Protein AF-0000000076642187 (afdb_homodimer)

Foldseek 3Di:
DPLQVLLCVLLVFHWDWWKWKFKAWFQQRPLVVLLVLLQPFQAEKFWEAEADQEDPLNQSVLVSLLVNVLVVHAAEYEYEQVRPVPPPPVSVVSSVVSPHHYFYFQHCDPPCNVVSQEAALWTWIDGLLFKMKFFRDDRYQLGNDNLQAASHETAMMMIMGDPCSVLRVVLRVVRVVNRVDDCVVPPGRDDDVPDRPDDDPNIDTTKTKTKAKWGADDPWTSVVSVLLSLLQVFDAEKEWFFAAAAADPVSLVSLLVSLLNVHAAEYEYAACVADVVRNPPPCLVSVLSCVVSPHKYKHQYSYRHHGTWMAGPLFKIKGGRAGNHDSSTHRYIIMIMIIGGNVVSVVVVVVVVVSRVRIDIDHNVVSVVVCVVVVVVVVVVVVVVVVD/DPLQVLLCVLLVFHWDWWKWKFKAWFQQRPLVVLLVLLQPFDAEKFWEAEAALEDPLSQSVLVSLLVNVLVVHAAEYEYEQVRHVRYPPVSVVSSVVSPYHYFYFQHCDPPCNVVSQEAALWTWIDGLLFKMKFFRDDNYQLGNDNLQAASHETAMMMIMGDPCSVLRVVLRVVRVVNRVDDCVVPPGRDDDVPDPPDDDPNIDTTKTKTKAKWGADDPWTSVVSVLLSLLQVFDAEKEWFFAAAAADPVSLVSLLVSLLNVHAAEYEYAACVADVVRNPPPCLVSVLSCQVSPHKYKHQYSYRHHGTWMAGPLFKIKGGRAGNHDSSTHRYIIMIMIIGGNVVSVVVVVVVVVSRVRIDIDHNVVSVVVCVVVVVVVVVVVVVVVPD

Organism: NCBI:txid1194090

Secondary structure (DSSP, 8-state):
--HHHHHHHHH--PPEEEEEEEEEEHHHHHHHHHHHHHHH-SSEEEEEE-S---SHHHHHHHHHHHHHHHTT-EEEEEEETTGGGGS-HHHHHHHHHTT-EEEEES---SS-GGGTT--B---EEEETTTEEEEES--SSGGGSS-S-STTS-B-EEEEEESTHHHHHHHHHHHHHHHTT--GGGGPPP---TT--PPPPTTSEEEEEEEEEEE---SS--HHHHHHHHHHHH-SSEEEEE-S-EE--HHHHHHHHHHHHTT-EEEEEEE-TTT-HHHHSSSHHHHHHHHHHHT-EEEEE-SS-B---EEEETTTEEEEES--EEHIIIIISBEEEEEEE-HHHHHHHHHHHHHHHTTEEEPPHHHHHHHHHHHHHHHHHHHHHHTT-/--HHHHHHHHH--PPEEEEEEEEEEHHHHHHHHHHHHHHH-SSEEEEEE-S---SHHHHHHHHHHHHHHHTT-EEEEEEETTGGGGS-HHHHHHHHHTT-EEEEES---SS-GGGTT--B---EEEETTTEEEEES--SSGGGSS-S-STTS-B-EEEEEESTHHHHHHHHHHHHHHHTT--GGGGPPP---TT--PPPPTTSEEEEEEEEEEE---SS--HHHHHHHHHHHH-SSEEEEE-S-EE--HHHHHHHHHHHHTT-EEEEEEE-TTT-HHHHSSSHHHHHHHHHHHT-EEEEE-SS-B---EEEETTTEEEEES--EEHIIIIISBEEEEEEE-HHHHHHHHHHHHHHHTTEEEPPHHHHHHHHHHHHHHHHHHHHHHTT-

Solvent-accessible surface area (backbone atoms only — not comparable to full-atom values): 38219 Å² total; per-residue (Å²): 130,66,60,66,61,52,48,21,26,61,72,23,44,48,66,35,63,62,15,28,43,27,84,22,64,16,18,66,44,36,51,57,53,52,51,50,46,59,69,66,42,73,54,32,36,44,38,32,39,36,39,40,40,31,58,69,59,27,51,52,51,36,52,48,50,15,51,42,16,64,73,65,23,46,31,39,36,42,37,29,37,76,32,36,65,68,36,56,64,65,49,55,51,47,20,43,75,31,56,24,45,76,42,67,42,74,65,77,50,86,85,64,61,81,73,65,66,62,43,58,49,33,30,38,39,34,31,43,59,44,39,27,36,39,13,50,76,52,45,23,59,43,36,51,32,73,39,81,36,71,66,12,28,35,38,41,33,34,40,36,28,37,62,51,29,27,25,54,42,12,52,49,48,54,56,46,38,71,64,66,49,60,64,71,84,52,66,70,67,67,65,66,92,70,74,74,74,77,66,63,87,81,32,50,66,68,28,38,28,29,56,47,65,31,55,49,29,85,85,63,21,60,53,41,55,46,54,51,49,54,53,55,66,45,70,50,26,38,40,37,38,22,47,42,79,45,65,51,71,69,53,48,50,47,53,27,51,34,23,67,74,61,22,49,37,38,39,39,31,41,20,51,86,64,41,57,69,65,46,64,44,71,42,64,74,56,43,51,60,31,42,74,38,59,39,43,41,30,27,29,61,66,30,41,39,49,25,33,38,36,35,34,54,60,24,38,31,40,38,22,28,48,43,49,25,54,52,43,28,36,29,22,21,26,36,36,35,40,35,56,32,52,67,60,21,46,54,54,48,50,53,48,56,58,51,48,75,46,37,48,73,64,48,61,73,62,45,56,54,44,48,53,50,48,48,51,45,51,60,53,48,58,64,55,53,76,73,108,130,66,61,68,61,52,48,22,28,61,72,22,44,48,67,36,62,63,15,27,42,27,84,21,66,16,16,65,42,36,51,58,53,52,52,49,46,58,70,65,42,73,54,31,35,43,36,34,40,23,50,32,39,31,58,70,58,25,50,52,52,34,53,49,50,15,50,41,16,66,73,66,23,47,32,40,36,40,36,28,36,76,34,32,64,67,33,55,64,65,51,54,51,49,19,43,75,32,58,26,45,75,42,66,41,74,64,77,51,86,84,62,59,82,72,65,65,61,42,56,49,33,32,38,40,35,31,45,58,44,40,27,36,40,13,48,75,52,43,25,57,42,35,52,33,73,38,82,37,70,67,13,27,34,38,42,34,34,42,35,30,34,62,52,30,27,24,54,43,11,54,49,48,54,57,47,38,72,64,68,47,59,62,74,84,53,65,72,67,68,64,66,91,72,74,76,73,79,66,64,87,81,31,50,65,67,27,37,30,28,57,47,65,31,54,49,28,85,85,63,21,60,51,40,54,46,53,52,48,53,52,55,66,45,70,50,26,37,40,37,38,21,46,44,81,46,65,51,70,69,53,48,50,47,53,27,50,34,24,68,73,62,21,48,36,38,38,40,31,40,20,51,86,64,40,56,69,65,46,66,44,72,41,64,75,56,44,51,59,31,42,73,38,61,40,42,40,30,27,30,61,67,29,40,38,49,24,30,37,36,37,34,55,61,24,38,29,39,39,21,28,48,44,50,24,52,52,42,26,35,28,24,21,26,36,36,35,39,35,56,31,50,68,61,22,47,52,54,49,49,53,50,54,59,51,48,76,44,36,46,72,64,48,63,73,63,44,56,55,45,48,55,48,48,47,52,45,49,61,53,46,58,64,55,53,75,75,110

Structure (mmCIF, N/CA/C/O backbone):
data_AF-0000000076642187-model_v1
#
loop_
_entity.id
_entity.type
_entity.pdbx_description
1 polymer 'Cardiolipin synthase'
#
loop_
_atom_site.group_PDB
_atom_site.id
_atom_site.type_symbol
_atom_site.label_atom_id
_atom_site.label_alt_id
_atom_site.label_comp_id
_atom_site.label_asym_id
_atom_site.label_entity_id
_atom_site.label_seq_id
_atom_site.pdbx_PDB_ins_code
_atom_site.Cartn_x
_atom_site.Cartn_y
_atom_site.Cartn_z
_atom_site.occupancy
_atom_site.B_iso_or_equiv
_atom_site.auth_seq_id
_atom_site.auth_comp_id
_atom_site.auth_asym_id
_atom_site.auth_atom_id
_atom_site.pdbx_PDB_model_num
ATOM 1 N N . MET A 1 1 ? 18.516 14.609 -9.273 1 76.75 1 MET A N 1
ATOM 2 C CA . MET A 1 1 ? 18.188 13.391 -8.547 1 76.75 1 MET A CA 1
ATOM 3 C C . MET A 1 1 ? 16.844 12.82 -9 1 76.75 1 MET A C 1
ATOM 5 O O . MET A 1 1 ? 15.906 13.57 -9.266 1 76.75 1 MET A O 1
ATOM 9 N N . ASN A 1 2 ? 16.781 11.57 -9.195 1 87.12 2 ASN A N 1
ATOM 10 C CA . ASN A 1 2 ? 15.562 10.898 -9.617 1 87.12 2 ASN A CA 1
ATOM 11 C C . ASN A 1 2 ? 14.648 10.602 -8.43 1 87.12 2 ASN A C 1
ATOM 13 O O . ASN A 1 2 ? 14.414 9.438 -8.102 1 87.12 2 ASN A O 1
ATOM 17 N N . TYR A 1 3 ? 14.078 11.719 -7.883 1 92.19 3 TYR A N 1
ATOM 18 C CA . TYR A 1 3 ? 13.219 11.602 -6.707 1 92.19 3 TYR A CA 1
ATOM 19 C C . TYR A 1 3 ? 12.055 10.656 -6.969 1 92.19 3 TYR A C 1
ATOM 21 O O . TYR A 1 3 ? 11.742 9.805 -6.137 1 92.19 3 TYR A O 1
ATOM 29 N N . LYS A 1 4 ? 11.477 10.812 -8.148 1 93.25 4 LYS A N 1
ATOM 30 C CA . LYS A 1 4 ? 10.305 10.016 -8.516 1 93.25 4 LYS A CA 1
ATOM 31 C C . LYS A 1 4 ? 10.633 8.523 -8.5 1 93.25 4 LYS A C 1
ATOM 33 O O . LYS A 1 4 ? 9.914 7.73 -7.891 1 93.25 4 LYS A O 1
ATOM 38 N N . GLY A 1 5 ? 11.711 8.164 -9.164 1 88.69 5 GLY A N 1
ATOM 39 C CA . GLY A 1 5 ? 12.117 6.773 -9.234 1 88.69 5 GLY A CA 1
ATOM 40 C C . GLY A 1 5 ? 12.43 6.168 -7.875 1 88.69 5 GLY A C 1
ATOM 41 O O . GLY A 1 5 ? 12.039 5.039 -7.586 1 88.69 5 GLY A O 1
ATOM 42 N N . ILE A 1 6 ? 13.078 6.895 -6.98 1 90.19 6 ILE A N 1
ATOM 43 C CA . ILE A 1 6 ? 13.453 6.438 -5.648 1 90.19 6 ILE A CA 1
ATOM 44 C C . ILE A 1 6 ? 12.195 6.188 -4.816 1 90.19 6 ILE A C 1
ATOM 46 O O . ILE A 1 6 ? 12.055 5.137 -4.188 1 90.19 6 ILE A O 1
ATOM 50 N N . LEU A 1 7 ? 11.289 7.098 -4.887 1 93.5 7 LEU A N 1
ATOM 51 C CA . LEU A 1 7 ? 10.078 6.992 -4.086 1 93.5 7 LEU A CA 1
ATOM 52 C C . LEU A 1 7 ? 9.188 5.863 -4.59 1 93.5 7 LEU A C 1
ATOM 54 O O . LEU A 1 7 ? 8.617 5.109 -3.795 1 93.5 7 LEU A O 1
ATOM 58 N N . GLU A 1 8 ? 9.078 5.707 -5.883 1 92.56 8 GLU A N 1
ATOM 59 C CA . GLU A 1 8 ? 8.266 4.629 -6.43 1 92.56 8 GLU A CA 1
ATOM 60 C C . GLU A 1 8 ? 8.859 3.262 -6.105 1 92.56 8 GLU A C 1
ATOM 62 O O . GLU A 1 8 ? 8.133 2.307 -5.836 1 92.56 8 GLU A O 1
ATOM 67 N N . SER A 1 9 ? 10.156 3.17 -6.078 1 88.81 9 SER A N 1
ATOM 68 C CA . SER A 1 9 ? 10.805 1.884 -5.852 1 88.81 9 SER A CA 1
ATOM 69 C C . SER A 1 9 ? 10.828 1.528 -4.371 1 88.81 9 SER A C 1
ATOM 71 O O . SER A 1 9 ? 10.844 0.35 -4.008 1 88.81 9 SER A O 1
ATOM 73 N N . THR A 1 10 ? 10.836 2.506 -3.529 1 89.06 10 THR A N 1
ATOM 74 C CA . THR A 1 10 ? 10.922 2.238 -2.098 1 89.06 10 THR A CA 1
ATOM 75 C C . THR A 1 10 ? 9.531 2.07 -1.492 1 89.06 10 THR A C 1
ATOM 77 O O . THR A 1 10 ? 9.32 1.198 -0.648 1 89.06 10 THR A O 1
ATOM 80 N N . ILE A 1 11 ? 8.602 2.865 -1.988 1 90.31 11 ILE A N 1
ATOM 81 C CA . ILE A 1 11 ? 7.258 2.832 -1.415 1 90.31 11 ILE A CA 1
ATOM 82 C C . ILE A 1 11 ? 6.391 1.842 -2.188 1 90.31 11 ILE A C 1
ATOM 84 O O . ILE A 1 11 ? 5.473 1.244 -1.626 1 90.31 11 ILE A O 1
ATOM 88 N N . GLY A 1 12 ? 6.656 1.735 -3.518 1 90.88 12 GLY A N 1
ATOM 89 C CA . GLY A 1 12 ? 5.953 0.755 -4.332 1 90.88 12 GLY A CA 1
ATOM 90 C C . GLY A 1 12 ? 4.68 1.297 -4.953 1 90.88 12 GLY A C 1
ATOM 91 O O . GLY A 1 12 ? 3.895 0.542 -5.527 1 90.88 12 GLY A O 1
ATOM 92 N N . ILE A 1 13 ? 4.422 2.572 -4.816 1 94.44 13 ILE A N 1
ATOM 93 C CA . ILE A 1 13 ? 3.227 3.209 -5.355 1 94.44 13 ILE A CA 1
ATOM 94 C C . ILE A 1 13 ? 3.615 4.184 -6.465 1 94.44 13 ILE A C 1
ATOM 96 O O . ILE A 1 13 ? 4.445 5.07 -6.254 1 94.44 13 ILE A O 1
ATOM 100 N N . PRO A 1 14 ? 3.02 4.043 -7.641 1 95.38 14 PRO A N 1
ATOM 101 C CA . PRO A 1 14 ? 3.307 5.004 -8.711 1 95.38 14 PRO A CA 1
ATOM 102 C C . PRO A 1 14 ? 2.74 6.391 -8.422 1 95.38 14 PRO A C 1
ATOM 104 O O . PRO A 1 14 ? 1.716 6.516 -7.746 1 95.38 14 PRO A O 1
ATOM 107 N N . PHE A 1 15 ? 3.428 7.383 -8.953 1 96.25 15 PHE A N 1
ATOM 108 C CA . PHE A 1 15 ? 2.842 8.719 -8.961 1 96.25 15 PHE A CA 1
ATOM 109 C C . PHE A 1 15 ? 1.722 8.812 -9.992 1 96.25 15 PHE A C 1
ATOM 111 O O . PHE A 1 15 ? 1.825 8.242 -11.078 1 96.25 15 PHE A O 1
ATOM 118 N N . SER A 1 16 ? 0.632 9.445 -9.625 1 94.5 16 SER A N 1
ATOM 119 C CA . SER A 1 16 ? -0.372 9.844 -10.609 1 94.5 16 SER A CA 1
ATOM 120 C C . SER A 1 16 ? -0.163 11.281 -11.062 1 94.5 16 SER A C 1
ATOM 122 O O . SER A 1 16 ? 0.229 12.141 -10.273 1 94.5 16 SER A O 1
ATOM 124 N N . SER A 1 17 ? -0.488 11.523 -12.312 1 92.31 17 SER A N 1
ATOM 125 C CA . SER A 1 17 ? -0.347 12.867 -12.875 1 92.31 17 SER A CA 1
ATOM 126 C C . SER A 1 17 ? -1.701 13.555 -13.008 1 92.31 17 SER A C 1
ATOM 128 O O . SER A 1 17 ? -2.744 12.922 -12.82 1 92.31 17 SER A O 1
ATOM 130 N N . GLY A 1 18 ? -1.707 14.859 -13.25 1 91.62 18 GLY A N 1
ATOM 131 C CA . GLY A 1 18 ? -2.93 15.609 -13.508 1 91.62 18 GLY A CA 1
ATOM 132 C C . GLY A 1 18 ? -3.648 16.031 -12.242 1 91.62 18 GLY A C 1
ATOM 133 O O . GLY A 1 18 ? -4.863 16.234 -12.25 1 91.62 18 GLY A O 1
ATOM 134 N N . ASN A 1 19 ? -2.873 16.141 -11.148 1 95.88 19 ASN A N 1
ATOM 135 C CA . ASN A 1 19 ? -3.475 16.531 -9.883 1 95.88 19 ASN A CA 1
ATOM 136 C C . ASN A 1 19 ? -3.305 18.031 -9.625 1 95.88 19 ASN A C 1
ATOM 138 O O . ASN A 1 19 ? -2.418 18.656 -10.203 1 95.88 19 ASN A O 1
ATOM 142 N N . ALA A 1 20 ? -4.164 18.5 -8.867 1 97.31 20 ALA A N 1
ATOM 143 C CA . ALA A 1 20 ? -4.09 19.875 -8.391 1 97.31 20 ALA A CA 1
ATOM 144 C C . ALA A 1 20 ? -4.184 19.938 -6.867 1 97.31 20 ALA A C 1
ATOM 146 O O . ALA A 1 20 ? -4.941 19.188 -6.254 1 97.31 20 ALA A O 1
ATOM 147 N N . ILE A 1 21 ? -3.389 20.828 -6.238 1 98 21 ILE A N 1
ATOM 148 C CA . ILE A 1 21 ? -3.41 21 -4.793 1 98 21 ILE A CA 1
ATOM 149 C C . ILE A 1 21 ? -3.6 22.484 -4.457 1 98 21 ILE A C 1
ATOM 151 O O . ILE A 1 21 ? -2.951 23.344 -5.051 1 98 21 ILE A O 1
ATOM 155 N N . ARG A 1 22 ? -4.484 22.781 -3.607 1 98.19 22 ARG A N 1
ATOM 156 C CA . ARG A 1 22 ? -4.586 24.078 -2.951 1 98.19 22 ARG A CA 1
ATOM 157 C C . ARG A 1 22 ? -4.18 23.984 -1.484 1 98.19 22 ARG A C 1
ATOM 159 O O . ARG A 1 22 ? -4.742 23.188 -0.73 1 98.19 22 ARG A O 1
ATOM 166 N N . VAL A 1 23 ? -3.199 24.766 -1.139 1 98.38 23 VAL A N 1
ATOM 167 C CA . VAL A 1 23 ? -2.783 24.828 0.258 1 98.38 23 VAL A CA 1
ATOM 168 C C . VAL A 1 23 ? -3.723 25.75 1.035 1 98.38 23 VAL A C 1
ATOM 170 O O . VAL A 1 23 ? -3.996 26.875 0.605 1 98.38 23 VAL A O 1
ATOM 173 N N . LEU A 1 24 ? -4.238 25.234 2.115 1 98.31 24 LEU A N 1
ATOM 174 C CA . LEU A 1 24 ? -5.129 26 2.984 1 98.31 24 LEU A CA 1
ATOM 175 C C . LEU A 1 24 ? -4.465 26.281 4.328 1 98.31 24 LEU A C 1
ATOM 177 O O . LEU A 1 24 ? -4.145 25.344 5.074 1 98.31 24 LEU A O 1
ATOM 181 N N . LYS A 1 25 ? -4.301 27.516 4.609 1 97.88 25 LYS A N 1
ATOM 182 C CA . LYS A 1 25 ? -3.572 27.938 5.809 1 97.88 25 LYS A CA 1
ATOM 183 C C . LYS A 1 25 ? -4.531 28.391 6.906 1 97.88 25 LYS A C 1
ATOM 185 O O . LYS A 1 25 ? -5.227 29.391 6.75 1 97.88 25 LYS A O 1
ATOM 190 N N . ASN A 1 26 ? -4.566 27.625 8.016 1 97.88 26 ASN A N 1
ATOM 191 C CA . ASN A 1 26 ? -5.359 27.891 9.203 1 97.88 26 ASN A CA 1
ATOM 192 C C . ASN A 1 26 ? -6.855 27.781 8.922 1 97.88 26 ASN A C 1
ATOM 194 O O . ASN A 1 26 ? -7.266 27.641 7.77 1 97.88 26 ASN A O 1
ATOM 198 N N . GLY A 1 27 ? -7.602 27.797 10 1 96.44 27 GLY A N 1
ATOM 199 C CA . GLY A 1 27 ? -9.031 27.547 9.953 1 96.44 27 GLY A CA 1
ATOM 200 C C . GLY A 1 27 ? -9.781 28.516 9.047 1 96.44 27 GLY A C 1
ATOM 201 O O . GLY A 1 27 ? -10.766 28.141 8.414 1 96.44 27 GLY A O 1
ATOM 202 N N . LYS A 1 28 ? -9.32 29.688 8.938 1 96.94 28 LYS A N 1
ATOM 203 C CA . LYS A 1 28 ? -9.992 30.719 8.164 1 96.94 28 LYS A CA 1
ATOM 204 C C . LYS A 1 28 ? -10.078 30.344 6.688 1 96.94 28 LYS A C 1
ATOM 206 O O . LYS A 1 28 ? -11.016 30.719 5.992 1 96.94 28 LYS A O 1
ATOM 211 N N . GLU A 1 29 ? -9.086 29.578 6.207 1 97.69 29 GLU A N 1
ATOM 212 C CA . GLU A 1 29 ? -9.109 29.109 4.824 1 97.69 29 GLU A CA 1
ATOM 213 C C . GLU A 1 29 ? -9.625 27.672 4.73 1 97.69 29 GLU A C 1
ATOM 215 O O . GLU A 1 29 ? -10.312 27.328 3.773 1 97.69 29 GLU A O 1
ATOM 220 N N . ILE A 1 30 ? -9.359 26.875 5.734 1 97.81 30 ILE A N 1
ATOM 221 C CA . ILE A 1 30 ? -9.594 25.438 5.703 1 97.81 30 ILE A CA 1
ATOM 222 C C . ILE A 1 30 ? -11.094 25.156 5.762 1 97.81 30 ILE A C 1
ATOM 224 O O . ILE A 1 30 ? -11.641 24.5 4.871 1 97.81 30 ILE A O 1
ATOM 228 N N . PHE A 1 31 ? -11.797 25.656 6.766 1 97.5 31 PHE A N 1
ATOM 229 C CA . PHE A 1 31 ? -13.18 25.266 7.031 1 97.5 31 PHE A CA 1
ATOM 230 C C . PHE A 1 31 ? -14.109 25.781 5.945 1 97.5 31 PHE A C 1
ATOM 232 O O . PHE A 1 31 ? -14.961 25.031 5.445 1 97.5 31 PHE A O 1
ATOM 239 N N . PRO A 1 32 ? -13.953 27.062 5.461 1 97.62 32 PRO A N 1
ATOM 240 C CA . PRO A 1 32 ? -14.828 27.484 4.367 1 97.62 32 PRO A CA 1
ATOM 241 C C . PRO A 1 32 ? -14.664 26.625 3.115 1 97.62 32 PRO A C 1
ATOM 243 O O . PRO A 1 32 ? -15.648 26.297 2.451 1 97.62 32 PRO A O 1
ATOM 246 N N . ALA A 1 33 ? -13.422 26.266 2.801 1 97.62 33 ALA A N 1
ATOM 247 C CA . ALA A 1 33 ? -13.18 25.438 1.622 1 97.62 33 ALA A CA 1
ATOM 248 C C . ALA A 1 33 ? -13.844 24.062 1.766 1 97.62 33 ALA A C 1
ATOM 250 O O . ALA A 1 33 ? -14.445 23.562 0.814 1 97.62 33 ALA A O 1
ATOM 251 N N . MET A 1 34 ? -13.758 23.469 2.93 1 97.62 34 MET A N 1
ATOM 252 C CA . MET A 1 34 ? -14.367 22.172 3.184 1 97.62 34 MET A CA 1
ATOM 253 C C . MET A 1 34 ? -15.883 22.25 3.121 1 97.62 34 MET A C 1
ATOM 255 O O . MET A 1 34 ? -16.531 21.422 2.482 1 97.62 34 MET A O 1
ATOM 259 N N . LEU A 1 35 ? -16.438 23.266 3.791 1 98.06 35 LEU A N 1
ATOM 260 C CA . LEU A 1 35 ? -17.891 23.438 3.822 1 98.06 35 LEU A CA 1
ATOM 261 C C . LEU A 1 35 ? -18.438 23.703 2.426 1 98.06 35 LEU A C 1
ATOM 263 O O . LEU A 1 35 ? -19.516 23.219 2.074 1 98.06 35 LEU A O 1
ATOM 267 N N . ASP A 1 36 ? -17.672 24.453 1.647 1 97.75 36 ASP A N 1
ATOM 268 C CA . ASP A 1 36 ? -18.062 24.719 0.269 1 97.75 36 ASP A CA 1
ATOM 269 C C . ASP A 1 36 ? -18.109 23.422 -0.544 1 97.75 36 ASP A C 1
ATOM 271 O O . ASP A 1 36 ? -19.047 23.219 -1.332 1 97.75 36 ASP A O 1
ATOM 275 N N . ALA A 1 37 ? -17.109 22.609 -0.382 1 97.12 37 ALA A N 1
ATOM 276 C CA . ALA A 1 37 ? -17.062 21.328 -1.093 1 97.12 37 ALA A CA 1
ATOM 277 C C . ALA A 1 37 ? -18.234 20.438 -0.693 1 97.12 37 ALA A C 1
ATOM 279 O O . ALA A 1 37 ? -18.875 19.812 -1.549 1 97.12 37 ALA A O 1
ATOM 280 N N . ILE A 1 38 ? -18.531 20.375 0.591 1 97.88 38 ILE A N 1
ATOM 281 C CA . ILE A 1 38 ? -19.656 19.594 1.084 1 97.88 38 ILE A CA 1
ATOM 282 C C . ILE A 1 38 ? -20.953 20.125 0.483 1 97.88 38 ILE A C 1
ATOM 284 O O . ILE A 1 38 ? -21.766 19.359 -0.038 1 97.88 38 ILE A O 1
ATOM 288 N N . SER A 1 39 ? -21.109 21.406 0.548 1 98.06 39 SER A N 1
ATOM 289 C CA . SER A 1 39 ? -22.328 22.031 0.048 1 98.06 39 SER A CA 1
ATOM 290 C C . SER A 1 39 ? -22.516 21.75 -1.438 1 98.06 39 SER A C 1
ATOM 292 O O . SER A 1 39 ? -23.656 21.625 -1.902 1 98.06 39 SER A O 1
ATOM 294 N N . GLY A 1 40 ? -21.469 21.625 -2.145 1 96.19 40 GLY A N 1
ATOM 295 C CA . GLY A 1 40 ? -21.547 21.453 -3.586 1 96.19 40 GLY A CA 1
ATOM 296 C C . GLY A 1 40 ? -21.672 20 -4 1 96.19 40 GLY A C 1
ATOM 297 O O . GLY A 1 40 ? -21.922 19.703 -5.168 1 96.19 40 GLY A O 1
ATOM 298 N N . ALA A 1 41 ? -21.484 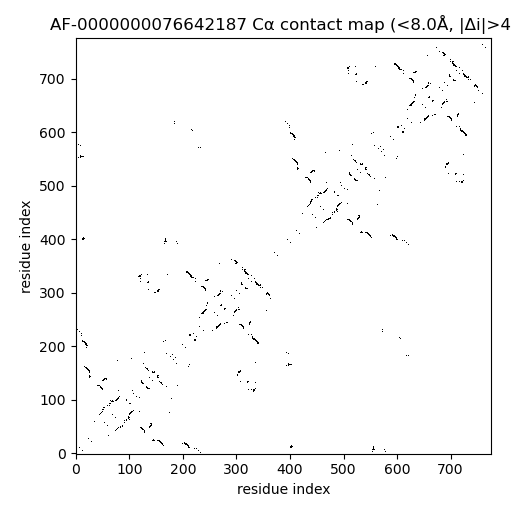19.109 -3.109 1 95.69 41 ALA A N 1
ATOM 299 C CA . ALA A 1 41 ? -21.531 17.688 -3.434 1 95.69 41 ALA A CA 1
ATOM 300 C C . ALA A 1 41 ? -22.922 17.266 -3.912 1 95.69 41 ALA A C 1
ATOM 302 O O . ALA A 1 41 ? -23.922 17.719 -3.369 1 95.69 41 ALA A O 1
ATOM 303 N N . ARG A 1 42 ? -22.984 16.297 -4.875 1 95.06 42 ARG A N 1
ATOM 304 C CA . ARG A 1 42 ? -24.25 15.922 -5.484 1 95.06 42 ARG A CA 1
ATOM 305 C C . ARG A 1 42 ? -24.5 14.422 -5.352 1 95.06 42 ARG A C 1
ATOM 307 O O . ARG A 1 42 ? -25.641 13.969 -5.461 1 95.06 42 ARG A O 1
ATOM 314 N N . HIS A 1 43 ? -23.484 13.664 -5.148 1 93.38 43 HIS A N 1
ATOM 315 C CA . HIS A 1 43 ? -23.672 12.219 -5.211 1 93.38 43 HIS A CA 1
ATOM 316 C C . HIS A 1 43 ? -23.234 11.555 -3.91 1 93.38 43 HIS A C 1
ATOM 318 O O . HIS A 1 43 ? -23.953 10.711 -3.369 1 93.38 43 HIS A O 1
ATOM 324 N N . GLU A 1 44 ? -22.031 11.906 -3.467 1 95.19 44 GLU A N 1
ATOM 325 C CA . GLU A 1 44 ? -21.5 11.195 -2.311 1 95.19 44 GLU A CA 1
ATOM 326 C C . GLU A 1 44 ? -20.547 12.07 -1.508 1 95.19 44 GLU A C 1
ATOM 328 O O . GLU A 1 44 ? -19.797 12.867 -2.078 1 95.19 44 GLU A O 1
ATOM 333 N N . ILE A 1 45 ? -20.625 11.906 -0.198 1 96.19 45 ILE A N 1
ATOM 334 C CA . ILE A 1 45 ? -19.688 12.539 0.725 1 96.19 45 ILE A CA 1
ATOM 335 C C . ILE A 1 45 ? -19.125 11.492 1.696 1 96.19 45 ILE A C 1
ATOM 337 O O . ILE A 1 45 ? -19.891 10.82 2.389 1 96.19 45 ILE A O 1
ATOM 341 N N . ASP A 1 46 ? -17.844 11.281 1.683 1 95.12 46 ASP A N 1
ATOM 342 C CA . ASP A 1 46 ? -17.141 10.438 2.65 1 95.12 46 ASP A CA 1
ATOM 343 C C . ASP A 1 46 ? -16.266 11.273 3.576 1 95.12 46 ASP A C 1
ATOM 345 O O . ASP A 1 46 ? -15.398 12.016 3.113 1 95.12 46 ASP A O 1
ATOM 349 N N . PHE A 1 47 ? -16.516 11.164 4.887 1 95 47 PHE A N 1
ATOM 350 C CA . PHE A 1 47 ? -15.805 12 5.844 1 95 47 PHE A CA 1
ATOM 351 C C . PHE A 1 47 ? -15.242 11.156 6.984 1 95 47 PHE A C 1
ATOM 353 O O . PHE A 1 47 ? -15.992 10.492 7.703 1 95 47 PHE A O 1
ATOM 360 N N . LEU A 1 48 ? -13.891 11.086 6.98 1 92.5 48 LEU A N 1
ATOM 361 C CA . LEU A 1 48 ? -13.156 10.398 8.031 1 92.5 48 LEU A CA 1
ATOM 362 C C . LEU A 1 48 ? -12.352 11.383 8.875 1 92.5 48 LEU A C 1
ATOM 364 O O . LEU A 1 48 ? -11.523 12.125 8.344 1 92.5 48 LEU A O 1
ATOM 368 N N . THR A 1 49 ? -12.609 11.477 10.117 1 84.44 49 THR A N 1
ATOM 369 C CA . THR A 1 49 ? -11.82 12.367 10.961 1 84.44 49 THR A CA 1
ATOM 370 C C . THR A 1 49 ? -11.578 11.75 12.336 1 84.44 49 THR A C 1
ATOM 372 O O . THR A 1 49 ? -12.359 10.906 12.781 1 84.44 49 THR A O 1
ATOM 375 N N . PHE A 1 50 ? -10.32 11.977 12.727 1 65.5 50 PHE A N 1
ATOM 376 C CA . PHE A 1 50 ? -9.992 11.648 14.109 1 65.5 50 PHE A CA 1
ATOM 377 C C . PHE A 1 50 ? -10.734 12.562 15.07 1 65.5 50 PHE A C 1
ATOM 379 O O . PHE A 1 50 ? -11.242 13.617 14.672 1 65.5 50 PHE A O 1
ATOM 386 N N . VAL A 1 51 ? -10.609 12.461 16.328 1 55.97 51 VAL A N 1
ATOM 387 C CA . VAL A 1 51 ? -11.219 12.93 17.578 1 55.97 51 VAL A CA 1
ATOM 388 C C . VAL A 1 51 ? -11.211 14.461 17.594 1 55.97 51 VAL A C 1
ATOM 390 O O . VAL A 1 51 ? -10.383 15.094 16.938 1 55.97 51 VAL A O 1
ATOM 393 N N . TYR A 1 52 ? -12.391 15.406 17.469 1 60.62 52 TYR A N 1
ATOM 394 C CA . TYR A 1 52 ? -12.5 16.641 18.234 1 60.62 52 TYR A CA 1
ATOM 395 C C . TYR A 1 52 ? -13.617 17.531 17.688 1 60.62 52 TYR A C 1
ATOM 397 O O . TYR A 1 52 ? -13.383 18.688 17.344 1 60.62 52 TYR A O 1
ATOM 405 N N . TRP A 1 53 ? -14.898 16.797 17.578 1 74.56 53 TRP A N 1
ATOM 406 C CA . TRP A 1 53 ? -15.969 17.703 17.141 1 74.56 53 TRP A CA 1
ATOM 407 C C . TRP A 1 53 ? -16.469 18.547 18.297 1 74.56 53 TRP A C 1
ATOM 409 O O . TRP A 1 53 ? -17.266 18.094 19.125 1 74.56 53 TRP A O 1
ATOM 419 N N . LYS A 1 54 ? -15.992 19.656 18.234 1 82.75 54 LYS A N 1
ATOM 420 C CA . LYS A 1 54 ? -16.375 20.578 19.297 1 82.75 54 LYS A CA 1
ATOM 421 C C . LYS A 1 54 ? -16.578 21.984 18.766 1 82.75 54 LYS A C 1
ATOM 423 O O . LYS A 1 54 ? -15.867 22.422 17.875 1 82.75 54 LYS A O 1
ATOM 428 N N . GLY A 1 55 ? -17.641 22.578 19.375 1 86.44 55 GLY A N 1
ATOM 429 C CA . GLY A 1 55 ? -17.844 23.984 19.062 1 86.44 55 GLY A CA 1
ATOM 430 C C . GLY A 1 55 ? -18.781 24.203 17.875 1 86.44 55 GLY A C 1
ATOM 431 O O . GLY A 1 55 ? -19.422 23.266 17.406 1 86.44 55 GLY A O 1
ATOM 432 N N . ASP A 1 56 ? -18.875 25.469 17.516 1 90.38 56 ASP A N 1
ATOM 433 C CA . ASP A 1 56 ? -19.812 25.875 16.469 1 90.38 56 ASP A CA 1
ATOM 434 C C . ASP A 1 56 ? -19.5 25.188 15.148 1 90.38 56 ASP A C 1
ATOM 436 O O . ASP A 1 56 ? -20.406 24.812 14.406 1 90.38 56 ASP A O 1
ATOM 440 N N . ILE A 1 57 ? -18.266 25.016 14.883 1 93.06 57 ILE A N 1
ATOM 441 C CA . ILE A 1 57 ? -17.844 24.438 13.602 1 93.06 57 ILE A CA 1
ATOM 442 C C . ILE A 1 57 ? -18.328 23 13.516 1 93.06 57 ILE A C 1
ATOM 444 O O . ILE A 1 57 ? -18.719 22.531 12.438 1 93.06 57 ILE A O 1
ATOM 448 N N . ALA A 1 58 ? -18.297 22.312 14.586 1 91.44 58 ALA A N 1
ATOM 449 C CA . ALA A 1 58 ? -18.797 20.953 14.617 1 91.44 58 ALA A CA 1
ATOM 450 C C . ALA A 1 58 ? -20.266 20.891 14.25 1 91.44 58 ALA A C 1
ATOM 452 O O . ALA A 1 58 ? -20.703 20.016 13.5 1 91.44 58 ALA A O 1
ATOM 453 N N . GLY A 1 59 ? -21 21.797 14.859 1 93.06 59 GLY A N 1
ATOM 454 C CA . GLY A 1 59 ? -22.406 21.891 14.531 1 93.06 59 GLY A CA 1
ATOM 455 C C . GLY A 1 59 ? -22.656 22.203 13.07 1 93.06 59 GLY A C 1
ATOM 456 O O . GLY A 1 59 ? -23.562 21.625 12.461 1 93.06 59 GLY A O 1
ATOM 457 N N . ARG A 1 60 ? -21.938 23.078 12.539 1 95.12 60 ARG A N 1
ATOM 458 C CA . ARG A 1 60 ? -22.094 23.453 11.141 1 95.12 60 ARG A CA 1
ATOM 459 C C . ARG A 1 60 ? -21.844 22.266 10.227 1 95.12 60 ARG A C 1
ATOM 461 O O . ARG A 1 60 ? -22.594 22.031 9.266 1 95.12 60 ARG A O 1
ATOM 468 N N . PHE 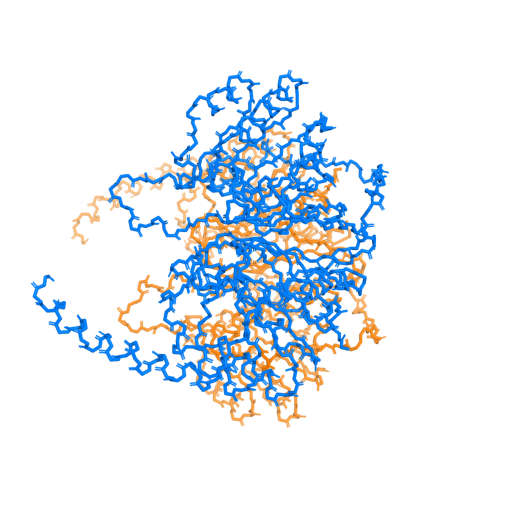A 1 61 ? -20.781 21.5 10.508 1 95.38 61 PHE A N 1
ATOM 469 C CA . PHE A 1 61 ? -20.5 20.297 9.719 1 95.38 61 PHE A CA 1
ATOM 470 C C . PHE A 1 61 ? -21.641 19.297 9.82 1 95.38 61 PHE A C 1
ATOM 472 O O . PHE A 1 61 ? -22.141 18.812 8.805 1 95.38 61 PHE A O 1
ATOM 479 N N . ALA A 1 62 ? -22.078 19.062 11.023 1 94.31 62 ALA A N 1
ATOM 480 C CA . ALA A 1 62 ? -23.125 18.078 11.242 1 94.31 62 ALA A CA 1
ATOM 481 C C . ALA A 1 62 ? -24.406 18.469 10.516 1 94.31 62 ALA A C 1
ATOM 483 O O . ALA A 1 62 ? -25.047 17.641 9.859 1 94.31 62 ALA A O 1
ATOM 484 N N . ARG A 1 63 ? -24.797 19.672 10.656 1 96.5 63 ARG A N 1
ATOM 485 C CA . ARG A 1 63 ? -26.031 20.156 10.039 1 96.5 63 ARG A CA 1
ATOM 486 C C . ARG A 1 63 ? -25.938 20.094 8.516 1 96.5 63 ARG A C 1
ATOM 488 O O . ARG A 1 63 ? -26.891 19.688 7.848 1 96.5 63 ARG A O 1
ATOM 495 N N . LEU A 1 64 ? -24.797 20.5 8.023 1 97.94 64 LEU A N 1
ATOM 496 C CA . LEU A 1 64 ? -24.625 20.516 6.574 1 97.94 64 LEU A CA 1
ATOM 497 C C . LEU A 1 64 ? -24.609 19.094 6.016 1 97.94 64 LEU A C 1
ATOM 499 O O . LEU A 1 64 ? -25.203 18.828 4.973 1 97.94 64 LEU A O 1
ATOM 503 N N . LEU A 1 65 ? -23.875 18.203 6.648 1 97.62 65 LEU A N 1
ATOM 504 C CA . LEU A 1 65 ? -23.875 16.797 6.242 1 97.62 65 LEU A CA 1
ATOM 505 C C . LEU A 1 65 ? -25.281 16.219 6.285 1 97.62 65 LEU A C 1
ATOM 507 O O . LEU A 1 65 ? -25.672 15.492 5.371 1 97.62 65 LEU A O 1
ATOM 511 N N . GLY A 1 66 ? -26 16.531 7.34 1 97.81 66 GLY A N 1
ATOM 512 C CA . GLY A 1 66 ? -27.391 16.109 7.434 1 97.81 66 GLY A CA 1
ATOM 513 C C . GLY A 1 66 ? -28.25 16.641 6.305 1 97.81 66 GLY A C 1
ATOM 514 O O . GLY A 1 66 ? -29.047 15.906 5.723 1 97.81 66 GLY A O 1
ATOM 515 N N . LYS A 1 67 ? -28.094 17.859 6.078 1 98.25 67 LYS A N 1
ATOM 516 C CA . LYS A 1 67 ? -28.844 18.484 4.988 1 98.25 67 LYS A CA 1
ATOM 517 C C . LYS A 1 67 ? -28.594 17.781 3.664 1 98.25 67 LYS A C 1
ATOM 519 O O . LYS A 1 67 ? -29.516 17.5 2.91 1 98.25 67 LYS A O 1
ATOM 524 N N . LYS A 1 68 ? -27.328 17.5 3.361 1 98.25 68 LYS A N 1
ATOM 525 C CA . LYS A 1 68 ? -26.969 16.828 2.111 1 98.25 68 LYS A CA 1
ATOM 526 C C . LYS A 1 68 ? -27.562 15.43 2.045 1 98.25 68 LYS A C 1
ATOM 528 O O . LYS A 1 68 ? -28.016 14.984 0.984 1 98.25 68 LYS A O 1
ATOM 533 N N . ALA A 1 69 ? -27.578 14.781 3.109 1 97.94 69 ALA A N 1
ATOM 534 C CA . ALA A 1 69 ? -28.203 13.461 3.154 1 97.94 69 ALA A CA 1
ATOM 535 C C . ALA A 1 69 ? -29.688 13.539 2.824 1 97.94 69 ALA A C 1
ATOM 537 O O . ALA A 1 69 ? -30.219 12.727 2.055 1 97.94 69 ALA A O 1
ATOM 538 N N . LYS A 1 70 ? -30.359 14.484 3.33 1 97.69 70 LYS A N 1
ATOM 539 C CA . LYS A 1 70 ? -31.797 14.68 3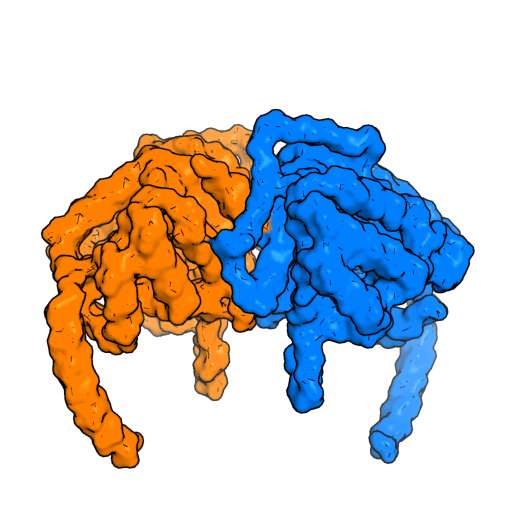.068 1 97.69 70 LYS A CA 1
ATOM 540 C C . LYS A 1 70 ? -32.031 14.992 1.595 1 97.69 70 LYS A C 1
ATOM 542 O O . LYS A 1 70 ? -33.094 14.664 1.058 1 97.69 70 LYS A O 1
ATOM 547 N N . GLU A 1 71 ? -31.062 15.578 1.054 1 97.75 71 GLU A N 1
ATOM 548 C CA . GLU A 1 71 ? -31.172 15.914 -0.364 1 97.75 71 GLU A CA 1
ATOM 549 C C . GLU A 1 71 ? -30.906 14.688 -1.238 1 97.75 71 GLU A C 1
ATOM 551 O O . GLU A 1 71 ? -30.938 14.781 -2.467 1 97.75 71 GLU A O 1
ATOM 556 N N . GLY A 1 72 ? -30.547 13.586 -0.651 1 96.25 72 GLY A N 1
ATOM 557 C CA . GLY A 1 72 ? -30.375 12.352 -1.4 1 96.25 72 GLY A CA 1
ATOM 558 C C . GLY A 1 72 ? -28.922 12 -1.654 1 96.25 72 GLY A C 1
ATOM 559 O O . GLY A 1 72 ? -28.625 11.023 -2.342 1 96.25 72 GLY A O 1
ATOM 560 N N . VAL A 1 73 ? -27.984 12.828 -1.184 1 95.88 73 VAL A N 1
ATOM 561 C CA . VAL A 1 73 ? -26.562 12.547 -1.305 1 95.88 73 VAL A CA 1
ATOM 562 C C . VAL A 1 73 ? -26.172 11.422 -0.344 1 95.88 73 VAL A C 1
ATOM 564 O O . VAL A 1 73 ? -26.609 11.406 0.808 1 95.88 73 VAL A O 1
ATOM 567 N N . GLY A 1 74 ? -25.453 10.383 -0.872 1 94.69 74 GLY A N 1
ATOM 568 C CA . GLY A 1 74 ? -24.891 9.398 0.047 1 94.69 74 GLY A CA 1
ATOM 569 C C . GLY A 1 74 ? -23.828 9.977 0.96 1 94.69 74 GLY A C 1
ATOM 570 O O . GLY A 1 74 ? -22.797 10.477 0.49 1 94.69 74 GLY A O 1
ATOM 571 N N . VAL A 1 75 ? -24.141 10.008 2.293 1 95.81 75 VAL A N 1
ATOM 572 C CA . VAL A 1 75 ? -23.203 10.609 3.229 1 95.81 75 VAL A CA 1
ATOM 573 C C . VAL A 1 75 ? -22.719 9.555 4.23 1 95.81 75 VAL A C 1
ATOM 575 O O . VAL A 1 75 ? -23.531 9 4.98 1 95.81 75 VAL A O 1
ATOM 578 N N . ARG A 1 76 ? -21.406 9.297 4.23 1 93.94 76 ARG A N 1
ATOM 579 C CA . ARG A 1 76 ? -20.781 8.375 5.172 1 93.94 76 ARG A CA 1
ATOM 580 C C . ARG A 1 76 ? -19.766 9.094 6.066 1 93.94 76 ARG A C 1
ATOM 582 O O . ARG A 1 76 ? -18.906 9.82 5.574 1 93.94 76 ARG A O 1
ATOM 589 N N . VAL A 1 77 ? -19.922 8.883 7.379 1 92.5 77 VAL A N 1
ATOM 590 C CA . VAL A 1 77 ? -19.047 9.523 8.352 1 92.5 77 VAL A CA 1
ATOM 591 C C . VAL A 1 77 ? -18.453 8.469 9.289 1 92.5 77 VAL A C 1
ATOM 593 O O . VAL A 1 77 ? -19.188 7.648 9.844 1 92.5 77 VAL A O 1
ATOM 596 N N . ILE A 1 78 ? -17.141 8.461 9.359 1 89.94 78 ILE A N 1
ATOM 597 C CA . ILE A 1 78 ? -16.453 7.598 10.312 1 89.94 78 ILE A CA 1
ATOM 598 C C . ILE A 1 78 ? -15.859 8.438 11.438 1 89.94 78 ILE A C 1
ATOM 600 O O . ILE A 1 78 ? -15.109 9.383 11.18 1 89.94 78 ILE A O 1
ATOM 604 N N . LEU A 1 79 ? -16.219 8.062 12.641 1 84.75 79 LEU A N 1
ATOM 605 C CA . LEU A 1 79 ? -15.727 8.758 13.828 1 84.75 79 LEU A CA 1
ATOM 606 C C . LEU A 1 79 ? -14.891 7.816 14.695 1 84.75 79 LEU A C 1
ATOM 608 O O . LEU A 1 79 ? -15.25 6.656 14.891 1 84.75 79 LEU A O 1
ATOM 612 N N . ASP A 1 80 ? -13.742 8.25 15.039 1 76.69 80 ASP A N 1
ATOM 613 C CA . ASP A 1 80 ? -12.953 7.469 15.984 1 76.69 80 ASP A CA 1
ATOM 614 C C . ASP A 1 80 ? -13.508 7.59 17.406 1 76.69 80 ASP A C 1
ATOM 616 O O . ASP A 1 80 ? -13.828 8.688 17.859 1 76.69 80 ASP A O 1
ATOM 620 N N . CYS A 1 81 ? -13.602 6.523 18.125 1 63.84 81 CYS A N 1
ATOM 621 C CA . CYS A 1 81 ? -14.312 6.477 19.406 1 63.84 81 CYS A CA 1
ATOM 622 C C . CYS A 1 81 ? -13.57 7.277 20.469 1 63.84 81 CYS A C 1
ATOM 624 O O . CYS A 1 81 ? -14.195 7.871 21.344 1 63.84 81 CYS A O 1
ATOM 626 N N . PHE A 1 82 ? -12.289 7.211 20.406 1 60.81 82 PHE A N 1
ATOM 627 C CA . PHE A 1 82 ? -11.539 7.953 21.406 1 60.81 82 PHE A CA 1
ATOM 628 C C . PHE A 1 82 ? -11.594 9.453 21.125 1 60.81 82 PHE A C 1
ATOM 630 O O . PHE A 1 82 ? -11.867 10.242 22.031 1 60.81 82 PHE A O 1
ATOM 637 N N . GLY A 1 83 ? -11.555 9.711 19.969 1 53.78 83 GLY A N 1
ATOM 638 C CA . GLY A 1 83 ? -11.5 11.117 19.594 1 53.78 83 GLY A CA 1
ATOM 639 C C . GLY A 1 83 ? -12.852 11.797 19.641 1 53.78 83 GLY A C 1
ATOM 640 O O . GLY A 1 83 ? -12.953 12.984 19.953 1 53.78 83 GLY A O 1
ATOM 641 N N . ALA A 1 84 ? -13.789 10.961 19.422 1 56.41 84 ALA A N 1
ATOM 642 C CA . ALA A 1 84 ? -15.125 11.547 19.312 1 56.41 84 ALA A CA 1
ATOM 643 C C . ALA A 1 84 ? -15.891 11.445 20.625 1 56.41 84 ALA A C 1
ATOM 645 O O . ALA A 1 84 ? -17.094 11.711 20.672 1 56.41 84 ALA A O 1
ATOM 646 N N . ALA A 1 85 ? -15.195 11.109 21.547 1 58.84 85 ALA A N 1
ATOM 647 C CA . ALA A 1 85 ? -15.844 10.938 22.859 1 58.84 85 ALA A CA 1
ATOM 648 C C . ALA A 1 85 ? -16.453 12.242 23.344 1 58.84 85 ALA A C 1
ATOM 650 O O . ALA A 1 85 ? -17.438 12.234 24.094 1 58.84 85 ALA A O 1
ATOM 651 N N . PHE A 1 86 ? -16 13.25 22.734 1 65.12 86 PHE A N 1
ATOM 652 C CA . PHE A 1 86 ? -16.469 14.539 23.234 1 65.12 86 PHE A CA 1
ATOM 653 C C . PHE A 1 86 ? -17.5 15.141 22.297 1 65.12 86 PHE A C 1
ATOM 655 O O . PHE A 1 86 ? -17.984 16.25 22.516 1 65.12 86 PHE A O 1
ATOM 662 N N . MET A 1 87 ? -17.828 14.414 21.328 1 75.44 87 MET A N 1
ATOM 663 C CA . MET A 1 87 ? -18.844 14.891 20.406 1 75.44 87 MET A CA 1
ATOM 664 C C . MET A 1 87 ? -20.234 14.828 21.047 1 75.44 87 MET A C 1
ATOM 666 O O . MET A 1 87 ? -20.594 13.805 21.641 1 75.44 87 MET A O 1
ATOM 670 N N . PRO A 1 88 ? -20.953 16.031 20.984 1 78.31 88 PRO A N 1
ATOM 671 C CA . PRO A 1 88 ? -22.312 15.961 21.516 1 78.31 88 PRO A CA 1
ATOM 672 C C . PRO A 1 88 ? -23.172 14.906 20.828 1 78.31 88 PRO A C 1
ATOM 674 O O . PRO A 1 88 ? -23.234 14.867 19.594 1 78.31 88 PRO A O 1
ATOM 677 N N . ARG A 1 89 ? -23.719 14.148 21.609 1 83.69 89 ARG A N 1
ATOM 678 C CA . ARG A 1 89 ? -24.562 13.062 21.125 1 83.69 89 ARG A CA 1
ATOM 679 C C . ARG A 1 89 ? -25.656 13.586 20.188 1 83.69 89 ARG A C 1
ATOM 681 O O . ARG A 1 89 ? -26.047 12.906 19.234 1 83.69 89 ARG A O 1
ATOM 688 N N . GLU A 1 90 ? -26.016 14.75 20.469 1 88.81 90 GLU A N 1
ATOM 689 C CA . GLU A 1 90 ? -27.094 15.352 19.688 1 88.81 90 GLU A CA 1
ATOM 690 C C . GLU A 1 90 ? -26.703 15.531 18.234 1 88.81 90 GLU A C 1
ATOM 692 O O . GLU A 1 90 ? -27.531 15.414 17.328 1 88.81 90 GLU A O 1
ATOM 697 N N . LEU A 1 91 ? -25.5 15.82 18 1 90.31 91 LEU A N 1
ATOM 698 C CA . LEU A 1 91 ? -25.031 16.031 16.641 1 90.31 91 LEU A CA 1
ATOM 699 C C . LEU A 1 91 ? -25.016 14.711 15.867 1 90.31 91 LEU A C 1
ATOM 701 O O . LEU A 1 91 ? -25.391 14.672 14.688 1 90.31 91 LEU A O 1
ATOM 705 N N . VAL A 1 92 ? -24.578 13.688 16.531 1 89.94 92 VAL A N 1
ATOM 706 C CA . VAL A 1 92 ? -24.562 12.367 15.906 1 89.94 92 VAL A CA 1
ATOM 707 C C . VAL A 1 92 ? -25.984 11.914 15.594 1 89.94 92 VAL A C 1
ATOM 709 O O . VAL A 1 92 ? -26.266 11.438 14.484 1 89.94 92 VAL A O 1
ATOM 712 N N . GLU A 1 93 ? -26.844 12.055 16.547 1 92.88 93 GLU A N 1
ATOM 713 C CA . GLU A 1 93 ? -28.234 11.68 16.375 1 92.88 93 GLU A CA 1
ATOM 714 C C . GLU A 1 93 ? -28.875 12.461 15.227 1 92.88 93 GLU A C 1
ATOM 716 O O . GLU A 1 93 ? -29.641 11.898 14.438 1 92.88 93 GLU A O 1
ATOM 721 N N . HIS A 1 94 ? -28.547 13.688 15.273 1 93.69 94 HIS A N 1
ATOM 722 C CA . HIS A 1 94 ? -29.062 14.523 14.195 1 93.69 94 HIS A CA 1
ATOM 723 C C . HIS A 1 94 ? -28.641 13.992 12.828 1 93.69 94 HIS A C 1
ATOM 725 O O . HIS A 1 94 ? -29.469 13.867 11.922 1 93.69 94 HIS A O 1
ATOM 731 N N . MET A 1 95 ? -27.406 13.727 12.633 1 94.69 95 MET A N 1
ATOM 732 C CA . MET A 1 95 ? -26.875 13.203 11.375 1 94.69 95 MET A CA 1
ATOM 733 C C . MET A 1 95 ? -27.578 11.898 10.992 1 94.69 95 MET A C 1
ATOM 735 O O . MET A 1 95 ? -28.031 11.75 9.867 1 94.69 95 MET A O 1
ATOM 739 N N . GLU A 1 96 ? -27.703 11.078 11.93 1 95.44 96 GLU A N 1
ATOM 740 C CA . GLU A 1 96 ? -28.328 9.789 11.672 1 95.44 96 GLU A CA 1
ATOM 741 C C . GLU A 1 96 ? -29.797 9.945 11.273 1 95.44 96 GLU A C 1
ATOM 743 O O . GLU A 1 96 ? -30.266 9.289 10.344 1 95.44 96 GLU A O 1
ATOM 748 N N . LYS A 1 97 ? -30.453 10.742 11.953 1 96.56 97 LYS A N 1
ATOM 749 C CA . LYS A 1 97 ? -31.859 11 11.648 1 96.56 97 LYS A CA 1
ATOM 750 C C . LYS A 1 97 ? -32.031 11.562 10.242 1 96.56 97 LYS A C 1
ATOM 752 O O . LYS A 1 97 ? -33.031 11.32 9.594 1 96.56 97 LYS A O 1
ATOM 757 N N . CYS A 1 98 ? -31.047 12.266 9.859 1 97.31 98 CYS A N 1
ATOM 758 C CA . CYS A 1 98 ? -31.109 12.898 8.547 1 97.31 98 CYS A CA 1
ATOM 759 C C . CYS A 1 98 ? -30.719 11.906 7.453 1 97.31 98 CYS A C 1
ATOM 761 O O . CYS A 1 98 ? -30.812 12.219 6.266 1 97.31 98 CYS A O 1
ATOM 763 N N . GLY A 1 99 ? -30.188 10.773 7.828 1 96.69 99 GLY A N 1
ATOM 764 C CA . GLY A 1 99 ? -29.859 9.766 6.836 1 96.69 99 GLY A CA 1
ATOM 765 C C . GLY A 1 99 ? -28.359 9.578 6.645 1 96.69 99 GLY A C 1
ATOM 766 O O . GLY A 1 99 ? -27.938 8.82 5.77 1 96.69 99 GLY A O 1
ATOM 767 N N . VAL A 1 100 ? -27.547 10.281 7.402 1 95.56 100 VAL A N 1
ATOM 768 C CA . VAL A 1 100 ? -26.109 10.086 7.355 1 95.56 100 VAL A CA 1
ATOM 769 C C . VAL A 1 100 ? -25.75 8.727 7.953 1 95.56 100 VAL A C 1
ATOM 771 O O . VAL A 1 100 ? -26.266 8.344 9.008 1 95.56 100 VAL A O 1
ATOM 774 N N . GLU A 1 101 ? -24.938 7.961 7.25 1 93.5 101 GLU A N 1
ATOM 775 C CA . GLU A 1 101 ? -24.391 6.734 7.832 1 93.5 101 GLU A CA 1
ATOM 776 C C . GLU A 1 101 ? -23.172 7.031 8.703 1 93.5 101 GLU A C 1
ATOM 778 O O . GLU A 1 101 ? -22.094 7.352 8.188 1 93.5 101 GLU A O 1
ATOM 783 N N . VAL A 1 102 ? -23.406 6.902 10.016 1 90.94 102 VAL A N 1
ATOM 784 C CA . VAL A 1 102 ? -22.328 7.203 10.953 1 90.94 102 VAL A CA 1
ATOM 785 C C . VAL A 1 102 ? -21.781 5.906 11.555 1 90.94 102 VAL A C 1
ATOM 787 O O . VAL A 1 102 ? -22.547 5.082 12.055 1 90.94 102 VAL A O 1
ATOM 790 N N . GLU A 1 103 ? -20.453 5.707 11.383 1 87.06 103 GLU A N 1
ATOM 791 C CA . GLU A 1 103 ? -19.797 4.539 11.969 1 87.06 103 GLU A CA 1
ATOM 792 C C . GLU A 1 103 ? -18.719 4.953 12.961 1 87.06 103 GLU A C 1
ATOM 794 O O . GLU A 1 103 ? -18 5.926 12.727 1 87.06 103 GLU A O 1
ATOM 799 N N . TRP A 1 104 ? -18.672 4.141 14.008 1 82.56 104 TRP A N 1
ATOM 800 C CA . TRP A 1 104 ? -17.641 4.348 15.016 1 82.56 104 TRP A CA 1
ATOM 801 C C . TRP A 1 104 ? -16.531 3.301 14.891 1 82.56 104 TRP A C 1
ATOM 803 O O . TRP A 1 104 ? -16.812 2.111 14.719 1 82.56 104 TRP A O 1
ATOM 813 N N . ILE A 1 105 ? -15.414 3.789 14.773 1 76.12 105 ILE A N 1
ATOM 814 C CA . ILE A 1 105 ? -14.312 2.832 14.664 1 76.12 105 ILE A CA 1
ATOM 815 C C . ILE A 1 105 ? -13.617 2.697 16.016 1 76.12 105 ILE A C 1
ATOM 817 O O . ILE A 1 105 ? -13.43 3.688 16.734 1 76.12 105 ILE A O 1
ATOM 821 N N . ARG A 1 106 ? -13.273 1.3 16.359 1 69.31 106 ARG A N 1
ATOM 822 C CA . ARG A 1 106 ? -12.469 0.88 17.5 1 69.31 106 ARG A CA 1
ATOM 823 C C . ARG A 1 106 ? -13.031 1.444 18.797 1 69.31 106 ARG A C 1
ATOM 825 O O . ARG A 1 106 ? -12.375 2.24 19.469 1 69.31 106 ARG A O 1
ATOM 832 N N . PRO A 1 107 ? -14.297 1.04 19.031 1 59.12 107 PRO A N 1
ATOM 833 C CA . PRO A 1 107 ? -14.914 1.499 20.281 1 59.12 107 PRO A CA 1
ATOM 834 C C . PRO A 1 107 ? -14.102 1.126 21.516 1 59.12 107 PRO A C 1
ATOM 836 O O . PRO A 1 107 ? -13.414 0.102 21.516 1 59.12 107 PRO A O 1
ATOM 839 N N . VAL A 1 108 ? -13.852 2.133 22.344 1 54.25 108 VAL A N 1
ATOM 840 C CA . VAL A 1 108 ? -13.188 1.893 23.625 1 54.25 108 VAL A CA 1
ATOM 841 C C . VAL A 1 108 ? -13.898 0.761 24.375 1 54.25 108 VAL A C 1
ATOM 843 O O . VAL A 1 108 ? -15.07 0.882 24.734 1 54.25 108 VAL A O 1
ATOM 846 N N . LYS A 1 109 ? -13.781 -0.412 24.047 1 47.03 109 LYS A N 1
ATOM 847 C CA . LYS A 1 109 ? -14.398 -1.369 24.969 1 47.03 109 LYS A CA 1
ATOM 848 C C . LYS A 1 109 ? -13.875 -1.188 26.391 1 47.03 109 LYS A C 1
ATOM 850 O O . LYS A 1 109 ? -12.688 -0.955 26.594 1 47.03 109 LYS A O 1
ATOM 855 N N . ARG A 1 110 ? -14.789 -1.119 27.406 1 42.47 110 ARG A N 1
ATOM 856 C CA . ARG A 1 110 ? -14.555 -0.95 28.844 1 42.47 110 ARG A CA 1
ATOM 857 C C . ARG A 1 110 ? -13.398 -1.826 29.312 1 42.47 110 ARG A C 1
ATOM 859 O O . ARG A 1 110 ? -12.68 -1.465 30.25 1 42.47 110 ARG A O 1
ATOM 866 N N . TRP A 1 111 ? -13.375 -3.08 29.109 1 35.84 111 TRP A N 1
ATOM 867 C CA . TRP A 1 111 ? -12.523 -3.926 29.938 1 35.84 111 TRP A CA 1
ATOM 868 C C . TRP A 1 111 ? -11.109 -4.004 29.359 1 35.84 111 TRP A C 1
ATOM 870 O O . TRP A 1 111 ? -10.18 -4.445 30.047 1 35.84 111 TRP A O 1
ATOM 880 N N . LYS A 1 112 ? -10.883 -4.082 28.062 1 39.41 112 LYS A N 1
ATOM 881 C CA . LYS A 1 112 ? -9.5 -4.309 27.625 1 39.41 112 LYS A CA 1
ATOM 882 C C . LYS A 1 112 ? -8.906 -3.053 27 1 39.41 112 LYS A C 1
ATOM 884 O O . LYS A 1 112 ? -8.672 -3.014 25.797 1 39.41 112 LYS A O 1
ATOM 889 N N . ILE A 1 113 ? -8.945 -1.941 27.531 1 39.19 113 ILE A N 1
ATOM 890 C CA . ILE A 1 113 ? -8.469 -0.583 27.312 1 39.19 113 ILE A CA 1
ATOM 891 C C . ILE A 1 113 ? -7.043 -0.625 26.75 1 39.19 113 ILE A C 1
ATOM 893 O O . ILE A 1 113 ? -6.621 0.283 26.031 1 39.19 113 ILE A O 1
ATOM 897 N N . TRP A 1 114 ? -6.336 -1.556 27.078 1 37.06 114 TRP A N 1
ATOM 898 C CA . TRP A 1 114 ? -4.914 -1.645 26.781 1 37.06 114 TRP A CA 1
ATOM 899 C C . TRP A 1 114 ? -4.691 -1.949 25.297 1 37.06 114 TRP A C 1
ATOM 901 O O . TRP A 1 114 ? -3.572 -1.816 24.797 1 37.06 114 TRP A O 1
ATOM 911 N N . LYS A 1 115 ? -5.734 -2.574 24.766 1 44.12 115 LYS A N 1
ATOM 912 C CA . LYS A 1 115 ? -5.523 -3.01 23.391 1 44.12 115 LYS A CA 1
ATOM 913 C C . LYS A 1 115 ? -5.941 -1.926 22.406 1 44.12 115 LYS A C 1
ATOM 915 O O . LYS A 1 115 ? -5.965 -2.158 21.188 1 44.12 115 LYS A O 1
ATOM 920 N N . SER A 1 116 ? -6.371 -0.742 22.953 1 47.31 116 SER A N 1
ATOM 921 C CA . SER A 1 116 ? -6.902 0.364 22.156 1 47.31 116 SER A CA 1
ATOM 922 C C . SER A 1 116 ? -5.781 1.153 21.484 1 47.31 116 SER A C 1
ATOM 924 O O . SER A 1 116 ? -5.902 2.363 21.281 1 47.31 116 SER A O 1
ATOM 926 N N . ASP A 1 117 ? -4.68 0.577 21.156 1 55.34 117 ASP A N 1
ATOM 927 C CA . ASP A 1 117 ? -3.457 1.3 20.828 1 55.34 117 ASP A CA 1
ATOM 928 C C . ASP A 1 117 ? -3.432 1.69 19.344 1 55.34 117 ASP A C 1
ATOM 930 O O . ASP A 1 117 ? -2.668 2.57 18.953 1 55.34 117 ASP A O 1
ATOM 934 N N . ASN A 1 118 ? -4.488 1.251 18.625 1 62.78 118 ASN A N 1
ATOM 935 C CA . ASN A 1 118 ? -4.43 1.627 17.219 1 62.78 118 ASN A CA 1
ATOM 936 C C . ASN A 1 118 ? -5.551 2.594 16.844 1 62.78 118 ASN A C 1
ATOM 938 O O . ASN A 1 118 ? -6.73 2.275 17 1 62.78 118 ASN A O 1
ATOM 942 N N . ARG A 1 119 ? -5.117 3.881 16.625 1 70.69 119 ARG A N 1
ATOM 943 C CA . ARG A 1 119 ? -6.086 4.906 16.266 1 70.69 119 ARG A CA 1
ATOM 944 C C . ARG A 1 119 ? -5.926 5.316 14.805 1 70.69 119 ARG A C 1
ATOM 946 O O . ARG A 1 119 ? -4.879 5.082 14.203 1 70.69 119 ARG A O 1
ATOM 953 N N . THR A 1 120 ? -7.07 5.734 14.43 1 76.75 120 THR A N 1
ATOM 954 C CA . THR A 1 120 ? -6.918 6.344 13.117 1 76.75 120 THR A CA 1
ATOM 955 C C . THR A 1 120 ? -6.664 7.844 13.242 1 76.75 120 THR A C 1
ATOM 957 O O . THR A 1 120 ? -7.449 8.562 13.867 1 76.75 120 THR A O 1
ATOM 960 N N . HIS A 1 121 ? -5.574 8.281 12.766 1 85.19 121 HIS A N 1
ATOM 961 C CA . HIS A 1 121 ? -5.184 9.688 12.758 1 85.19 121 HIS A CA 1
ATOM 962 C C . HIS A 1 121 ? -5.359 10.297 11.375 1 85.19 121 HIS A C 1
ATOM 964 O O . HIS A 1 121 ? -4.848 11.391 11.102 1 85.19 121 HIS A O 1
ATOM 970 N N . ARG A 1 122 ? -6.109 9.547 10.562 1 89.94 122 ARG A N 1
ATOM 971 C CA . ARG A 1 122 ? -6.398 10.016 9.211 1 89.94 122 ARG A CA 1
ATOM 972 C C . ARG A 1 122 ? -7.484 11.094 9.227 1 89.94 122 ARG A C 1
ATOM 974 O O . ARG A 1 122 ? -8.445 11 9.992 1 89.94 122 ARG A O 1
ATOM 981 N N . LYS A 1 123 ? -7.316 12.078 8.445 1 92.62 123 LYS A N 1
ATOM 982 C CA . LYS A 1 123 ? -8.352 13.055 8.102 1 92.62 123 LYS A CA 1
ATOM 983 C C . LYS A 1 123 ? -8.594 13.086 6.598 1 92.62 123 LYS A C 1
ATOM 985 O O . LYS A 1 123 ? -7.703 13.453 5.824 1 92.62 123 LYS A O 1
ATOM 990 N N . VAL A 1 124 ? -9.789 12.703 6.285 1 95.88 124 VAL A N 1
ATOM 991 C CA . VAL A 1 124 ? -10.102 12.641 4.863 1 95.88 124 VAL A CA 1
ATOM 992 C C . VAL A 1 124 ? -11.539 13.094 4.625 1 95.88 124 VAL A C 1
ATOM 994 O O . VAL A 1 124 ? -12.469 12.617 5.293 1 95.88 124 VAL A O 1
ATOM 997 N N . LEU A 1 125 ? -11.742 14.055 3.822 1 97.38 125 LEU A N 1
ATOM 998 C CA . LEU A 1 125 ? -13.039 14.43 3.275 1 97.38 125 LEU A CA 1
ATOM 999 C C . LEU A 1 125 ? -13.055 14.273 1.759 1 97.38 125 LEU A C 1
ATOM 1001 O O . LEU A 1 125 ? -12.203 14.82 1.061 1 97.38 125 LEU A O 1
ATOM 1005 N N . ILE A 1 126 ? -13.938 13.461 1.258 1 96.69 126 ILE A N 1
ATOM 1006 C CA . ILE A 1 126 ? -14.062 13.25 -0.179 1 96.69 126 ILE A CA 1
ATOM 1007 C C . ILE A 1 126 ? -15.477 13.625 -0.63 1 96.69 126 ILE A C 1
ATOM 1009 O O . ILE A 1 126 ? -16.469 13.172 -0.048 1 96.69 126 ILE A O 1
ATOM 1013 N N . CYS A 1 127 ? -15.578 14.445 -1.661 1 95.88 127 CYS A N 1
ATOM 1014 C CA . CYS A 1 127 ? -16.859 14.852 -2.236 1 95.88 127 CYS A CA 1
ATOM 1015 C C . CYS A 1 127 ? -16.938 14.445 -3.701 1 95.88 127 CYS A C 1
ATOM 1017 O O . CYS A 1 127 ? -16.141 14.875 -4.523 1 95.88 127 CYS A O 1
ATOM 1019 N N . ASP A 1 128 ? -17.891 13.617 -4 1 92.69 128 ASP A N 1
ATOM 1020 C CA . ASP A 1 128 ? -18.266 13.164 -5.34 1 92.69 128 ASP A CA 1
ATOM 1021 C C . ASP A 1 128 ? -17.078 12.508 -6.047 1 92.69 128 ASP A C 1
ATOM 1023 O O . ASP A 1 128 ? -16.938 12.633 -7.262 1 92.69 128 ASP A O 1
ATOM 1027 N N . GLY A 1 129 ? -16.156 12.078 -5.301 1 88.88 129 GLY A N 1
ATOM 1028 C CA . GLY A 1 129 ? -15.047 11.297 -5.836 1 88.88 129 GLY A CA 1
ATOM 1029 C C . GLY A 1 129 ? -14.047 12.141 -6.602 1 88.88 129 GLY A C 1
ATOM 1030 O O . GLY A 1 129 ? -13.117 11.609 -7.207 1 88.88 129 GLY A O 1
ATOM 1031 N N . ASN A 1 130 ? -14.164 13.445 -6.562 1 89.62 130 ASN A N 1
ATOM 1032 C CA . ASN A 1 130 ? -13.273 14.25 -7.391 1 89.62 130 ASN A CA 1
ATOM 1033 C C . ASN A 1 130 ? -12.57 15.328 -6.57 1 89.62 130 ASN A C 1
ATOM 1035 O O . ASN A 1 130 ? -11.562 15.891 -7.008 1 89.62 130 ASN A O 1
ATOM 1039 N N . ILE A 1 131 ? -13.133 15.672 -5.434 1 94.69 131 ILE A N 1
ATOM 1040 C CA . ILE A 1 131 ? -12.523 16.625 -4.52 1 94.69 131 ILE A CA 1
ATOM 1041 C C . ILE A 1 131 ? -12.219 15.953 -3.184 1 94.69 131 ILE A C 1
ATOM 1043 O O . ILE A 1 131 ? -13.07 15.25 -2.633 1 94.69 131 ILE A O 1
ATOM 1047 N N . ALA A 1 132 ? -11.023 16.141 -2.744 1 97.31 132 ALA A N 1
ATOM 1048 C CA . ALA A 1 132 ? -10.68 15.57 -1.445 1 97.31 132 ALA A CA 1
ATOM 1049 C C . ALA A 1 132 ? -9.891 16.562 -0.598 1 97.31 132 ALA A C 1
ATOM 1051 O O . ALA A 1 132 ? -9.305 17.516 -1.125 1 97.31 132 ALA A O 1
ATOM 1052 N N . PHE A 1 133 ? -9.977 16.422 0.667 1 97.94 133 PHE A N 1
ATOM 1053 C CA . PHE A 1 133 ? -9.188 17.172 1.634 1 97.94 133 PHE A CA 1
ATOM 1054 C C . PHE A 1 133 ? -8.43 16.219 2.564 1 97.94 133 PHE A C 1
ATOM 1056 O O . PHE A 1 133 ? -8.969 15.188 2.98 1 97.94 133 PHE A O 1
ATOM 1063 N N . THR A 1 134 ? -7.234 16.547 2.889 1 97.62 134 THR A N 1
ATOM 1064 C CA . THR A 1 134 ? -6.469 15.82 3.9 1 97.62 134 THR A CA 1
ATOM 1065 C C . THR A 1 134 ? -5.469 16.75 4.586 1 97.62 134 THR A C 1
ATOM 1067 O O . THR A 1 134 ? -5.27 17.891 4.152 1 97.62 134 THR A O 1
ATOM 1070 N N . GLY A 1 135 ? -4.926 16.359 5.684 1 95.56 135 GLY A N 1
ATOM 1071 C CA . GLY A 1 135 ? -4.035 17.125 6.547 1 95.56 135 GLY A CA 1
ATOM 1072 C C . GLY A 1 135 ? -4.203 16.797 8.016 1 95.56 135 GLY A C 1
ATOM 1073 O O . GLY A 1 135 ? -4.348 15.625 8.383 1 95.56 135 GLY A O 1
ATOM 1074 N N . GLY A 1 136 ? -4.105 17.844 8.828 1 91.75 136 GLY A N 1
ATOM 1075 C CA . GLY A 1 136 ? -4.09 17.562 10.25 1 91.75 136 GLY A CA 1
ATOM 1076 C C . GLY A 1 136 ? -5.254 18.188 11 1 91.75 136 GLY A C 1
ATOM 1077 O O . GLY A 1 136 ? -5.379 18.016 12.211 1 91.75 136 GLY A O 1
ATOM 1078 N N . VAL A 1 137 ? -6.164 18.766 10.312 1 91.75 137 VAL A N 1
ATOM 1079 C CA . VAL A 1 137 ? -7.145 19.625 10.977 1 91.75 137 VAL A CA 1
ATOM 1080 C C . VAL A 1 137 ? -8.148 18.766 11.742 1 91.75 137 VAL A C 1
ATOM 1082 O O . VAL A 1 137 ? -8.531 17.688 11.281 1 91.75 137 VAL A O 1
ATOM 1085 N N . GLY A 1 138 ? -8.539 19.188 12.883 1 89.31 138 GLY A N 1
ATOM 1086 C CA . GLY A 1 138 ? -9.719 18.703 13.578 1 89.31 138 GLY A CA 1
ATOM 1087 C C . GLY A 1 138 ? -10.922 19.594 13.414 1 89.31 138 GLY A C 1
ATOM 1088 O O . GLY A 1 138 ? -10.797 20.734 12.953 1 89.31 138 GLY A O 1
ATOM 1089 N N . ILE A 1 139 ? -12.055 19.031 13.711 1 91.5 139 ILE A N 1
ATOM 1090 C CA . ILE A 1 139 ? -13.281 19.812 13.609 1 91.5 139 ILE A CA 1
ATOM 1091 C C . ILE A 1 139 ? -13.641 20.391 14.977 1 91.5 139 ILE A C 1
ATOM 1093 O O . ILE A 1 139 ? -14.586 19.922 15.625 1 91.5 139 ILE A O 1
ATOM 1097 N N . ALA A 1 140 ? -12.945 21.484 15.352 1 90.19 140 ALA A N 1
ATOM 1098 C CA . ALA A 1 140 ? -13.102 22.062 16.672 1 90.19 140 ALA A CA 1
ATOM 1099 C C . ALA A 1 140 ? -12.742 23.547 16.672 1 90.19 140 ALA A C 1
ATOM 1101 O O . ALA A 1 140 ? -12.094 24.031 15.742 1 90.19 140 ALA A O 1
ATOM 1102 N N . GLU A 1 141 ? -13.055 24.188 17.75 1 89.81 141 GLU A N 1
ATOM 1103 C CA . GLU A 1 141 ? -12.922 25.641 17.859 1 89.81 141 GLU A CA 1
ATOM 1104 C C . GLU A 1 141 ? -11.453 26.062 17.781 1 89.81 141 GLU A C 1
ATOM 1106 O O . GLU A 1 141 ? -11.141 27.141 17.25 1 89.81 141 GLU A O 1
ATOM 1111 N N . GLU A 1 142 ? -10.555 25.203 18.234 1 90.75 142 GLU A N 1
ATOM 1112 C CA . GLU A 1 142 ? -9.141 25.531 18.266 1 90.75 142 GLU A CA 1
ATOM 1113 C C . GLU A 1 142 ? -8.586 25.703 16.844 1 90.75 142 GLU A C 1
ATOM 1115 O O . GLU A 1 142 ? -7.602 26.422 16.641 1 90.75 142 GLU A O 1
ATOM 1120 N N . TRP A 1 143 ? -9.32 25.141 15.844 1 92.94 143 TRP A N 1
ATOM 1121 C CA . TRP A 1 143 ? -8.82 25.172 14.469 1 92.94 143 TRP A CA 1
ATOM 1122 C C . TRP A 1 143 ? -9.531 26.234 13.648 1 92.94 143 TRP A C 1
ATOM 1124 O O . TRP A 1 143 ? -9.273 26.391 12.453 1 92.94 143 TRP A O 1
ATOM 1134 N N . GLU A 1 144 ? -10.477 27.031 14.062 1 91.31 144 GLU A N 1
ATOM 1135 C CA . GLU A 1 144 ? -11.305 27.953 13.289 1 91.31 144 GLU A CA 1
ATOM 1136 C C . GLU A 1 144 ? -10.562 29.266 13 1 91.31 144 GLU A C 1
ATOM 1138 O O . GLU A 1 144 ? -10.875 29.969 12.039 1 91.31 144 GLU A O 1
ATOM 1143 N N . GLY A 1 145 ? -9.539 29.641 13.664 1 92.94 145 GLY A N 1
ATOM 1144 C CA . GLY A 1 145 ? -8.938 30.969 13.594 1 92.94 145 GLY A CA 1
ATOM 1145 C C . GLY A 1 145 ? -7.754 31.031 12.648 1 92.94 145 GLY A C 1
ATOM 1146 O O . GLY A 1 145 ? -7.715 30.312 11.641 1 92.94 145 GLY A O 1
ATOM 1147 N N . ASP A 1 146 ? -7.027 32.125 12.773 1 96.88 146 ASP A N 1
ATOM 1148 C CA . ASP A 1 146 ? -5.875 32.406 11.922 1 96.88 146 ASP A CA 1
ATOM 1149 C C . ASP A 1 146 ? -4.578 32.375 12.727 1 96.88 146 ASP A C 1
ATOM 1151 O O . ASP A 1 146 ? -3.676 33.188 12.484 1 96.88 146 ASP A O 1
ATOM 1155 N N . ALA A 1 147 ? -4.652 31.516 13.703 1 95.62 147 ALA A N 1
ATOM 1156 C CA . ALA A 1 147 ? -3.477 31.312 14.547 1 95.62 147 ALA A CA 1
ATOM 1157 C C . ALA A 1 147 ? -2.988 32.625 15.133 1 95.62 147 ALA A C 1
ATOM 1159 O O . ALA A 1 147 ? -1.788 32.906 15.125 1 95.62 147 ALA A O 1
ATOM 1160 N N . ARG A 1 148 ? -3.811 33.438 15.641 1 94.56 148 ARG A N 1
ATOM 1161 C CA . ARG A 1 148 ? -3.463 34.781 16.109 1 94.56 148 ARG A CA 1
ATOM 1162 C C . ARG A 1 148 ? -3.07 34.75 17.578 1 94.56 148 ARG A C 1
ATOM 1164 O O . ARG A 1 148 ? -2.355 35.656 18.062 1 94.56 148 ARG A O 1
ATOM 1171 N N . ASN A 1 149 ? -3.617 33.75 18.234 1 90.88 149 ASN A N 1
ATOM 1172 C CA . ASN A 1 149 ? -3.422 33.594 19.672 1 90.88 149 ASN A CA 1
ATOM 1173 C C . ASN A 1 149 ? -3.453 32.156 20.094 1 90.88 149 ASN A C 1
ATOM 1175 O O . ASN A 1 149 ? -3.715 31.266 19.281 1 90.88 149 ASN A O 1
ATOM 1179 N N . PRO A 1 150 ? -3.211 31.859 21.328 1 89.62 150 PRO A N 1
ATOM 1180 C CA . PRO A 1 150 ? -3.068 30.469 21.781 1 89.62 150 PRO A CA 1
ATOM 1181 C C . PRO A 1 150 ? -4.352 29.656 21.609 1 89.62 150 PRO A C 1
ATOM 1183 O O . PRO A 1 150 ? -4.316 28.422 21.656 1 89.62 150 PRO A O 1
ATOM 1186 N N . SER A 1 151 ? -5.453 30.266 21.516 1 90.44 151 SER A N 1
ATOM 1187 C CA . SER A 1 151 ? -6.707 29.547 21.344 1 90.44 151 SER A CA 1
ATOM 1188 C C . SER A 1 151 ? -6.938 29.156 19.891 1 90.44 151 SER A C 1
ATOM 1190 O O . SER A 1 151 ? -7.848 28.375 19.594 1 90.44 151 SER A O 1
ATOM 1192 N N . GLU A 1 152 ? -6.148 29.734 19.016 1 94.38 152 GLU A N 1
ATOM 1193 C CA . GLU A 1 152 ? -6.191 29.406 17.578 1 94.38 152 GLU A CA 1
ATOM 1194 C C . GLU A 1 152 ? -4.922 28.688 17.141 1 94.38 152 GLU A C 1
ATOM 1196 O O . GLU A 1 152 ? -3.844 29.281 17.109 1 94.38 152 GLU A O 1
ATOM 1201 N N . TRP A 1 153 ? -5.078 27.438 16.688 1 94.38 153 TRP A N 1
ATOM 1202 C CA . TRP A 1 153 ? -3.92 26.609 16.359 1 94.38 153 TRP A CA 1
ATOM 1203 C C . TRP A 1 153 ? -3.432 26.906 14.945 1 94.38 153 TRP A C 1
ATOM 1205 O O . TRP A 1 153 ? -4.23 27.203 14.062 1 94.38 153 TRP A O 1
ATOM 1215 N N . ARG A 1 154 ? -2.104 26.859 14.758 1 96.94 154 ARG A N 1
ATOM 1216 C CA . ARG A 1 154 ? -1.48 26.922 13.438 1 96.94 154 ARG A CA 1
ATOM 1217 C C . ARG A 1 154 ? -1.59 25.594 12.711 1 96.94 154 ARG A C 1
ATOM 1219 O O . ARG A 1 154 ? -1.058 24.578 13.18 1 96.94 154 ARG A O 1
ATOM 1226 N N . GLU A 1 155 ? -2.309 25.594 11.555 1 96.56 155 GLU A N 1
ATOM 1227 C CA . GLU A 1 155 ? -2.586 24.375 10.812 1 96.56 155 GLU A CA 1
ATOM 1228 C C . GLU A 1 155 ? -2.457 24.578 9.312 1 96.56 155 GLU A C 1
ATOM 1230 O O . GLU A 1 155 ? -2.596 25.703 8.828 1 96.56 155 GLU A O 1
ATOM 1235 N N . THR A 1 156 ? -2.082 23.594 8.641 1 97.69 156 THR A N 1
ATOM 1236 C CA . THR A 1 156 ? -2.115 23.531 7.184 1 97.69 156 THR A CA 1
ATOM 1237 C C . THR A 1 156 ? -2.906 22.312 6.711 1 97.69 156 THR A C 1
ATOM 1239 O O . THR A 1 156 ? -2.775 21.219 7.273 1 97.69 156 THR A O 1
ATOM 1242 N N . HIS A 1 157 ? -3.793 22.5 5.836 1 97.75 157 HIS A N 1
ATOM 1243 C CA . HIS A 1 157 ? -4.629 21.484 5.223 1 97.75 157 HIS A CA 1
ATOM 1244 C C . HIS A 1 157 ? -4.621 21.594 3.701 1 97.75 157 HIS A C 1
ATOM 1246 O O . HIS A 1 157 ? -4.051 22.547 3.152 1 97.75 157 HIS A O 1
ATOM 1252 N N . PHE A 1 158 ? -5.125 20.594 3.004 1 98.38 158 PHE A N 1
ATOM 1253 C CA . PHE A 1 158 ? -4.918 20.578 1.561 1 98.38 158 PHE A CA 1
ATOM 1254 C C . PHE A 1 158 ? -6.188 20.141 0.836 1 98.38 158 PHE A C 1
ATOM 1256 O O . PHE A 1 158 ? -6.812 19.141 1.214 1 98.38 158 PHE A O 1
ATOM 1263 N N . ARG A 1 159 ? -6.562 20.891 -0.116 1 98.19 159 ARG A N 1
ATOM 1264 C CA . ARG A 1 159 ? -7.57 20.484 -1.09 1 98.19 159 ARG A CA 1
ATOM 1265 C C . ARG A 1 159 ? -6.922 19.844 -2.312 1 98.19 159 ARG A C 1
ATOM 1267 O O . ARG A 1 159 ? -5.992 20.406 -2.895 1 98.19 159 ARG A O 1
ATOM 1274 N N . VAL A 1 160 ? -7.355 18.688 -2.666 1 97.31 160 VAL A N 1
ATOM 1275 C CA . VAL A 1 160 ? -6.75 17.922 -3.752 1 97.31 160 VAL A CA 1
ATOM 1276 C C . VAL A 1 160 ? -7.816 17.562 -4.785 1 97.31 160 VAL A C 1
ATOM 1278 O O . VAL A 1 160 ? -8.938 17.203 -4.43 1 97.31 160 VAL A O 1
ATOM 1281 N N . GLU A 1 161 ? -7.469 17.703 -6.016 1 96.06 161 GLU A N 1
ATOM 1282 C CA . GLU A 1 161 ? -8.281 17.25 -7.137 1 96.06 161 GLU A CA 1
ATOM 1283 C C . GLU A 1 161 ? -7.453 16.438 -8.125 1 96.06 161 GLU A C 1
ATOM 1285 O O . GLU A 1 161 ? -6.25 16.656 -8.266 1 96.06 161 GLU A O 1
ATOM 1290 N N . GLY A 1 162 ? -8.148 15.523 -8.742 1 93.44 162 GLY A N 1
ATOM 1291 C CA . GLY A 1 162 ? -7.465 14.688 -9.719 1 93.44 162 GLY A CA 1
ATOM 1292 C C . GLY A 1 162 ? -7.344 13.242 -9.281 1 93.44 162 GLY A C 1
ATOM 1293 O O . GLY A 1 162 ? -8.008 12.812 -8.336 1 93.44 162 GLY A O 1
ATOM 1294 N N . PRO A 1 163 ? -6.535 12.453 -9.977 1 92.75 163 PRO A N 1
ATOM 1295 C CA . PRO A 1 163 ? -6.453 11.008 -9.75 1 92.75 163 PRO A CA 1
ATOM 1296 C C . PRO A 1 163 ? -5.965 10.656 -8.352 1 92.75 163 PRO A C 1
ATOM 1298 O O . PRO A 1 163 ? -6.234 9.562 -7.855 1 92.75 163 PRO A O 1
ATOM 1301 N N . ALA A 1 164 ? -5.289 11.539 -7.695 1 95.38 164 ALA A N 1
ATOM 1302 C CA . ALA A 1 164 ? -4.789 11.281 -6.348 1 95.38 164 ALA A CA 1
ATOM 1303 C C . ALA A 1 164 ? -5.941 11.086 -5.363 1 95.38 164 ALA A C 1
ATOM 1305 O O . ALA A 1 164 ? -5.762 10.484 -4.301 1 95.38 164 ALA A O 1
ATOM 1306 N N . VAL A 1 165 ? -7.105 11.602 -5.734 1 95.38 165 VAL A N 1
ATOM 1307 C CA . VAL A 1 165 ? -8.281 11.477 -4.875 1 95.38 165 VAL A CA 1
ATOM 1308 C C . VAL A 1 165 ? -8.602 10 -4.648 1 95.38 165 VAL A C 1
ATOM 1310 O O . VAL A 1 165 ? -9.062 9.617 -3.57 1 95.38 165 VAL A O 1
ATOM 1313 N N . ARG A 1 166 ? -8.273 9.188 -5.598 1 93.06 166 ARG A N 1
ATOM 1314 C CA . ARG A 1 166 ? -8.547 7.758 -5.477 1 93.06 166 ARG A CA 1
ATOM 1315 C C . ARG A 1 166 ? -7.754 7.141 -4.332 1 93.06 166 ARG A C 1
ATOM 1317 O O . ARG A 1 166 ? -8.242 6.25 -3.639 1 93.06 166 ARG A O 1
ATOM 1324 N N . G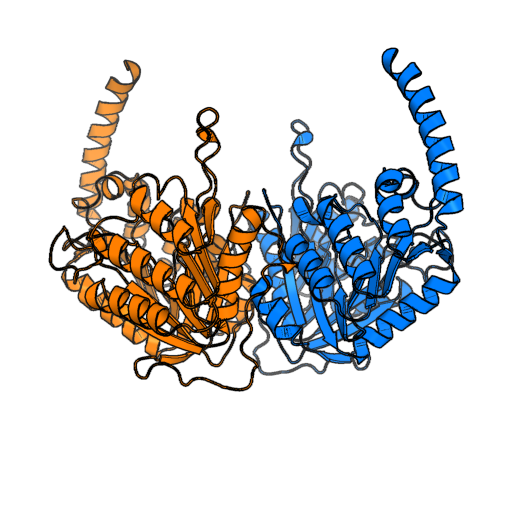LY A 1 167 ? -6.512 7.559 -4.207 1 93.88 167 GLY A N 1
ATOM 1325 C CA . GLY A 1 167 ? -5.727 7.102 -3.072 1 93.88 167 GLY A CA 1
ATOM 1326 C C . GLY A 1 167 ? -6.336 7.488 -1.736 1 93.88 167 GLY A C 1
ATOM 1327 O O . GLY A 1 167 ? -6.312 6.699 -0.788 1 93.88 167 GLY A O 1
ATOM 1328 N N . LEU A 1 168 ? -6.879 8.609 -1.664 1 95.19 168 LEU A N 1
ATOM 1329 C CA . LEU A 1 168 ? -7.523 9.07 -0.439 1 95.19 168 LEU A CA 1
ATOM 1330 C C . LEU A 1 168 ? -8.836 8.328 -0.202 1 95.19 168 LEU A C 1
ATOM 1332 O O . LEU A 1 168 ? -9.195 8.055 0.944 1 95.19 168 LEU A O 1
ATOM 1336 N N . GLN A 1 169 ? -9.5 8.047 -1.271 1 92.94 169 GLN A N 1
ATOM 1337 C CA . GLN A 1 169 ? -10.711 7.234 -1.169 1 92.94 169 GLN A CA 1
ATOM 1338 C C . GLN A 1 169 ? -10.406 5.875 -0.544 1 92.94 169 GLN A C 1
ATOM 1340 O O . GLN A 1 169 ? -11.164 5.387 0.293 1 92.94 169 GLN A O 1
ATOM 1345 N N . SER A 1 170 ? -9.32 5.336 -0.949 1 90.94 170 SER A N 1
ATOM 1346 C CA . SER A 1 170 ? -8.938 4.031 -0.418 1 90.94 170 SER A CA 1
ATOM 1347 C C . SER A 1 170 ? -8.688 4.098 1.084 1 90.94 170 SER A C 1
ATOM 1349 O O . SER A 1 170 ? -8.961 3.139 1.809 1 90.94 170 SER A O 1
ATOM 1351 N N . ALA A 1 171 ? -8.133 5.176 1.513 1 90.75 171 ALA A N 1
ATOM 1352 C CA . ALA A 1 171 ? -7.902 5.367 2.943 1 90.75 171 ALA A CA 1
ATOM 1353 C C . ALA A 1 171 ? -9.219 5.363 3.715 1 90.75 171 ALA A C 1
ATOM 1355 O O . ALA A 1 171 ? -9.312 4.758 4.785 1 90.75 171 ALA A O 1
ATOM 1356 N N . PHE A 1 172 ? -10.203 6.02 3.205 1 90.81 172 PHE A N 1
ATOM 1357 C CA . PHE A 1 172 ? -11.523 6.016 3.82 1 90.81 172 PHE A CA 1
ATOM 1358 C C . PHE A 1 172 ? -12.125 4.617 3.801 1 90.81 172 PHE A C 1
ATOM 1360 O O . PHE A 1 172 ? -12.641 4.145 4.816 1 90.81 172 PHE A O 1
ATOM 1367 N N . LEU A 1 173 ? -12.078 3.996 2.646 1 87 173 LEU A N 1
ATOM 1368 C CA . LEU A 1 173 ? -12.734 2.709 2.445 1 87 173 LEU A CA 1
ATOM 1369 C C . LEU A 1 173 ? -12.133 1.644 3.355 1 87 173 LEU A C 1
ATOM 1371 O O . LEU A 1 173 ? -12.844 0.754 3.83 1 87 173 LEU A O 1
ATOM 1375 N N . GLU A 1 174 ? -10.844 1.683 3.504 1 84.56 174 GLU A N 1
ATOM 1376 C CA . GLU A 1 174 ? -10.203 0.729 4.402 1 84.56 174 GLU A CA 1
ATOM 1377 C C . GLU A 1 174 ? -10.805 0.792 5.801 1 84.56 174 GLU A C 1
ATOM 1379 O O . GLU A 1 174 ? -11.133 -0.242 6.391 1 84.56 174 GLU A O 1
ATOM 1384 N N . ASN A 1 175 ? -10.93 1.982 6.273 1 83.69 175 ASN A N 1
ATOM 1385 C CA . ASN A 1 175 ? -11.523 2.139 7.598 1 83.69 175 ASN A CA 1
ATOM 1386 C C . ASN A 1 175 ? -13.016 1.822 7.582 1 83.69 175 ASN A C 1
ATOM 1388 O O . ASN A 1 175 ? -13.562 1.328 8.57 1 83.69 175 ASN A O 1
ATOM 1392 N N . TRP A 1 176 ? -13.641 2.107 6.492 1 84.94 176 TRP A N 1
ATOM 1393 C CA . TRP A 1 176 ? -15.062 1.826 6.359 1 84.94 176 TRP A CA 1
ATOM 1394 C C . TRP A 1 176 ? -15.328 0.325 6.406 1 84.94 176 TRP A C 1
ATOM 1396 O O . TRP A 1 176 ? -16.234 -0.13 7.102 1 84.94 176 TRP A O 1
ATOM 1406 N N . ILE A 1 177 ? -14.531 -0.417 5.758 1 76 177 ILE A N 1
ATOM 1407 C CA . ILE A 1 177 ? -14.664 -1.869 5.711 1 76 177 ILE A CA 1
ATOM 1408 C C . ILE A 1 177 ? -14.375 -2.457 7.09 1 76 177 ILE A C 1
ATOM 1410 O O . ILE A 1 177 ? -15.008 -3.434 7.504 1 76 177 ILE A O 1
ATOM 1414 N N . GLU A 1 178 ? -13.508 -1.873 7.785 1 74.62 178 GLU A N 1
ATOM 1415 C CA . GLU A 1 178 ? -13.164 -2.312 9.133 1 74.62 178 GLU A CA 1
ATOM 1416 C C . GLU A 1 178 ? -14.375 -2.266 10.055 1 74.62 178 GLU A C 1
ATOM 1418 O O . GLU A 1 178 ? -14.445 -3.008 11.039 1 74.62 178 GLU A O 1
ATOM 1423 N N . THR A 1 179 ? -15.242 -1.374 9.688 1 73.94 179 THR A N 1
ATOM 1424 C CA . THR A 1 179 ? -16.422 -1.252 10.531 1 73.94 179 THR A CA 1
ATOM 1425 C C . THR A 1 179 ? -17.453 -2.33 10.188 1 73.94 179 THR A C 1
ATOM 1427 O O . THR A 1 179 ? -18.484 -2.439 10.844 1 73.94 179 THR A O 1
ATOM 1430 N N . GLY A 1 180 ? -17.188 -3.17 9.266 1 68.31 180 GLY A N 1
ATOM 1431 C CA . GLY A 1 180 ? -18.031 -4.309 8.977 1 68.31 180 GLY A CA 1
ATOM 1432 C C . GLY A 1 180 ? -18.797 -4.176 7.672 1 68.31 180 GLY A C 1
ATOM 1433 O O . GLY A 1 180 ? -19.484 -5.102 7.254 1 68.31 180 GLY A O 1
ATOM 1434 N N . HIS A 1 181 ? -18.578 -3.084 7.086 1 67.56 181 HIS A N 1
ATOM 1435 C CA . HIS A 1 181 ? -19.312 -2.891 5.836 1 67.56 181 HIS A CA 1
ATOM 1436 C C . HIS A 1 181 ? -18.625 -3.611 4.68 1 67.56 181 HIS A C 1
ATOM 1438 O O . HIS A 1 181 ? -17.406 -3.744 4.668 1 67.56 181 HIS A O 1
ATOM 1444 N N . GLN A 1 182 ? -19.516 -4.148 3.809 1 61.78 182 GLN A N 1
ATOM 1445 C CA . GLN A 1 182 ? -19 -4.859 2.643 1 61.78 182 GLN A CA 1
ATOM 1446 C C . GLN A 1 182 ? -18.688 -3.895 1.502 1 61.78 182 GLN A C 1
ATOM 1448 O O . GLN A 1 182 ? -19.359 -2.875 1.342 1 61.78 182 GLN A O 1
ATOM 1453 N N . LEU A 1 183 ? -17.594 -4.188 0.869 1 58.38 183 LEU A N 1
ATOM 1454 C CA . LEU A 1 183 ? -17.109 -3.338 -0.211 1 58.38 183 LEU A CA 1
ATOM 1455 C C . LEU A 1 183 ? -18.156 -3.193 -1.306 1 58.38 183 LEU A C 1
ATOM 1457 O O . LEU A 1 183 ? -18.281 -2.129 -1.916 1 58.38 183 LEU A O 1
ATOM 1461 N N . HIS A 1 184 ? -18.828 -4.211 -1.647 1 52.41 184 HIS A N 1
ATOM 1462 C CA . HIS A 1 184 ? -19.734 -4.172 -2.787 1 52.41 184 HIS A CA 1
ATOM 1463 C C . HIS A 1 184 ? -20.844 -3.143 -2.576 1 52.41 184 HIS A C 1
ATOM 1465 O O . HIS A 1 184 ? -21.406 -2.623 -3.543 1 52.41 184 HIS A O 1
ATOM 1471 N N . GLU A 1 185 ? -21.234 -2.936 -1.409 1 53.12 185 GLU A N 1
ATOM 1472 C CA . GLU A 1 185 ? -22.266 -1.95 -1.091 1 53.12 185 GLU A CA 1
ATOM 1473 C C . GLU A 1 185 ? -21.688 -0.534 -1.107 1 53.12 185 GLU A C 1
ATOM 1475 O O . GLU A 1 185 ? -22.438 0.441 -1.175 1 53.12 185 GLU A O 1
ATOM 1480 N N . GLY A 1 186 ? -20.391 -0.538 -1.497 1 58.31 186 GLY A N 1
ATOM 1481 C CA . GLY A 1 186 ? -19.828 0.78 -1.233 1 58.31 186 GLY A CA 1
ATOM 1482 C C . GLY A 1 186 ? -18.781 1.197 -2.242 1 58.31 186 GLY A C 1
ATOM 1483 O O . GLY A 1 186 ? -17.875 1.972 -1.92 1 58.31 186 GLY A O 1
ATOM 1484 N N . LEU A 1 187 ? -18.984 0.539 -3.451 1 64.44 187 LEU A N 1
ATOM 1485 C CA . LEU A 1 187 ? -17.984 1.007 -4.414 1 64.44 187 LEU A CA 1
ATOM 1486 C C . LEU A 1 187 ? -18.125 2.506 -4.652 1 64.44 187 LEU A C 1
ATOM 1488 O O . LEU A 1 187 ? -19.25 3.021 -4.75 1 64.44 187 LEU A O 1
ATOM 1492 N N . PRO A 1 188 ? -16.969 3.178 -4.566 1 63.97 188 PRO A N 1
ATOM 1493 C CA . PRO A 1 188 ? -17.016 4.637 -4.684 1 63.97 188 PRO A CA 1
ATOM 1494 C C . PRO A 1 188 ? -17.641 5.105 -5.992 1 63.97 188 PRO A C 1
ATOM 1496 O O . PRO A 1 188 ? -17.484 4.445 -7.023 1 63.97 188 PRO A O 1
ATOM 1499 N N . TRP A 1 189 ? -18.344 6.055 -5.801 1 64 189 TRP A N 1
ATOM 1500 C CA . TRP A 1 189 ? -18.828 6.73 -6.996 1 64 189 TRP A CA 1
ATOM 1501 C C . TRP A 1 189 ? -17.672 7.172 -7.887 1 64 189 TRP A C 1
ATOM 1503 O O . TRP A 1 189 ? -16.656 7.668 -7.395 1 64 189 TRP A O 1
ATOM 1513 N N . GLN A 1 190 ? -17.672 6.652 -9.031 1 63.66 190 GLN A N 1
ATOM 1514 C CA . GLN A 1 190 ? -16.625 7.047 -9.977 1 63.66 190 GLN A CA 1
ATOM 1515 C C . GLN A 1 190 ? -17.188 7.973 -11.047 1 63.66 190 GLN A C 1
ATOM 1517 O O . GLN A 1 190 ? -18.266 7.715 -11.602 1 63.66 190 GLN A O 1
ATOM 1522 N N . GLU A 1 191 ? -16.656 9.25 -10.961 1 58.03 191 GLU A N 1
ATOM 1523 C CA . GLU A 1 191 ? -17.047 10.078 -12.102 1 58.03 191 GLU A CA 1
ATOM 1524 C C . GLU A 1 191 ? -16.578 9.469 -13.422 1 58.03 191 GLU A C 1
ATOM 1526 O O . GLU A 1 191 ? -15.523 8.844 -13.477 1 58.03 191 GLU A O 1
ATOM 1531 N N . ASP A 1 192 ? -17.484 9.172 -14.273 1 52.47 192 ASP A N 1
ATOM 1532 C CA . ASP A 1 192 ? -17.062 8.781 -15.617 1 52.47 192 ASP A CA 1
ATOM 1533 C C . ASP A 1 192 ? -15.914 9.656 -16.109 1 52.47 192 ASP A C 1
ATOM 1535 O O . ASP A 1 192 ? -15.82 10.828 -15.742 1 52.47 192 ASP A O 1
ATOM 1539 N N . ASP A 1 193 ? -14.594 9.062 -16.297 1 48.34 193 ASP A N 1
ATOM 1540 C CA . ASP A 1 193 ? -13.383 9.664 -16.844 1 48.34 193 ASP A CA 1
ATOM 1541 C C . ASP A 1 193 ? -13.711 10.906 -17.672 1 48.34 193 ASP A C 1
ATOM 1543 O O . ASP A 1 193 ? -12.812 11.625 -18.109 1 48.34 193 ASP A O 1
ATOM 1547 N N . GLY A 1 194 ? -14.898 11.227 -18 1 43.66 194 GLY A N 1
ATOM 1548 C CA . GLY A 1 194 ? -15.078 12.211 -19.047 1 43.66 194 GLY A CA 1
ATOM 1549 C C . GLY A 1 194 ? -15.086 13.641 -18.531 1 43.66 194 GLY A C 1
ATOM 1550 O O . GLY A 1 194 ? -14.734 14.57 -19.266 1 43.66 194 GLY A O 1
ATOM 1551 N N . GLU A 1 195 ? -15.82 14 -17.531 1 46.5 195 GLU A N 1
ATOM 1552 C CA . GLU A 1 195 ? -15.914 15.438 -17.297 1 46.5 195 GLU A CA 1
ATOM 1553 C C . GLU A 1 195 ? -14.852 15.906 -16.297 1 46.5 195 GLU A C 1
ATOM 1555 O O . GLU A 1 195 ? -14.891 15.539 -15.125 1 46.5 195 GLU A O 1
ATOM 1560 N N . VAL A 1 196 ? -13.766 16.172 -16.828 1 48.5 196 VAL A N 1
ATOM 1561 C CA . VAL A 1 196 ? -12.672 16.734 -16.047 1 48.5 196 VAL A CA 1
ATOM 1562 C C . VAL A 1 196 ? -13.117 18.047 -15.398 1 48.5 196 VAL A C 1
ATOM 1564 O O . VAL A 1 196 ? -13.406 19.016 -16.094 1 48.5 196 VAL A O 1
ATOM 1567 N N . ARG A 1 197 ? -13.719 18.062 -14.25 1 57.19 197 ARG A N 1
ATOM 1568 C CA . ARG A 1 197 ? -13.922 19.344 -13.586 1 57.19 197 ARG A CA 1
ATOM 1569 C C . ARG A 1 197 ? -12.609 20.094 -13.406 1 57.19 197 ARG A C 1
ATOM 1571 O O . ARG A 1 197 ? -11.594 19.5 -13.047 1 57.19 197 ARG A O 1
ATOM 1578 N N . LEU A 1 198 ? -12.625 21.312 -13.883 1 61.81 198 LEU A N 1
ATOM 1579 C CA . LEU A 1 198 ? -11.461 22.172 -13.719 1 61.81 198 LEU A CA 1
ATOM 1580 C C . LEU A 1 198 ? -11.133 22.375 -12.242 1 61.81 198 LEU A C 1
ATOM 1582 O O . LEU A 1 198 ? -12.039 22.594 -11.43 1 61.81 198 LEU A O 1
ATOM 1586 N N . PRO A 1 199 ? -9.914 22.172 -11.961 1 72.5 199 PRO A N 1
ATOM 1587 C CA . PRO A 1 199 ? -9.523 22.391 -10.57 1 72.5 199 PRO A CA 1
ATOM 1588 C C . PRO A 1 199 ? -9.766 23.828 -10.109 1 72.5 199 PRO A C 1
ATOM 1590 O O . PRO A 1 199 ? -9.922 24.719 -10.945 1 72.5 199 PRO A O 1
ATOM 1593 N N . ASP A 1 200 ? -9.828 23.969 -8.859 1 79.56 200 ASP A N 1
ATOM 1594 C CA . ASP A 1 200 ? -9.906 25.266 -8.195 1 79.56 200 ASP A CA 1
ATOM 1595 C C . ASP A 1 200 ? -8.836 26.219 -8.727 1 79.56 200 ASP A C 1
ATOM 1597 O O . ASP A 1 200 ? -7.695 25.828 -8.953 1 79.56 200 ASP A O 1
ATOM 1601 N N . GLU A 1 201 ? -9.188 27.422 -8.984 1 77.75 201 GLU A N 1
ATOM 1602 C CA . GLU A 1 201 ? -8.312 28.422 -9.602 1 77.75 201 GLU A CA 1
ATOM 1603 C C . GLU A 1 201 ? -7.086 28.688 -8.727 1 77.75 201 GLU A C 1
ATOM 1605 O O . GLU A 1 201 ? -6.023 29.047 -9.242 1 77.75 201 GLU A O 1
ATOM 1610 N N . GLN A 1 202 ? -7.172 28.469 -7.5 1 84.19 202 GLN A N 1
ATOM 1611 C CA . GLN A 1 202 ? -6.086 28.75 -6.566 1 84.19 202 GLN A CA 1
ATOM 1612 C C . GLN A 1 202 ? -5.18 27.547 -6.383 1 84.19 202 GLN A C 1
ATOM 1614 O O . GLN A 1 202 ? -4.184 27.609 -5.656 1 84.19 202 GLN A O 1
ATOM 1619 N N . SER A 1 203 ? -5.461 26.562 -7.152 1 90.44 203 SER A N 1
ATOM 1620 C CA . SER A 1 203 ? -4.695 25.328 -6.992 1 90.44 203 SER A CA 1
ATOM 1621 C C . SER A 1 203 ? -3.465 25.312 -7.891 1 90.44 203 SER A C 1
ATOM 1623 O O . SER A 1 203 ? -3.49 25.875 -8.992 1 90.44 203 SER A O 1
ATOM 1625 N N . ILE A 1 204 ? -2.428 24.812 -7.363 1 92.75 204 ILE A N 1
ATOM 1626 C CA . ILE A 1 204 ? -1.292 24.453 -8.203 1 92.75 204 ILE A CA 1
ATOM 1627 C C . ILE A 1 204 ? -1.615 23.172 -8.992 1 92.75 204 ILE A C 1
ATOM 1629 O O . ILE A 1 204 ? -2.078 22.188 -8.422 1 92.75 204 ILE A O 1
ATOM 1633 N N . LYS A 1 205 ? -1.348 23.281 -10.352 1 93.75 205 LYS A N 1
ATOM 1634 C CA . LYS A 1 205 ? -1.87 22.219 -11.227 1 93.75 205 LYS A CA 1
ATOM 1635 C C . LYS A 1 205 ? -0.748 21.328 -11.734 1 93.75 205 LYS A C 1
ATOM 1637 O O . LYS A 1 205 ? 0.432 21.625 -11.547 1 93.75 205 LYS A O 1
ATOM 1642 N N . GLU A 1 206 ? -1.169 20.188 -12.258 1 93.88 206 GLU A N 1
ATOM 1643 C CA . GLU A 1 206 ? -0.298 19.234 -12.945 1 93.88 206 GLU A CA 1
ATOM 1644 C C . GLU A 1 206 ? 0.812 18.75 -12.023 1 93.88 206 GLU A C 1
ATOM 1646 O O . GLU A 1 206 ? 1.986 18.75 -12.398 1 93.88 206 GLU A O 1
ATOM 1651 N N . ILE A 1 207 ? 0.45 18.375 -10.805 1 96.38 207 ILE A N 1
ATOM 1652 C CA . ILE A 1 207 ? 1.405 17.906 -9.812 1 96.38 207 ILE A CA 1
ATOM 1653 C C . ILE A 1 207 ? 1.395 16.375 -9.773 1 96.38 207 ILE A C 1
ATOM 1655 O O . ILE A 1 207 ? 0.347 15.766 -9.555 1 96.38 207 ILE A O 1
ATOM 1659 N N . PRO A 1 208 ? 2.562 15.727 -10.031 1 97.56 208 PRO A N 1
ATOM 1660 C CA . PRO A 1 208 ? 2.623 14.305 -9.688 1 97.56 208 PRO A CA 1
ATOM 1661 C C . PRO A 1 208 ? 2.461 14.055 -8.188 1 97.56 208 PRO A C 1
ATOM 1663 O O . PRO A 1 208 ? 3.158 14.664 -7.379 1 97.56 208 PRO A O 1
ATOM 1666 N N . ILE A 1 209 ? 1.482 13.156 -7.844 1 98.12 209 ILE A N 1
ATOM 1667 C CA . ILE A 1 209 ? 1.212 12.898 -6.434 1 98.12 209 ILE A CA 1
ATOM 1668 C C . ILE A 1 209 ? 1.221 11.398 -6.172 1 98.12 209 ILE A C 1
ATOM 1670 O O . ILE A 1 209 ? 0.708 10.617 -6.977 1 98.12 209 ILE A O 1
ATOM 1674 N N . GLN A 1 210 ? 1.876 11.008 -5.148 1 97.5 210 GLN A N 1
ATOM 1675 C CA . GLN A 1 210 ? 1.838 9.672 -4.566 1 97.5 210 GLN A CA 1
ATOM 1676 C C . GLN A 1 210 ? 1.12 9.68 -3.221 1 97.5 210 GLN A C 1
ATOM 1678 O O . GLN A 1 210 ? 1.473 10.445 -2.326 1 97.5 210 GLN A O 1
ATOM 1683 N N . VAL A 1 211 ? 0.04 8.844 -3.09 1 97.31 211 VAL A N 1
ATOM 1684 C CA . VAL A 1 211 ? -0.692 8.773 -1.831 1 97.31 211 VAL A CA 1
ATOM 1685 C C . VAL A 1 211 ? -0.273 7.52 -1.058 1 97.31 211 VAL A C 1
ATOM 1687 O O . VAL A 1 211 ? -0.352 6.406 -1.578 1 97.31 211 VAL A O 1
ATOM 1690 N N . VAL A 1 212 ? 0.171 7.727 0.162 1 94.19 212 VAL A N 1
ATOM 1691 C CA . VAL A 1 212 ? 0.634 6.641 1.021 1 94.19 212 VAL A CA 1
ATOM 1692 C C . VAL A 1 212 ? -0.275 6.527 2.242 1 94.19 212 VAL A C 1
ATOM 1694 O O . VAL A 1 212 ? -0.358 7.453 3.053 1 94.19 212 VAL A O 1
ATOM 1697 N N . ARG A 1 213 ? -0.973 5.379 2.262 1 89.25 213 ARG A N 1
ATOM 1698 C CA . ARG A 1 213 ? -1.795 5.105 3.436 1 89.25 213 ARG A CA 1
ATOM 1699 C C . ARG A 1 213 ? -1.174 4.012 4.297 1 89.25 213 ARG A C 1
ATOM 1701 O O . ARG A 1 213 ? -0.559 3.078 3.773 1 89.25 213 ARG A O 1
ATOM 1708 N N . THR A 1 214 ? -1.237 4.188 5.562 1 80.31 214 THR A N 1
ATOM 1709 C CA . THR A 1 214 ? -0.707 3.154 6.445 1 80.31 214 THR A CA 1
ATOM 1710 C C . THR A 1 214 ? -1.746 2.744 7.484 1 80.31 214 THR A C 1
ATOM 1712 O O . THR A 1 214 ? -2.623 3.535 7.84 1 80.31 214 THR A O 1
ATOM 1715 N N . SER A 1 215 ? -1.672 1.438 7.727 1 68.88 215 SER A N 1
ATOM 1716 C CA . SER A 1 215 ? -2.4 0.875 8.859 1 68.88 215 SER A CA 1
ATOM 1717 C C . SER A 1 215 ? -1.444 0.341 9.922 1 68.88 215 SER A C 1
ATOM 1719 O O . SER A 1 215 ? -0.253 0.162 9.656 1 68.88 215 SER A O 1
ATOM 1721 N N . ALA A 1 216 ? -2.016 0.198 11.047 1 61.16 216 ALA A N 1
ATOM 1722 C CA . ALA A 1 216 ? -1.208 -0.323 12.148 1 61.16 216 ALA A CA 1
ATOM 1723 C C . ALA A 1 216 ? -0.478 -1.598 11.734 1 61.16 216 ALA A C 1
ATOM 1725 O O . ALA A 1 216 ? -1.043 -2.451 11.047 1 61.16 216 ALA A O 1
ATOM 1726 N N . SER A 1 217 ? 0.817 -1.554 11.797 1 61.56 217 SER A N 1
ATOM 1727 C CA . SER A 1 217 ? 1.656 -2.682 11.406 1 61.56 217 SER A CA 1
ATOM 1728 C C . SER A 1 217 ? 2.555 -3.125 12.562 1 61.56 217 SER A C 1
ATOM 1730 O O . SER A 1 217 ? 2.721 -2.396 13.539 1 61.56 217 SER A O 1
ATOM 1732 N N . VAL A 1 218 ? 2.977 -4.355 12.492 1 53.25 218 VAL A N 1
ATOM 1733 C CA . VAL A 1 218 ? 3.748 -4.949 13.578 1 53.25 218 VAL A CA 1
ATOM 1734 C C . VAL A 1 218 ? 5.195 -4.469 13.508 1 53.25 218 VAL A C 1
ATOM 1736 O O . VAL A 1 218 ? 5.77 -4.059 14.516 1 53.25 218 VAL A O 1
ATOM 1739 N N . LEU A 1 219 ? 5.777 -4.461 12.43 1 53.44 219 LEU A N 1
ATOM 1740 C CA . LEU A 1 219 ? 7.215 -4.219 12.367 1 53.44 219 LEU A CA 1
ATOM 1741 C C . LEU A 1 219 ? 7.516 -2.906 11.656 1 53.44 219 LEU A C 1
ATOM 1743 O O . LEU A 1 219 ? 8.383 -2.141 12.086 1 53.44 219 LEU A O 1
ATOM 1747 N N . TRP A 1 220 ? 6.895 -2.633 10.711 1 61.91 220 TRP A N 1
ATOM 1748 C CA . TRP A 1 220 ? 7.125 -1.431 9.914 1 61.91 220 TRP A CA 1
ATOM 1749 C C . TRP A 1 220 ? 5.848 -0.987 9.219 1 61.91 220 TRP A C 1
ATOM 1751 O O . TRP A 1 220 ? 4.918 -1.781 9.039 1 61.91 220 TRP A O 1
ATOM 1761 N N . SER A 1 221 ? 5.879 0.355 9.07 1 74 221 SER A N 1
ATOM 1762 C CA . SER A 1 221 ? 4.766 0.909 8.305 1 74 221 SER A CA 1
ATOM 1763 C C . SER A 1 221 ? 5.262 1.674 7.082 1 74 221 SER A C 1
ATOM 1765 O O . SER A 1 221 ? 6.43 2.064 7.02 1 74 221 SER A O 1
ATOM 1767 N N . ASP A 1 222 ? 4.465 1.854 6.172 1 82.62 222 ASP A N 1
ATOM 1768 C CA . ASP A 1 222 ? 4.801 2.584 4.949 1 82.62 222 ASP A CA 1
ATOM 1769 C C . ASP A 1 222 ? 5.191 4.027 5.262 1 82.62 222 ASP A C 1
ATOM 1771 O O . ASP A 1 222 ? 6.02 4.613 4.562 1 82.62 222 ASP A O 1
ATOM 1775 N N . ILE A 1 223 ? 4.699 4.547 6.348 1 85.31 223 ILE A N 1
ATOM 1776 C CA . ILE A 1 223 ? 5.066 5.91 6.723 1 85.31 223 ILE A CA 1
ATOM 1777 C C . ILE A 1 223 ? 6.512 5.938 7.207 1 85.31 223 ILE A C 1
ATOM 1779 O O . ILE A 1 223 ? 7.25 6.883 6.926 1 85.31 223 ILE A O 1
ATOM 1783 N N . MET A 1 224 ? 6.879 4.938 7.934 1 83.94 224 MET A N 1
ATOM 1784 C CA . MET A 1 224 ? 8.266 4.848 8.375 1 83.94 224 MET A CA 1
ATOM 1785 C C . MET A 1 224 ? 9.211 4.738 7.184 1 83.94 224 MET A C 1
ATOM 1787 O O . MET A 1 224 ? 10.219 5.441 7.121 1 83.94 224 MET A O 1
ATOM 1791 N N . ILE A 1 225 ? 8.883 3.875 6.277 1 85.5 225 ILE A N 1
ATOM 1792 C CA . ILE A 1 225 ? 9.695 3.719 5.074 1 85.5 225 ILE A CA 1
ATOM 1793 C C . ILE A 1 225 ? 9.742 5.039 4.309 1 85.5 225 ILE A C 1
ATOM 1795 O O . ILE A 1 225 ? 10.789 5.43 3.795 1 85.5 225 ILE A O 1
ATOM 1799 N N . LEU A 1 226 ? 8.648 5.691 4.297 1 91.44 226 LEU A N 1
ATOM 1800 C CA . LEU A 1 226 ? 8.547 6.961 3.59 1 91.44 226 LEU A CA 1
ATOM 1801 C C . LEU A 1 226 ? 9.469 8 4.203 1 91.44 226 LEU A C 1
ATOM 1803 O O . LEU A 1 226 ? 10.273 8.617 3.498 1 91.44 226 LEU A O 1
ATOM 1807 N N . TYR A 1 227 ? 9.391 8.172 5.484 1 92 227 TYR A N 1
ATOM 1808 C CA . TYR A 1 227 ? 10.195 9.195 6.145 1 92 227 TYR A CA 1
ATOM 1809 C C . TYR A 1 227 ? 11.68 8.875 6.027 1 92 227 TYR A C 1
ATOM 1811 O O . TYR A 1 227 ? 12.492 9.773 5.805 1 92 227 TYR A O 1
ATOM 1819 N N . ARG A 1 228 ? 12.023 7.625 6.152 1 89.06 228 ARG A N 1
ATOM 1820 C CA . ARG A 1 228 ? 13.422 7.234 5.98 1 89.06 228 ARG A CA 1
ATOM 1821 C C . ARG A 1 228 ? 13.906 7.531 4.562 1 89.06 228 ARG A C 1
ATOM 1823 O O . ARG A 1 228 ? 15.031 8 4.371 1 89.06 228 ARG A O 1
ATOM 1830 N N . THR A 1 229 ? 13.062 7.219 3.633 1 90.75 229 THR A N 1
ATOM 1831 C CA . THR A 1 229 ? 13.398 7.461 2.234 1 90.75 229 THR A CA 1
ATOM 1832 C C . THR A 1 229 ? 13.594 8.953 1.975 1 90.75 229 THR A C 1
ATOM 1834 O O . THR A 1 229 ? 14.555 9.352 1.309 1 90.75 229 THR A O 1
ATOM 1837 N N . LEU A 1 230 ? 12.727 9.75 2.533 1 94.62 230 LEU A N 1
ATOM 1838 C CA . LEU A 1 230 ? 12.797 11.195 2.344 1 94.62 230 LEU A CA 1
ATOM 1839 C C . LEU A 1 230 ? 14.102 11.758 2.91 1 94.62 230 LEU A C 1
ATOM 1841 O O . LEU A 1 230 ? 14.812 12.5 2.227 1 94.62 230 LEU A O 1
ATOM 1845 N N . VAL A 1 231 ? 14.414 11.359 4.082 1 93.81 231 VAL A N 1
ATOM 1846 C CA . VAL A 1 231 ? 15.641 11.844 4.719 1 93.81 231 VAL A CA 1
ATOM 1847 C C . VAL A 1 231 ? 16.859 11.336 3.955 1 93.81 231 VAL A C 1
ATOM 1849 O O . VAL A 1 231 ? 17.812 12.086 3.717 1 93.81 231 VAL A O 1
ATOM 1852 N N . GLY A 1 232 ? 16.781 10.109 3.553 1 90.19 232 GLY A N 1
ATOM 1853 C CA . GLY A 1 232 ? 17.906 9.484 2.875 1 90.19 232 GLY A CA 1
ATOM 1854 C C . GLY A 1 232 ? 18.188 10.078 1.506 1 90.19 232 GLY A C 1
ATOM 1855 O O . GLY A 1 232 ? 19.344 10.156 1.081 1 90.19 232 GLY A O 1
ATOM 1856 N N . MET A 1 233 ? 17.188 10.516 0.832 1 90.81 233 MET A N 1
ATOM 1857 C CA . MET A 1 233 ? 17.375 10.953 -0.55 1 90.81 233 MET A CA 1
ATOM 1858 C C . MET A 1 233 ? 17.703 12.438 -0.616 1 90.81 233 MET A C 1
ATOM 1860 O O . MET A 1 233 ? 18.078 12.953 -1.671 1 90.81 233 MET A O 1
ATOM 1864 N N . ALA A 1 234 ? 17.547 13.148 0.465 1 95 234 ALA A N 1
ATOM 1865 C CA . ALA A 1 234 ? 17.766 14.594 0.483 1 95 234 ALA A CA 1
ATOM 1866 C C . ALA A 1 234 ? 19.203 14.938 0.096 1 95 234 ALA A C 1
ATOM 1868 O O . ALA A 1 234 ? 20.141 14.297 0.556 1 95 234 ALA A O 1
ATOM 1869 N N . GLN A 1 235 ? 19.312 16.047 -0.699 1 95.25 235 GLN A N 1
ATOM 1870 C CA . GLN A 1 235 ? 20.625 16.438 -1.189 1 95.25 235 GLN A CA 1
ATOM 1871 C C . GLN A 1 235 ? 21.016 17.828 -0.67 1 95.25 235 GLN A C 1
ATOM 1873 O O . GLN A 1 235 ? 22.203 18.109 -0.466 1 95.25 235 GLN A O 1
ATOM 1878 N N . GLU A 1 236 ? 20.047 18.656 -0.503 1 97.69 236 GLU A N 1
ATOM 1879 C CA . GLU A 1 236 ? 20.359 20.047 -0.194 1 97.69 236 GLU A CA 1
ATOM 1880 C C . GLU A 1 236 ? 19.719 20.469 1.126 1 97.69 236 GLU A C 1
ATOM 1882 O O . GLU A 1 236 ? 20.375 21.078 1.974 1 97.69 236 GLU A O 1
ATOM 1887 N N . SER A 1 237 ? 18.484 20.141 1.253 1 98.56 237 SER A N 1
ATOM 1888 C CA . SER A 1 237 ? 17.797 20.656 2.438 1 98.56 237 SER A CA 1
ATOM 1889 C C . SER A 1 237 ? 16.641 19.75 2.844 1 98.56 237 SER A C 1
ATOM 1891 O O . SER A 1 237 ? 16.062 19.047 2.002 1 98.56 237 SER A O 1
ATOM 1893 N N . ILE A 1 238 ? 16.344 19.703 4.125 1 98.56 238 ILE A N 1
ATOM 1894 C CA . ILE A 1 238 ? 15.18 19.078 4.742 1 98.56 238 ILE A CA 1
ATOM 1895 C C . ILE A 1 238 ? 14.484 20.078 5.668 1 98.56 238 ILE A C 1
ATOM 1897 O O . ILE A 1 238 ? 15.109 20.641 6.57 1 98.56 238 ILE A O 1
ATOM 1901 N N . ARG A 1 239 ? 13.234 20.359 5.461 1 98.81 239 ARG A N 1
ATOM 1902 C CA . ARG A 1 239 ? 12.43 21.188 6.359 1 98.81 239 ARG A CA 1
ATOM 1903 C C . ARG A 1 239 ? 11.234 20.391 6.891 1 98.81 239 ARG A C 1
ATOM 1905 O O . ARG A 1 239 ? 10.344 20.016 6.129 1 98.81 239 ARG A O 1
ATOM 1912 N N . ILE A 1 240 ? 11.211 20.172 8.172 1 98.12 240 ILE A N 1
ATOM 1913 C CA . ILE A 1 240 ? 10.156 19.391 8.82 1 98.12 240 ILE A CA 1
ATOM 1914 C C . ILE A 1 240 ? 9.328 20.297 9.727 1 98.12 240 ILE A C 1
ATOM 1916 O O . ILE A 1 240 ? 9.883 21 10.578 1 98.12 240 ILE A O 1
ATOM 1920 N N . THR A 1 241 ? 8.078 20.406 9.516 1 97.38 241 THR A N 1
ATOM 1921 C CA . THR A 1 241 ? 7.094 20.969 10.43 1 97.38 241 THR A CA 1
ATOM 1922 C C . THR A 1 241 ? 6.207 19.875 11.023 1 97.38 241 THR A C 1
ATOM 1924 O O . THR A 1 241 ? 5.586 19.109 10.281 1 97.38 241 THR A O 1
ATOM 1927 N N . THR A 1 242 ? 6.188 19.75 12.297 1 95.31 242 THR A N 1
ATOM 1928 C CA . THR A 1 242 ? 5.395 18.672 12.891 1 95.31 242 THR A CA 1
ATOM 1929 C C . THR A 1 242 ? 4.891 19.094 14.273 1 95.31 242 THR A C 1
ATOM 1931 O O . THR A 1 242 ? 5.559 19.828 14.992 1 95.31 242 THR A O 1
ATOM 1934 N N . ALA A 1 243 ? 3.727 18.594 14.617 1 91.69 243 ALA A N 1
ATOM 1935 C CA . ALA A 1 243 ? 3.154 18.859 15.938 1 91.69 243 ALA A CA 1
ATOM 1936 C C . ALA A 1 243 ? 3.869 18.047 17.016 1 91.69 243 ALA A C 1
ATOM 1938 O O . ALA A 1 243 ? 4.027 18.516 18.141 1 91.69 243 ALA A O 1
ATOM 1939 N N . TYR A 1 244 ? 4.23 16.859 16.656 1 88.75 244 TYR A N 1
ATOM 1940 C CA . TYR A 1 244 ? 4.914 15.953 17.578 1 88.75 244 TYR A CA 1
ATOM 1941 C C . TYR A 1 244 ? 6.176 15.375 16.953 1 88.75 244 TYR A C 1
ATOM 1943 O O . TYR A 1 244 ? 6.109 14.695 15.922 1 88.75 244 TYR A O 1
ATOM 1951 N N . PHE A 1 245 ? 7.254 15.648 17.594 1 90.56 245 PHE A N 1
ATOM 1952 C CA . PHE A 1 245 ? 8.547 15.172 17.125 1 90.56 245 PHE A CA 1
ATOM 1953 C C . PHE A 1 245 ? 9.172 14.227 18.156 1 90.56 245 PHE A C 1
ATOM 1955 O O . PHE A 1 245 ? 9.82 14.672 19.109 1 90.56 245 PHE A O 1
ATOM 1962 N N . ASN A 1 246 ? 9.039 12.938 17.906 1 86.94 246 ASN A N 1
ATOM 1963 C CA . ASN A 1 246 ? 9.602 11.891 18.75 1 86.94 246 ASN A CA 1
ATOM 1964 C C . ASN A 1 246 ? 10.141 10.734 17.906 1 86.94 246 ASN A C 1
ATOM 1966 O O . ASN A 1 246 ? 9.617 9.617 17.984 1 86.94 246 ASN A O 1
ATOM 1970 N N . PRO A 1 247 ? 11.227 11 17.25 1 86.31 247 PRO A N 1
ATOM 1971 C CA . PRO A 1 247 ? 11.805 9.953 16.406 1 86.31 247 PRO A CA 1
ATOM 1972 C C . PRO A 1 247 ? 12.508 8.867 17.203 1 86.31 247 PRO A C 1
ATOM 1974 O O . PRO A 1 247 ? 12.945 9.109 18.344 1 86.31 247 PRO A O 1
ATOM 1977 N N . ASN A 1 248 ? 12.57 7.723 16.672 1 82.5 248 ASN A N 1
ATOM 1978 C CA . ASN A 1 248 ? 13.391 6.691 17.297 1 82.5 248 ASN A CA 1
ATOM 1979 C C . ASN A 1 248 ? 14.875 6.891 17 1 82.5 248 ASN A C 1
ATOM 1981 O O . ASN A 1 248 ? 15.242 7.809 16.266 1 82.5 248 ASN A O 1
ATOM 1985 N N . GLU A 1 249 ? 15.695 6.059 17.609 1 85.25 249 GLU A N 1
ATOM 1986 C CA . GLU A 1 249 ? 17.141 6.211 17.5 1 85.25 249 GLU A CA 1
ATOM 1987 C C . GLU A 1 249 ? 17.609 6.102 16.062 1 85.25 249 GLU A C 1
ATOM 1989 O O . GLU A 1 249 ? 18.5 6.824 15.625 1 85.25 249 GLU A O 1
ATOM 1994 N N . ALA A 1 250 ? 17.047 5.242 15.359 1 84.31 250 ALA A N 1
ATOM 1995 C CA . ALA A 1 250 ? 17.422 5.039 13.961 1 84.31 250 ALA A CA 1
ATOM 1996 C C . ALA A 1 250 ? 17.141 6.285 13.125 1 84.31 250 ALA A C 1
ATOM 1998 O O . ALA A 1 250 ? 17.938 6.656 12.266 1 84.31 250 ALA A O 1
ATOM 1999 N N . MET A 1 251 ? 16.062 6.891 13.422 1 89.38 251 MET A N 1
ATOM 2000 C CA . MET A 1 251 ? 15.695 8.102 12.688 1 89.38 251 MET A CA 1
ATOM 2001 C C . MET A 1 251 ? 16.594 9.266 13.078 1 89.38 251 MET A C 1
ATOM 2003 O O . MET A 1 251 ? 16.984 10.062 12.227 1 89.38 251 MET A O 1
ATOM 2007 N N . VAL A 1 252 ? 16.953 9.352 14.328 1 91.75 252 VAL A N 1
ATOM 2008 C CA . VAL A 1 252 ? 17.875 10.375 14.781 1 91.75 252 VAL A CA 1
ATOM 2009 C C . VAL A 1 252 ? 19.219 10.219 14.047 1 91.75 252 VAL A C 1
ATOM 2011 O O . VAL A 1 252 ? 19.781 11.195 13.555 1 91.75 252 VAL A O 1
ATOM 2014 N N . THR A 1 253 ? 19.594 8.992 13.961 1 91.88 253 THR A N 1
ATOM 2015 C CA . THR A 1 253 ? 20.844 8.703 13.281 1 91.88 253 THR A CA 1
ATOM 2016 C C . THR A 1 253 ? 20.781 9.133 11.82 1 91.88 253 THR A C 1
ATOM 2018 O O . THR A 1 253 ? 21.719 9.742 11.297 1 91.88 253 THR A O 1
ATOM 2021 N N . LEU A 1 254 ? 19.734 8.898 11.195 1 90.88 254 LEU A N 1
ATOM 2022 C CA . LEU A 1 254 ? 19.562 9.234 9.781 1 90.88 254 LEU A CA 1
ATOM 2023 C C . LEU A 1 254 ? 19.578 10.75 9.578 1 90.88 254 LEU A C 1
ATOM 2025 O O . LEU A 1 254 ? 20.141 11.242 8.609 1 90.88 254 LEU A O 1
ATOM 2029 N N . LEU A 1 255 ? 18.922 11.422 10.438 1 95.31 255 LEU A N 1
ATOM 2030 C CA . LEU A 1 255 ? 18.906 12.875 10.359 1 95.31 255 LEU A CA 1
ATOM 2031 C C . LEU A 1 255 ? 20.297 13.453 10.578 1 95.31 255 LEU A C 1
ATOM 2033 O O . LEU A 1 255 ? 20.719 14.383 9.883 1 95.31 255 LEU A O 1
ATOM 2037 N N . CYS A 1 256 ? 20.984 12.891 11.547 1 96 256 CYS A N 1
ATOM 2038 C CA . CYS A 1 256 ? 22.359 13.305 11.789 1 96 256 CYS A CA 1
ATOM 2039 C C . CYS A 1 256 ? 23.234 13.062 10.562 1 96 256 CYS A C 1
ATOM 2041 O O . CYS A 1 256 ? 24.016 13.938 10.172 1 96 256 CYS A O 1
ATOM 2043 N N . GLU A 1 257 ? 23.094 11.938 9.992 1 94.5 257 GLU A N 1
ATOM 2044 C CA . GLU A 1 257 ? 23.859 11.594 8.797 1 94.5 257 GLU A CA 1
ATOM 2045 C C . GLU A 1 257 ? 23.562 12.555 7.656 1 94.5 257 GLU A C 1
ATOM 2047 O O . GLU A 1 257 ? 24.469 12.922 6.902 1 94.5 257 GLU A O 1
ATOM 2052 N N . ALA A 1 258 ? 22.328 12.891 7.484 1 95.25 258 ALA A N 1
ATOM 2053 C CA . ALA A 1 258 ? 21.969 13.852 6.445 1 95.25 258 ALA A CA 1
ATOM 2054 C C . ALA A 1 258 ? 22.672 15.188 6.664 1 95.25 258 ALA A C 1
ATOM 2056 O O . ALA A 1 258 ? 23.234 15.766 5.727 1 95.25 258 ALA A O 1
ATOM 2057 N N . ALA A 1 259 ? 22.688 15.648 7.855 1 97.25 259 ALA A N 1
ATOM 2058 C CA . ALA A 1 259 ? 23.375 16.891 8.195 1 97.25 259 ALA A CA 1
ATOM 2059 C C . ALA A 1 259 ? 24.875 16.797 7.93 1 97.25 259 ALA A C 1
ATOM 2061 O O . ALA A 1 259 ? 25.484 17.719 7.398 1 97.25 259 ALA A O 1
ATOM 2062 N N . GLU A 1 260 ? 25.406 15.703 8.273 1 96.25 260 GLU A N 1
ATOM 2063 C CA . GLU A 1 260 ? 26.828 15.477 8.102 1 96.25 260 GLU A CA 1
ATOM 2064 C C . GLU A 1 260 ? 27.219 15.438 6.625 1 96.25 260 GLU A C 1
ATOM 2066 O O . GLU A 1 260 ? 28.328 15.797 6.258 1 96.25 260 GLU A O 1
ATOM 2071 N N . ARG A 1 261 ? 26.266 15.039 5.824 1 95 261 ARG A N 1
ATOM 2072 C CA . ARG A 1 261 ? 26.484 15.031 4.379 1 95 261 ARG A CA 1
ATOM 2073 C C . ARG A 1 261 ? 26.422 16.438 3.803 1 95 261 ARG A C 1
ATOM 2075 O O . ARG A 1 261 ? 26.719 16.641 2.625 1 95 261 ARG A O 1
ATOM 2082 N N . GLY A 1 262 ? 26.031 17.391 4.613 1 97 262 GLY A N 1
ATOM 2083 C CA . GLY A 1 262 ? 25.969 18.766 4.164 1 97 262 GLY A CA 1
ATOM 2084 C C . GLY A 1 262 ? 24.562 19.234 3.871 1 97 262 GLY A C 1
ATOM 2085 O O . GLY A 1 262 ? 24.359 20.359 3.389 1 97 262 GLY A O 1
ATOM 2086 N N . VAL A 1 263 ? 23.562 18.375 4.082 1 97.81 263 VAL A N 1
ATOM 2087 C CA . VAL A 1 263 ? 22.172 18.75 3.895 1 97.81 263 VAL A CA 1
ATOM 2088 C C . VAL A 1 263 ? 21.734 19.703 5 1 97.81 263 VAL A C 1
ATOM 2090 O O . VAL A 1 263 ? 22 19.453 6.18 1 97.81 263 VAL A O 1
ATOM 2093 N N . GLU A 1 264 ? 21.172 20.828 4.672 1 98.62 264 GLU A N 1
ATOM 2094 C CA . GLU A 1 264 ? 20.641 21.75 5.668 1 98.62 264 GLU A CA 1
ATOM 2095 C C . GLU A 1 264 ? 19.328 21.234 6.25 1 98.62 264 GLU A C 1
ATOM 2097 O O . GLU A 1 264 ? 18.312 21.172 5.551 1 98.62 264 GLU A O 1
ATOM 2102 N N . VAL A 1 265 ? 19.328 20.875 7.523 1 98.5 265 VAL A N 1
ATOM 2103 C CA . VAL A 1 265 ? 18.141 20.266 8.133 1 98.5 265 VAL A CA 1
ATOM 2104 C C . VAL A 1 265 ? 17.5 21.234 9.117 1 98.5 265 VAL A C 1
ATOM 2106 O O . VAL A 1 265 ? 18.172 21.719 10.047 1 98.5 265 VAL A O 1
ATOM 2109 N N . HIS A 1 266 ? 16.25 21.578 8.938 1 98.44 266 HIS A N 1
ATOM 2110 C CA . HIS A 1 266 ? 15.445 22.406 9.828 1 98.44 266 HIS A CA 1
ATOM 2111 C C . HIS A 1 266 ? 14.227 21.656 10.344 1 98.44 266 HIS A C 1
ATOM 2113 O O . HIS A 1 266 ? 13.461 21.094 9.555 1 98.44 266 HIS A O 1
ATOM 2119 N N . ILE A 1 267 ? 14.047 21.641 11.641 1 97.06 267 ILE A N 1
ATOM 2120 C CA . ILE A 1 267 ? 12.883 21 12.258 1 97.06 267 ILE A CA 1
ATOM 2121 C C . ILE A 1 267 ? 12.164 22.016 13.148 1 97.06 267 ILE A C 1
ATOM 2123 O O . ILE A 1 267 ? 12.758 22.578 14.07 1 97.06 267 ILE A O 1
ATOM 2127 N N . MET A 1 268 ? 10.93 22.266 12.852 1 96.25 268 MET A N 1
ATOM 2128 C CA . MET A 1 268 ? 10.102 23.188 13.602 1 96.25 268 MET A CA 1
ATOM 2129 C C . MET A 1 268 ? 9.031 22.453 14.398 1 96.25 268 MET A C 1
ATOM 2131 O O . MET A 1 268 ? 8.273 21.656 13.844 1 96.25 268 MET A O 1
ATOM 2135 N N . ILE A 1 269 ? 8.969 22.672 15.688 1 93.25 269 ILE A N 1
ATOM 2136 C CA . ILE A 1 269 ? 8.031 22 16.594 1 93.25 269 ILE A CA 1
ATOM 2137 C C . ILE A 1 269 ? 7.391 23.031 17.516 1 93.25 269 ILE A C 1
ATOM 2139 O O . ILE A 1 269 ? 7.879 24.156 17.625 1 93.25 269 ILE A O 1
ATOM 2143 N N . PRO A 1 270 ? 6.223 22.672 18.125 1 91.62 270 PRO A N 1
ATOM 2144 C CA . PRO A 1 270 ? 5.609 23.609 19.062 1 91.62 270 PRO A CA 1
ATOM 2145 C C . PRO A 1 270 ? 6.52 23.938 20.25 1 91.62 270 PRO A C 1
ATOM 2147 O O . PRO A 1 270 ? 7.27 23.078 20.703 1 91.62 270 PRO A O 1
ATOM 2150 N N . GLY A 1 271 ? 6.336 25.141 20.703 1 84.62 271 GLY A N 1
ATOM 2151 C CA . GLY A 1 271 ? 7.121 25.594 21.844 1 84.62 271 GLY A CA 1
ATOM 2152 C C . GLY A 1 271 ? 6.734 24.906 23.141 1 84.62 271 GLY A C 1
ATOM 2153 O O . GLY A 1 271 ? 5.648 24.344 23.25 1 84.62 271 GLY A O 1
ATOM 2154 N N . GLU A 1 272 ? 7.535 24.906 24.062 1 65.62 272 GLU A N 1
ATOM 2155 C CA . GLU A 1 272 ? 7.422 24.203 25.344 1 65.62 272 GLU A CA 1
ATOM 2156 C C . GLU A 1 272 ? 6.195 24.672 26.125 1 65.62 272 GLU A C 1
ATOM 2158 O O . GLU A 1 272 ? 5.578 23.891 26.844 1 65.62 272 GLU A O 1
ATOM 2163 N N . HIS A 1 273 ? 5.922 25.781 26.016 1 60.25 273 HIS A N 1
ATOM 2164 C CA . HIS A 1 273 ? 4.844 26.297 26.844 1 60.25 273 HIS A CA 1
ATOM 2165 C C . HIS A 1 273 ? 3.48 26 26.234 1 60.25 273 HIS A C 1
ATOM 2167 O O . HIS A 1 273 ? 2.447 26.188 26.875 1 60.25 273 HIS A O 1
ATOM 2173 N N . ILE A 1 274 ? 3.404 25.562 25.188 1 58.38 274 ILE A N 1
ATOM 2174 C CA . ILE A 1 274 ? 2.141 25.359 24.484 1 58.38 274 ILE A CA 1
ATOM 2175 C C . ILE A 1 274 ? 1.644 23.938 24.703 1 58.38 274 ILE A C 1
ATOM 2177 O O . ILE A 1 274 ? 0.471 23.719 25.031 1 58.38 274 ILE A O 1
ATOM 2181 N N . ASP A 1 275 ? 2.275 23 24.469 1 55.69 275 ASP A N 1
ATOM 2182 C CA . ASP A 1 275 ? 1.892 21.625 24.734 1 55.69 275 ASP A CA 1
ATOM 2183 C C . ASP A 1 275 ? 2.955 20.891 25.547 1 55.69 275 ASP A C 1
ATOM 2185 O O . ASP A 1 275 ? 4.047 20.625 25.062 1 55.69 275 ASP A O 1
ATOM 2189 N N . LYS A 1 276 ? 2.627 21.016 26.922 1 49.59 276 LYS A N 1
ATOM 2190 C CA . LYS A 1 276 ? 3.539 20.469 27.922 1 49.59 276 LYS A CA 1
ATOM 2191 C C . LYS A 1 276 ? 4.059 19.094 27.516 1 49.59 276 LYS A C 1
ATOM 2193 O O . LYS A 1 276 ? 5.16 18.703 27.906 1 49.59 276 LYS A O 1
ATOM 2198 N N . ARG A 1 277 ? 3.199 18.406 26.984 1 47.91 277 ARG A N 1
ATOM 2199 C CA . ARG A 1 277 ? 3.551 17.047 26.609 1 47.91 277 ARG A CA 1
ATOM 2200 C C . ARG A 1 277 ? 4.684 17.031 25.594 1 47.91 277 ARG A C 1
ATOM 2202 O O . ARG A 1 277 ? 5.453 16.062 25.531 1 47.91 277 ARG A O 1
ATOM 2209 N N . VAL A 1 278 ? 4.562 18 24.812 1 48.88 278 VAL A N 1
ATOM 2210 C CA . VAL A 1 278 ? 5.578 18.156 23.781 1 48.88 278 VAL A CA 1
ATOM 2211 C C . VAL A 1 278 ? 6.926 18.469 24.422 1 48.88 278 VAL A C 1
ATOM 2213 O O . VAL A 1 278 ? 7.969 18.016 23.953 1 48.88 278 VAL A O 1
ATOM 2216 N N . ALA A 1 279 ? 6.797 19.375 25.438 1 44.16 279 ALA A N 1
ATOM 2217 C CA . ALA A 1 279 ? 7.957 19.844 26.188 1 44.16 279 ALA A CA 1
ATOM 2218 C C . ALA A 1 279 ? 8.664 18.672 26.875 1 44.16 279 ALA A C 1
ATOM 2220 O O . ALA A 1 279 ? 9.891 18.672 27 1 44.16 279 ALA A O 1
ATOM 2221 N N . ASN A 1 280 ? 7.742 17.969 27.688 1 43.62 280 ASN A N 1
ATOM 2222 C CA . ASN A 1 280 ? 8.359 16.938 28.516 1 43.62 280 ASN A CA 1
ATOM 2223 C C . ASN A 1 280 ? 9.016 15.852 27.656 1 43.62 280 ASN A C 1
ATOM 2225 O O . ASN A 1 280 ? 9.516 14.859 28.188 1 43.62 280 ASN A O 1
ATOM 2229 N N . ILE A 1 281 ? 8.414 15.672 26.562 1 45.06 281 ILE A N 1
ATOM 2230 C CA . ILE A 1 281 ? 8.977 14.531 25.844 1 45.06 281 ILE A CA 1
ATOM 2231 C C . ILE A 1 281 ? 10.5 14.578 25.922 1 45.06 281 ILE A C 1
ATOM 2233 O O . ILE A 1 281 ? 11.102 15.641 25.75 1 45.06 281 ILE A O 1
ATOM 2237 N N . ALA A 1 282 ? 11.125 13.43 26.375 1 44.03 282 ALA A N 1
ATOM 2238 C CA . ALA A 1 282 ? 12.43 12.773 26.422 1 44.03 282 ALA A CA 1
ATOM 2239 C C . ALA A 1 282 ? 13.352 13.297 25.328 1 44.03 282 ALA A C 1
ATOM 2241 O O . ALA A 1 282 ? 14.422 12.734 25.094 1 44.03 282 ALA A O 1
ATOM 2242 N N . GLY A 1 283 ? 12.953 14.125 24.531 1 48.62 283 GLY A N 1
ATOM 2243 C CA . GLY A 1 283 ? 13.766 14.648 23.438 1 48.62 283 GLY A CA 1
ATOM 2244 C C . GLY A 1 283 ? 15.125 15.133 23.906 1 48.62 283 GLY A C 1
ATOM 2245 O O . GLY A 1 283 ? 15.938 15.586 23.094 1 48.62 283 GLY A O 1
ATOM 2246 N N . GLY A 1 284 ? 15.031 15.469 25.047 1 54.28 284 GLY A N 1
ATOM 2247 C CA . GLY A 1 284 ? 16.312 16.016 25.469 1 54.28 284 GLY A CA 1
ATOM 2248 C C . GLY A 1 284 ? 17.5 15.156 25.047 1 54.28 284 GLY A C 1
ATOM 2249 O O . GLY A 1 284 ? 18.453 15.664 24.469 1 54.28 284 GLY A O 1
ATOM 2250 N N . ASP A 1 285 ? 17.109 13.805 25.234 1 66.31 285 ASP A N 1
ATOM 2251 C CA . ASP A 1 285 ? 18.25 12.93 24.906 1 66.31 285 ASP A CA 1
ATOM 2252 C C . ASP A 1 285 ? 18.375 12.742 23.406 1 66.31 285 ASP A C 1
ATOM 2254 O O . ASP A 1 285 ? 19.453 12.461 22.891 1 66.31 285 ASP A O 1
ATOM 2258 N N . ARG A 1 286 ? 17.312 13.227 22.703 1 78.62 286 ARG A N 1
ATOM 2259 C CA . ARG A 1 286 ? 17.359 12.984 21.266 1 78.62 286 ARG A CA 1
ATOM 2260 C C . ARG A 1 286 ? 17.812 14.242 20.516 1 78.62 286 ARG A C 1
ATOM 2262 O O . ARG A 1 286 ? 18.297 14.156 19.391 1 78.62 286 ARG A O 1
ATOM 2269 N N . PHE A 1 287 ? 17.688 15.391 21.266 1 85.62 287 PHE A N 1
ATOM 2270 C CA . PHE A 1 287 ? 18 16.656 20.594 1 85.62 287 PHE A CA 1
ATOM 2271 C C . PHE A 1 287 ? 19.516 16.875 20.562 1 85.62 287 PHE A C 1
ATOM 2273 O O . PHE A 1 287 ? 20.031 17.469 19.609 1 85.62 287 PHE A O 1
ATOM 2280 N N . GLN A 1 288 ? 20.125 16.344 21.547 1 87.94 288 GLN A N 1
ATOM 2281 C CA . GLN A 1 288 ? 21.547 16.625 21.672 1 87.94 288 GLN A CA 1
ATOM 2282 C C . GLN A 1 288 ? 22.312 16.125 20.453 1 87.94 288 GLN A C 1
ATOM 2284 O O . GLN A 1 288 ? 23.094 16.875 19.859 1 87.94 288 GLN A O 1
ATOM 2289 N N . PRO A 1 289 ? 22.031 14.867 20.094 1 91.44 289 PRO A N 1
ATOM 2290 C CA . PRO A 1 289 ? 22.766 14.406 18.906 1 91.44 289 PRO A CA 1
ATOM 2291 C C . PRO A 1 289 ? 22.406 15.211 17.656 1 91.44 289 PRO A C 1
ATOM 2293 O O . PRO A 1 289 ? 23.266 15.422 16.797 1 91.44 289 PRO A O 1
ATOM 2296 N N . LEU A 1 290 ? 21.266 15.633 17.562 1 94.44 290 LEU A N 1
ATOM 2297 C CA . LEU A 1 290 ? 20.828 16.406 16.406 1 94.44 290 LEU A CA 1
ATOM 2298 C C . LEU A 1 290 ? 21.516 17.766 16.359 1 94.44 290 LEU A C 1
ATOM 2300 O O . LEU A 1 290 ? 22.031 18.172 15.32 1 94.44 290 LEU A O 1
ATOM 2304 N N . LEU A 1 291 ? 21.547 18.438 17.5 1 93.19 291 LEU A N 1
ATOM 2305 C CA . LEU A 1 291 ? 22.188 19.75 17.594 1 93.19 291 LEU A CA 1
ATOM 2306 C C . LEU A 1 291 ? 23.688 19.641 17.297 1 93.19 291 LEU A C 1
ATOM 2308 O O . LEU A 1 291 ? 24.234 20.469 16.578 1 93.19 291 LEU A O 1
ATOM 2312 N N . LYS A 1 292 ? 24.25 18.594 17.797 1 93.25 292 LYS A N 1
ATOM 2313 C CA . LYS A 1 292 ? 25.672 18.375 17.578 1 93.25 292 LYS A CA 1
ATOM 2314 C C . LYS A 1 292 ? 25.984 18.156 16.094 1 93.25 292 LYS A C 1
ATOM 2316 O O . LYS A 1 292 ? 27.031 18.562 15.609 1 93.25 292 LYS A O 1
ATOM 2321 N N . ALA A 1 293 ? 25.062 17.547 15.422 1 95.56 293 ALA A N 1
ATOM 2322 C CA . ALA A 1 293 ? 25.266 17.234 14.008 1 95.56 293 ALA A CA 1
ATOM 2323 C C . ALA A 1 293 ? 25 18.453 13.133 1 95.56 293 ALA A C 1
ATOM 2325 O O . ALA A 1 293 ? 25.266 18.422 11.93 1 95.56 293 ALA A O 1
ATOM 2326 N N . GLY A 1 294 ? 24.453 19.484 13.727 1 95.75 294 GLY A N 1
ATOM 2327 C CA . GLY A 1 294 ? 24.234 20.719 12.969 1 95.75 294 GLY A CA 1
ATOM 2328 C C . GLY A 1 294 ? 22.781 20.875 12.531 1 95.75 294 GLY A C 1
ATOM 2329 O O . GLY A 1 294 ? 22.484 21.75 11.703 1 95.75 294 GLY A O 1
ATOM 2330 N N . VAL A 1 295 ? 21.891 20.047 13.008 1 96.81 295 VAL A N 1
ATOM 2331 C CA . VAL A 1 295 ? 20.469 20.188 12.703 1 96.81 295 VAL A CA 1
ATOM 2332 C C . VAL A 1 295 ? 19.922 21.438 13.375 1 96.81 295 VAL A C 1
ATOM 2334 O O . VAL A 1 295 ? 20.234 21.719 14.531 1 96.81 295 VAL A O 1
ATOM 2337 N N . ASN A 1 296 ? 19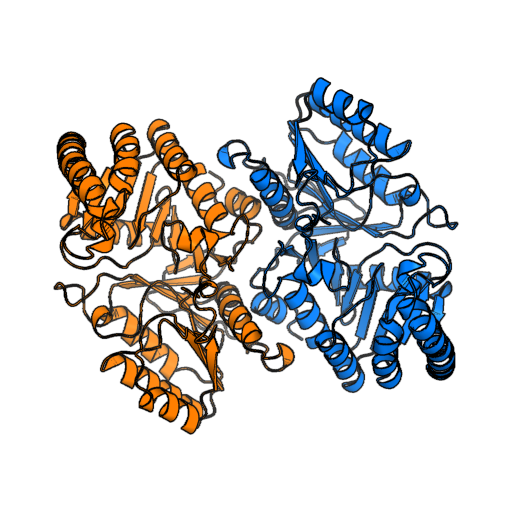.203 22.219 12.633 1 96.94 296 ASN A N 1
ATOM 2338 C CA . ASN A 1 296 ? 18.531 23.391 13.188 1 96.94 296 ASN A CA 1
ATOM 2339 C C . ASN A 1 296 ? 17.172 23.031 13.781 1 96.94 296 ASN A C 1
ATOM 2341 O O . ASN A 1 296 ? 16.266 22.625 13.055 1 96.94 296 ASN A O 1
ATOM 2345 N N . LEU A 1 297 ? 17.062 23.203 15.062 1 94.56 297 LEU A N 1
ATOM 2346 C CA . LEU A 1 297 ? 15.805 22.953 15.758 1 94.56 297 LEU A CA 1
ATOM 2347 C C . LEU A 1 297 ? 15.141 24.25 16.188 1 94.56 297 LEU A C 1
ATOM 2349 O O . LEU A 1 297 ? 15.805 25.141 16.719 1 94.56 297 LEU A O 1
ATOM 2353 N N . TRP A 1 298 ? 13.859 24.312 15.891 1 94.5 298 TRP A N 1
ATOM 2354 C CA . TRP A 1 298 ? 13.125 25.547 16.156 1 94.5 298 TRP A CA 1
ATOM 2355 C C . TRP A 1 298 ? 11.883 25.281 16.984 1 94.5 298 TRP A C 1
ATOM 2357 O O . TRP A 1 298 ? 11.117 24.344 16.703 1 94.5 298 TRP A O 1
ATOM 2367 N N . PHE A 1 299 ? 11.672 26.156 18 1 92.5 299 PHE A N 1
ATOM 2368 C CA . PHE A 1 299 ? 10.438 26.141 18.781 1 92.5 299 PHE A CA 1
ATOM 2369 C C . PHE A 1 299 ? 9.492 27.234 18.328 1 92.5 299 PHE A C 1
ATOM 2371 O O . PHE A 1 299 ? 9.805 28.422 18.438 1 92.5 299 PHE A O 1
ATOM 2378 N N . TYR A 1 300 ? 8.406 26.875 17.781 1 94.62 300 TYR A N 1
ATOM 2379 C CA . TYR A 1 300 ? 7.363 27.828 17.422 1 94.62 300 TYR A CA 1
ATOM 2380 C C . TYR A 1 300 ? 6.645 28.344 18.672 1 94.62 300 TYR A C 1
ATOM 2382 O O . TYR A 1 300 ? 6.062 27.562 19.422 1 94.62 300 TYR A O 1
ATOM 2390 N N . GLN A 1 301 ? 6.566 29.672 18.844 1 91.75 301 GLN A N 1
ATOM 2391 C CA . GLN A 1 301 ? 6.172 30.234 20.141 1 91.75 301 GLN A CA 1
ATOM 2392 C C . GLN A 1 301 ? 4.797 30.891 20.047 1 91.75 301 GLN A C 1
ATOM 2394 O O . GLN A 1 301 ? 4.18 31.188 21.078 1 91.75 301 GLN A O 1
ATOM 2399 N N . LYS A 1 302 ? 4.305 31.094 18.938 1 93.5 302 LYS A N 1
ATOM 2400 C CA . LYS A 1 302 ? 3.131 31.938 18.766 1 93.5 302 LYS A CA 1
ATOM 2401 C C . LYS A 1 302 ? 1.869 31.234 19.266 1 93.5 302 LYS A C 1
ATOM 2403 O O . LYS A 1 302 ? 1.053 31.844 19.969 1 93.5 302 LYS A O 1
ATOM 2408 N N . THR A 1 303 ? 1.63 30.078 18.938 1 94.19 303 THR A N 1
ATOM 2409 C CA . THR A 1 303 ? 0.508 29.234 19.328 1 94.19 303 THR A CA 1
ATOM 2410 C C . THR A 1 303 ? 0.839 27.75 19.109 1 94.19 303 THR A C 1
ATOM 2412 O O . THR A 1 303 ? 1.991 27.406 18.844 1 94.19 303 THR A O 1
ATOM 2415 N N . MET A 1 304 ? -0.18 26.906 19.297 1 93 304 MET A N 1
ATOM 2416 C CA . MET A 1 304 ? 0.041 25.484 19 1 93 304 MET A CA 1
ATOM 2417 C C . MET A 1 304 ? 0.286 25.266 17.516 1 93 304 MET A C 1
ATOM 2419 O O . MET A 1 304 ? -0.526 25.688 16.672 1 93 304 MET A O 1
ATOM 2423 N N . LEU A 1 305 ? 1.424 24.781 17.219 1 94.69 305 LEU A N 1
ATOM 2424 C CA . LEU A 1 305 ? 1.729 24.375 15.859 1 94.69 305 LEU A CA 1
ATOM 2425 C C . LEU A 1 305 ? 1.245 22.953 15.602 1 94.69 305 LEU A C 1
ATOM 2427 O O . LEU A 1 305 ? 1.817 21.984 16.125 1 94.69 305 LEU A O 1
ATOM 2431 N N . HIS A 1 306 ? 0.253 22.812 14.773 1 94.31 306 HIS A N 1
ATOM 2432 C CA . HIS A 1 306 ? -0.341 21.5 14.547 1 94.31 306 HIS A CA 1
ATOM 2433 C C . HIS A 1 306 ? -0.163 21.047 13.102 1 94.31 306 HIS A C 1
ATOM 2435 O O . HIS A 1 306 ? -0.559 19.938 12.734 1 94.31 306 HIS A O 1
ATOM 2441 N N . ALA A 1 307 ? 0.477 21.891 12.32 1 95.56 307 ALA A N 1
ATOM 2442 C CA . ALA A 1 307 ? 0.721 21.578 10.914 1 95.56 307 ALA A CA 1
ATOM 2443 C C . ALA A 1 307 ? 1.742 20.453 10.773 1 95.56 307 ALA A C 1
ATOM 2445 O O . ALA A 1 307 ? 2.604 20.281 11.633 1 95.56 307 ALA A O 1
ATOM 2446 N N . LYS A 1 308 ? 1.608 19.656 9.742 1 95.44 308 LYS A N 1
ATOM 2447 C CA . LYS A 1 308 ? 2.547 18.594 9.383 1 95.44 308 LYS A CA 1
ATOM 2448 C C . LYS A 1 308 ? 2.98 18.719 7.922 1 95.44 308 LYS A C 1
ATOM 2450 O O . LYS A 1 308 ? 2.154 18.625 7.012 1 95.44 308 LYS A O 1
ATOM 2455 N N . SER A 1 309 ? 4.246 18.891 7.699 1 97.75 309 SER A N 1
ATOM 2456 C CA . SER A 1 309 ? 4.785 18.891 6.344 1 97.75 309 SER A CA 1
ATOM 2457 C C . SER A 1 309 ? 6.285 18.625 6.344 1 97.75 309 SER A C 1
ATOM 2459 O O . SER A 1 309 ? 6.98 18.953 7.312 1 97.75 309 SER A O 1
ATOM 2461 N N . ILE A 1 310 ? 6.797 17.984 5.371 1 98.5 310 ILE A N 1
ATOM 2462 C CA . ILE A 1 310 ? 8.211 17.797 5.082 1 98.5 310 ILE A CA 1
ATOM 2463 C C . ILE A 1 310 ? 8.516 18.25 3.658 1 98.5 310 ILE A C 1
ATOM 2465 O O . ILE A 1 310 ? 7.848 17.828 2.709 1 98.5 310 ILE A O 1
ATOM 2469 N N . VAL A 1 311 ? 9.453 19.156 3.486 1 98.75 311 VAL A N 1
ATOM 2470 C CA . VAL A 1 311 ? 9.898 19.578 2.166 1 98.75 311 VAL A CA 1
ATOM 2471 C C . VAL A 1 311 ? 11.359 19.172 1.959 1 98.75 311 VAL A C 1
ATOM 2473 O O . VAL A 1 311 ? 12.219 19.484 2.789 1 98.75 311 VAL A O 1
ATOM 2476 N N . ILE A 1 312 ? 11.625 18.406 0.887 1 98.44 312 ILE A N 1
ATOM 2477 C CA . ILE A 1 312 ? 12.961 17.938 0.536 1 98.44 312 ILE A CA 1
ATOM 2478 C C . ILE A 1 312 ? 13.461 18.688 -0.694 1 98.44 312 ILE A C 1
ATOM 2480 O O . ILE A 1 312 ? 12.828 18.672 -1.75 1 98.44 312 ILE A O 1
ATOM 2484 N N . ASP A 1 313 ? 14.578 19.438 -0.612 1 98.12 313 ASP A N 1
ATOM 2485 C CA . ASP A 1 313 ? 15.344 20.016 -1.712 1 98.12 313 ASP A CA 1
ATOM 2486 C C . ASP A 1 313 ? 14.477 20.953 -2.543 1 98.12 313 ASP A C 1
ATOM 2488 O O . ASP A 1 313 ? 14.578 20.984 -3.77 1 98.12 313 ASP A O 1
ATOM 2492 N N . ASP A 1 314 ? 13.477 21.562 -1.948 1 97.88 314 ASP A N 1
ATOM 2493 C CA . ASP A 1 314 ? 12.594 22.547 -2.557 1 97.88 314 ASP A CA 1
ATOM 2494 C C . ASP A 1 314 ? 11.867 21.969 -3.768 1 97.88 314 ASP A C 1
ATOM 2496 O O . ASP A 1 314 ? 11.68 22.672 -4.77 1 97.88 314 ASP A O 1
ATOM 2500 N N . TYR A 1 315 ? 11.547 20.734 -3.631 1 98.25 315 TYR A N 1
ATOM 2501 C CA . TYR A 1 315 ? 10.898 20.094 -4.773 1 98.25 315 TYR A CA 1
ATOM 2502 C C . TYR A 1 315 ? 9.914 19.031 -4.316 1 98.25 315 TYR A C 1
ATOM 2504 O O . TYR A 1 315 ? 8.82 18.922 -4.871 1 98.25 315 TYR A O 1
ATOM 2512 N N . VAL A 1 316 ? 10.312 18.188 -3.355 1 98.56 316 VAL A N 1
ATOM 2513 C CA . VAL A 1 316 ? 9.461 17.125 -2.846 1 98.56 316 VAL A CA 1
ATOM 2514 C C . VAL A 1 316 ? 8.727 17.594 -1.597 1 98.56 316 VAL A C 1
ATOM 2516 O O . VAL A 1 316 ? 9.352 18.047 -0.633 1 98.56 316 VAL A O 1
ATOM 2519 N N . SER A 1 317 ? 7.426 17.531 -1.617 1 98.81 317 SER A N 1
ATOM 2520 C CA . SER A 1 317 ? 6.617 17.875 -0.45 1 98.81 317 SER A CA 1
ATOM 2521 C C . SER A 1 317 ? 5.859 16.656 0.07 1 98.81 317 SER A C 1
ATOM 2523 O O . SER A 1 317 ? 5.156 15.992 -0.689 1 98.81 317 SER A O 1
ATOM 2525 N N . CYS A 1 318 ? 6.066 16.312 1.295 1 98.5 318 CYS A N 1
ATOM 2526 C CA . CYS A 1 318 ? 5.285 15.297 1.993 1 98.5 318 CYS A CA 1
ATOM 2527 C C . CYS A 1 318 ? 4.297 15.938 2.959 1 98.5 318 CYS A C 1
ATOM 2529 O O . CYS A 1 318 ? 4.699 16.578 3.936 1 98.5 318 CYS A O 1
ATOM 2531 N N . ILE A 1 319 ? 3.027 15.758 2.666 1 98 319 ILE A N 1
ATOM 2532 C CA . ILE A 1 319 ? 1.97 16.438 3.406 1 98 319 ILE A CA 1
ATOM 2533 C C . ILE A 1 319 ? 0.859 15.438 3.744 1 98 319 ILE A C 1
ATOM 2535 O O . ILE A 1 319 ? 0.615 14.492 2.992 1 98 319 ILE A O 1
ATOM 2539 N N . GLY A 1 320 ? 0.21 15.633 4.918 1 95.62 320 GLY A N 1
ATOM 2540 C CA . GLY A 1 320 ? -0.848 14.727 5.324 1 95.62 320 GLY A CA 1
ATOM 2541 C C . GLY A 1 320 ? -1.103 14.734 6.82 1 95.62 320 GLY A C 1
ATOM 2542 O O . GLY A 1 320 ? -1.055 15.789 7.457 1 95.62 320 GLY A O 1
ATOM 2543 N N . SER A 1 321 ? -1.426 13.516 7.332 1 93.5 321 SER A N 1
ATOM 2544 C CA . SER A 1 321 ? -1.905 13.43 8.711 1 93.5 321 SER A CA 1
ATOM 2545 C C . SER A 1 321 ? -0.777 13.047 9.664 1 93.5 321 SER A C 1
ATOM 2547 O O . SER A 1 321 ? -0.877 13.273 10.867 1 93.5 321 SER A O 1
ATOM 2549 N N . ALA A 1 322 ? 0.307 12.516 9.18 1 91.25 322 ALA A N 1
ATOM 2550 C CA . ALA A 1 322 ? 1.281 11.844 10.047 1 91.25 322 ALA A CA 1
ATOM 2551 C C . ALA A 1 322 ? 2.223 12.859 10.688 1 91.25 322 ALA A C 1
ATOM 2553 O O . ALA A 1 322 ? 2.721 13.766 10.016 1 91.25 322 ALA A O 1
ATOM 2554 N N . ASN A 1 323 ? 2.432 12.672 11.961 1 87.62 323 ASN A N 1
ATOM 2555 C CA . ASN A 1 323 ? 3.484 13.375 12.68 1 87.62 323 ASN A CA 1
ATOM 2556 C C . ASN A 1 323 ? 4.836 12.688 12.523 1 87.62 323 ASN A C 1
ATOM 2558 O O . ASN A 1 323 ? 4.922 11.609 11.922 1 87.62 323 ASN A O 1
ATOM 2562 N N . PHE A 1 324 ? 5.824 13.352 12.984 1 87.88 324 PHE A N 1
ATOM 2563 C CA . PHE A 1 324 ? 7.16 12.766 12.953 1 87.88 324 PHE A CA 1
ATOM 2564 C C . PHE A 1 324 ? 7.473 12.078 14.281 1 87.88 324 PHE A C 1
ATOM 2566 O O . PHE A 1 324 ? 8.359 12.516 15.016 1 87.88 324 PHE A O 1
ATOM 2573 N N . ASN A 1 325 ? 6.703 11.047 14.578 1 78.38 325 ASN A N 1
ATOM 2574 C CA . ASN A 1 325 ? 6.852 10.336 15.844 1 78.38 325 ASN A CA 1
ATOM 2575 C C . ASN A 1 325 ? 6.598 8.836 15.672 1 78.38 325 ASN A C 1
ATOM 2577 O O . ASN A 1 325 ? 6.191 8.391 14.602 1 78.38 325 ASN A O 1
ATOM 2581 N N . HIS A 1 326 ? 6.875 8.156 16.719 1 74 326 HIS A N 1
ATOM 2582 C CA . HIS A 1 326 ? 6.793 6.703 16.703 1 74 326 HIS A CA 1
ATOM 2583 C C . HIS A 1 326 ? 5.355 6.23 16.516 1 74 326 HIS A C 1
ATOM 2585 O O . HIS A 1 326 ? 5.102 5.254 15.812 1 74 326 HIS A O 1
ATOM 2591 N N . ARG A 1 327 ? 4.492 6.887 17.078 1 73 327 ARG A N 1
ATOM 2592 C CA . ARG A 1 327 ? 3.09 6.488 17 1 73 327 ARG A CA 1
ATOM 2593 C C . ARG A 1 327 ? 2.582 6.543 15.57 1 73 327 ARG A C 1
ATOM 2595 O O . ARG A 1 327 ? 1.98 5.582 15.078 1 73 327 ARG A O 1
ATOM 2602 N N . SER A 1 328 ? 2.789 7.629 14.891 1 71.81 328 SER A N 1
ATOM 2603 C CA . SER A 1 328 ? 2.377 7.77 13.5 1 71.81 328 SER A CA 1
ATOM 2604 C C . SER A 1 328 ? 3.078 6.75 12.609 1 71.81 328 SER A C 1
ATOM 2606 O O . SER A 1 328 ? 2.523 6.312 11.594 1 71.81 328 SER A O 1
ATOM 2608 N N . MET A 1 329 ? 4.215 6.363 13.102 1 72.44 329 MET A N 1
ATOM 2609 C CA . MET A 1 329 ? 5.027 5.508 12.234 1 72.44 329 MET A CA 1
ATOM 2610 C C . MET A 1 329 ? 4.695 4.035 12.469 1 72.44 329 MET A C 1
ATOM 2612 O O . MET A 1 329 ? 4.949 3.195 11.602 1 72.44 329 MET A O 1
ATOM 2616 N N . LEU A 1 330 ? 4.074 3.691 13.609 1 66.94 330 LEU A N 1
ATOM 2617 C CA . LEU A 1 330 ? 3.924 2.258 13.836 1 66.94 330 LEU A CA 1
ATOM 2618 C C . LEU A 1 330 ? 2.508 1.929 14.305 1 66.94 330 LEU A C 1
ATOM 2620 O O . LEU A 1 330 ? 2.02 0.819 14.078 1 66.94 330 LEU A O 1
ATOM 2624 N N . LYS A 1 331 ? 1.811 2.895 14.844 1 68.75 331 LYS A N 1
ATOM 2625 C CA . LYS A 1 331 ? 0.608 2.502 15.578 1 68.75 331 LYS A CA 1
ATOM 2626 C C . LYS A 1 331 ? -0.644 3.084 14.922 1 68.75 331 LYS A C 1
ATOM 2628 O O . LYS A 1 331 ? -1.689 2.432 14.883 1 68.75 331 LYS A O 1
ATOM 2633 N N . ASP A 1 332 ? -0.521 4.219 14.406 1 76.62 332 ASP A N 1
ATOM 2634 C CA . ASP A 1 332 ? -1.707 4.918 13.922 1 76.62 332 ASP A CA 1
ATOM 2635 C C . ASP A 1 332 ? -1.924 4.664 12.438 1 76.62 332 ASP A C 1
ATOM 2637 O O . ASP A 1 332 ? -0.967 4.43 11.695 1 76.62 332 ASP A O 1
ATOM 2641 N N . ASP A 1 333 ? -3.197 4.688 12.07 1 85 333 ASP A N 1
ATOM 2642 C CA . ASP A 1 333 ? -3.494 4.809 10.648 1 85 333 ASP A CA 1
ATOM 2643 C C . ASP A 1 333 ? -3.26 6.234 10.156 1 85 333 ASP A C 1
ATOM 2645 O O . ASP A 1 333 ? -3.766 7.191 10.742 1 85 333 ASP A O 1
ATOM 2649 N N . GLU A 1 334 ? -2.471 6.359 9.148 1 90.19 334 GLU A N 1
ATOM 2650 C CA . GLU A 1 334 ? -2.121 7.668 8.602 1 90.19 334 GLU A CA 1
ATOM 2651 C C . GLU A 1 334 ? -2.322 7.715 7.09 1 90.19 334 GLU A C 1
ATOM 2653 O O . GLU A 1 334 ? -2.457 6.672 6.445 1 90.19 334 GLU A O 1
ATOM 2658 N N . VAL A 1 335 ? -2.398 8.875 6.598 1 93.75 335 VAL A N 1
ATOM 2659 C CA . VAL A 1 335 ? -2.387 9.078 5.152 1 93.75 335 VAL A CA 1
ATOM 2660 C C . VAL A 1 335 ? -1.543 10.305 4.812 1 93.75 335 VAL A C 1
ATOM 2662 O O . VAL A 1 335 ? -1.724 11.375 5.398 1 93.75 335 VAL A O 1
ATOM 2665 N N . ASN A 1 336 ? -0.551 10.125 3.971 1 96.69 336 ASN A N 1
ATOM 2666 C CA . ASN A 1 336 ? 0.286 11.203 3.469 1 96.69 336 ASN A CA 1
ATOM 2667 C C . ASN A 1 336 ? 0.34 11.211 1.944 1 96.69 336 ASN A C 1
ATOM 2669 O O . ASN A 1 336 ? 0.19 10.172 1.309 1 96.69 336 ASN A O 1
ATOM 2673 N N . MET A 1 337 ? 0.509 12.375 1.442 1 98 337 MET A N 1
ATOM 2674 C CA . MET A 1 337 ? 0.748 12.57 0.015 1 98 337 MET A CA 1
ATOM 2675 C C . MET A 1 337 ? 2.152 13.109 -0.235 1 98 337 MET A C 1
ATOM 2677 O O . MET A 1 337 ? 2.629 13.969 0.504 1 98 337 MET A O 1
ATOM 2681 N N . ILE A 1 338 ? 2.801 12.57 -1.222 1 98.56 338 ILE A N 1
ATOM 2682 C CA . ILE A 1 338 ? 4.051 13.117 -1.734 1 98.56 338 ILE A CA 1
ATOM 2683 C C . ILE A 1 338 ? 3.793 13.828 -3.062 1 98.56 338 ILE A C 1
ATOM 2685 O O . ILE A 1 338 ? 3.26 13.227 -4 1 98.56 338 ILE A O 1
ATOM 2689 N N . ALA A 1 339 ? 4.152 15.102 -3.119 1 98.62 339 ALA A N 1
ATOM 2690 C CA . ALA A 1 339 ? 3.963 15.914 -4.312 1 98.62 339 ALA A CA 1
ATOM 2691 C C . ALA A 1 339 ? 5.301 16.391 -4.867 1 98.62 339 ALA A C 1
ATOM 2693 O O . ALA A 1 339 ? 6.16 16.859 -4.117 1 98.62 339 ALA A O 1
ATOM 2694 N N . LEU A 1 340 ? 5.48 16.219 -6.156 1 98.38 340 LEU A N 1
ATOM 2695 C CA . LEU A 1 340 ? 6.676 16.703 -6.836 1 98.38 340 LEU A CA 1
ATOM 2696 C C . LEU A 1 340 ? 6.391 18 -7.598 1 98.38 340 LEU A C 1
ATOM 2698 O O . LEU A 1 340 ? 5.887 17.969 -8.719 1 98.38 340 LEU A O 1
ATOM 2702 N N . SER A 1 341 ? 6.715 19.109 -6.977 1 98.44 341 SER A N 1
ATOM 2703 C CA . SER A 1 341 ? 6.41 20.422 -7.551 1 98.44 341 SER A CA 1
ATOM 2704 C C . SER A 1 341 ? 7.246 21.516 -6.895 1 98.44 341 SER A C 1
ATOM 2706 O O . SER A 1 341 ? 7.125 21.766 -5.695 1 98.44 341 SER A O 1
ATOM 2708 N N . ALA A 1 342 ? 8 22.188 -7.734 1 98.12 342 ALA A N 1
ATOM 2709 C CA . ALA A 1 342 ? 8.789 23.297 -7.219 1 98.12 342 ALA A CA 1
ATOM 2710 C C . ALA A 1 342 ? 7.879 24.422 -6.699 1 98.12 342 ALA A C 1
ATOM 2712 O O . ALA A 1 342 ? 8.18 25.047 -5.684 1 98.12 342 ALA A O 1
ATOM 2713 N N . GLU A 1 343 ? 6.816 24.594 -7.391 1 98.25 343 GLU A N 1
ATOM 2714 C CA . GLU A 1 343 ? 5.887 25.656 -7.016 1 98.25 343 GLU A CA 1
ATOM 2715 C C . GLU A 1 343 ? 5.242 25.359 -5.66 1 98.25 343 GLU A C 1
ATOM 2717 O O . GLU A 1 343 ? 5.16 26.25 -4.805 1 98.25 343 GLU A O 1
ATOM 2722 N N . LEU A 1 344 ? 4.781 24.172 -5.441 1 98.31 344 LEU A N 1
ATOM 2723 C CA . LEU A 1 344 ? 4.184 23.797 -4.164 1 98.31 344 LEU A CA 1
ATOM 2724 C C . LEU A 1 344 ? 5.211 23.875 -3.039 1 98.31 344 LEU A C 1
ATOM 2726 O O . LEU A 1 344 ? 4.91 24.391 -1.959 1 98.31 344 LEU A O 1
ATOM 2730 N N . ALA A 1 345 ? 6.363 23.391 -3.32 1 98.56 345 ALA A N 1
ATOM 2731 C CA . ALA A 1 345 ? 7.43 23.422 -2.322 1 98.56 345 ALA A CA 1
ATOM 2732 C C . ALA A 1 345 ? 7.762 24.844 -1.919 1 98.56 345 ALA A C 1
ATOM 2734 O O . ALA A 1 345 ? 7.957 25.141 -0.736 1 98.56 345 ALA A O 1
ATOM 2735 N N . GLU A 1 346 ? 7.797 25.656 -2.926 1 98.44 346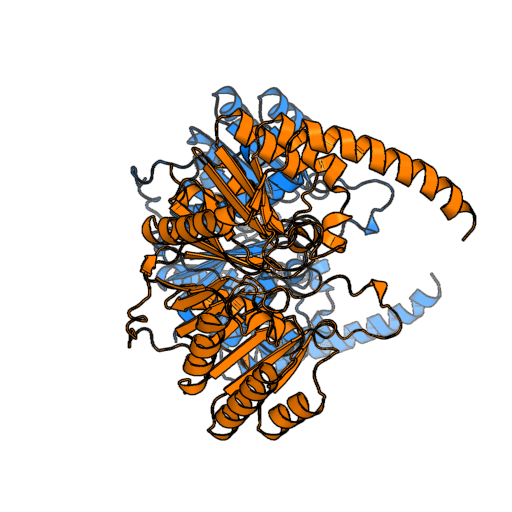 GLU A N 1
ATOM 2736 C CA . GLU A 1 346 ? 8.094 27.062 -2.652 1 98.44 346 GLU A CA 1
ATOM 2737 C C . GLU A 1 346 ? 7.047 27.688 -1.729 1 98.44 346 GLU A C 1
ATOM 2739 O O . GLU A 1 346 ? 7.387 28.422 -0.805 1 98.44 346 GLU A O 1
ATOM 2744 N N . LEU A 1 347 ? 5.848 27.391 -2 1 98.31 347 LEU A N 1
ATOM 2745 C CA . LEU A 1 347 ? 4.766 27.906 -1.166 1 98.31 347 LEU A CA 1
ATOM 2746 C C . LEU A 1 347 ? 4.902 27.406 0.268 1 98.31 347 LEU A C 1
ATOM 2748 O O . LEU A 1 347 ? 4.75 28.172 1.217 1 98.31 347 LEU A O 1
ATOM 2752 N N . LEU A 1 348 ? 5.168 26.156 0.464 1 98.5 348 LEU A N 1
ATOM 2753 C CA . LEU A 1 348 ? 5.301 25.562 1.794 1 98.5 348 LEU A CA 1
ATOM 2754 C C . LEU A 1 348 ? 6.543 26.094 2.5 1 98.5 348 LEU A C 1
ATOM 2756 O O . LEU A 1 348 ? 6.535 26.281 3.719 1 98.5 348 LEU A O 1
ATOM 2760 N N . VAL A 1 349 ? 7.578 26.312 1.745 1 98.56 349 VAL A N 1
ATOM 2761 C CA . VAL A 1 349 ? 8.797 26.875 2.309 1 98.56 349 VAL A CA 1
ATOM 2762 C C . VAL A 1 349 ? 8.531 28.312 2.768 1 98.56 349 VAL A C 1
ATOM 2764 O O . VAL A 1 349 ? 9.023 28.734 3.812 1 98.56 349 VAL A O 1
ATOM 2767 N N . ASN A 1 350 ? 7.789 29.031 1.967 1 98.44 350 ASN A N 1
ATOM 2768 C CA . ASN A 1 350 ? 7.414 30.375 2.381 1 98.44 350 ASN A CA 1
ATOM 2769 C C . ASN A 1 350 ? 6.629 30.359 3.689 1 98.44 350 ASN A C 1
ATOM 2771 O O . ASN A 1 350 ? 6.844 31.203 4.555 1 98.44 350 ASN A O 1
ATOM 2775 N N . HIS A 1 351 ? 5.652 29.438 3.785 1 98.25 351 HIS A N 1
ATOM 2776 C CA . HIS A 1 351 ? 4.93 29.281 5.047 1 98.25 351 HIS A CA 1
ATOM 2777 C C . HIS A 1 351 ? 5.887 28.969 6.191 1 98.25 351 HIS A C 1
ATOM 2779 O O . HIS A 1 351 ? 5.738 29.516 7.293 1 98.25 351 HIS A O 1
ATOM 2785 N N . PHE A 1 352 ? 6.832 28.109 5.945 1 98.44 352 PHE A N 1
ATOM 2786 C CA . PHE A 1 352 ? 7.84 27.75 6.934 1 98.44 352 PHE A CA 1
ATOM 2787 C C . PHE A 1 352 ? 8.625 28.969 7.387 1 98.44 352 PHE A C 1
ATOM 2789 O O . PHE A 1 352 ? 8.836 29.172 8.586 1 98.44 352 PHE A O 1
ATOM 2796 N N . GLN A 1 353 ? 9.039 29.781 6.453 1 98.38 353 GLN A N 1
ATOM 2797 C CA . GLN A 1 353 ? 9.82 30.984 6.742 1 98.38 353 GLN A CA 1
ATOM 2798 C C . GLN A 1 353 ? 9.008 32 7.543 1 98.38 353 GLN A C 1
ATOM 2800 O O . GLN A 1 353 ? 9.523 32.625 8.453 1 98.38 353 GLN A O 1
ATOM 2805 N N . GLU A 1 354 ? 7.816 32.094 7.148 1 98.19 354 GLU A N 1
ATOM 2806 C CA . GLU A 1 354 ? 6.93 32.969 7.914 1 98.19 354 GLU A CA 1
ATOM 2807 C C . GLU A 1 354 ? 6.809 32.5 9.359 1 98.19 354 GLU A C 1
ATOM 2809 O O . GLU A 1 354 ? 6.887 33.312 10.289 1 98.19 354 GLU A O 1
ATOM 2814 N N . ASP A 1 355 ? 6.594 31.203 9.562 1 98 355 ASP A N 1
ATOM 2815 C CA . ASP A 1 355 ? 6.461 30.641 10.906 1 98 355 ASP A CA 1
ATOM 2816 C C . ASP A 1 355 ? 7.762 30.781 11.688 1 98 355 ASP A C 1
ATOM 2818 O O . ASP A 1 355 ? 7.738 30.953 12.914 1 98 355 ASP A O 1
ATOM 2822 N N . LEU A 1 356 ? 8.828 30.75 10.953 1 97.69 356 LEU A N 1
ATOM 2823 C CA . LEU A 1 356 ? 10.148 30.828 11.57 1 97.69 356 LEU A CA 1
ATOM 2824 C C . LEU A 1 356 ? 10.312 32.156 12.305 1 97.69 356 LEU A C 1
ATOM 2826 O O . LEU A 1 356 ? 11.031 32.219 13.305 1 97.69 356 LEU A O 1
ATOM 2830 N N . THR A 1 357 ? 9.641 33.156 11.859 1 97.44 357 THR A N 1
ATOM 2831 C CA . THR A 1 357 ? 9.758 34.5 12.469 1 97.44 357 THR A CA 1
ATOM 2832 C C . THR A 1 357 ? 9.195 34.469 13.891 1 97.44 357 THR A C 1
ATOM 2834 O O . THR A 1 357 ? 9.484 35.375 14.68 1 97.44 357 THR A O 1
ATOM 2837 N N . TYR A 1 358 ? 8.43 33.5 14.203 1 96.31 358 TYR A N 1
ATOM 2838 C CA . TYR A 1 358 ? 7.844 33.375 15.531 1 96.31 358 TYR A CA 1
ATOM 2839 C C . TYR A 1 358 ? 8.523 32.25 16.328 1 96.31 358 TYR A C 1
ATOM 2841 O O . TYR A 1 358 ? 7.949 31.719 17.266 1 96.31 358 TYR A O 1
ATOM 2849 N N . CYS A 1 359 ? 9.703 31.828 15.898 1 95.38 359 CYS A N 1
ATOM 2850 C CA . CYS A 1 359 ? 10.359 30.688 16.516 1 95.38 359 CYS A CA 1
ATOM 2851 C C . CYS A 1 359 ? 11.609 31.125 17.281 1 95.38 359 CYS A C 1
ATOM 2853 O O . CYS A 1 359 ? 12.203 32.156 16.953 1 95.38 359 CYS A O 1
ATOM 2855 N N . ASP A 1 360 ? 11.953 30.375 18.344 1 92.94 360 ASP A N 1
ATOM 2856 C CA . ASP A 1 360 ? 13.266 30.422 18.969 1 92.94 360 ASP A CA 1
ATOM 2857 C C . ASP A 1 360 ? 14.133 29.234 18.516 1 92.94 360 ASP A C 1
ATOM 2859 O O . ASP A 1 360 ? 13.672 28.094 18.516 1 92.94 360 ASP A O 1
ATOM 2863 N N . LYS A 1 361 ? 15.266 29.562 18.156 1 93.38 361 LYS A N 1
ATOM 2864 C CA . LYS A 1 361 ? 16.203 28.484 17.828 1 93.38 361 LYS A CA 1
ATOM 2865 C C . LYS A 1 361 ? 16.719 27.797 19.094 1 93.38 361 LYS A C 1
ATOM 2867 O O . LYS A 1 361 ? 17.031 28.469 20.078 1 93.38 361 LYS A O 1
ATOM 2872 N N . ILE A 1 362 ? 16.672 26.531 19.047 1 87.75 362 ILE A N 1
ATOM 2873 C CA . ILE A 1 362 ? 17.25 25.781 20.172 1 87.75 362 ILE A CA 1
ATOM 2874 C C . ILE A 1 362 ? 18.766 25.734 20.047 1 87.75 362 ILE A C 1
ATOM 2876 O O . ILE A 1 362 ? 19.297 25.312 19.016 1 87.75 362 ILE A O 1
ATOM 2880 N N . LYS A 1 363 ? 19.469 26.219 21.062 1 84.62 363 LYS A N 1
ATOM 2881 C CA . LYS A 1 363 ? 20.922 26.266 21.031 1 84.62 363 LYS A CA 1
ATOM 2882 C C . LYS A 1 363 ? 21.516 25.125 21.875 1 84.62 363 LYS A C 1
ATOM 2884 O O . LYS A 1 363 ? 20.969 24.766 22.906 1 84.62 363 LYS A O 1
ATOM 2889 N N . GLN A 1 364 ? 22.578 24.625 21.312 1 73.38 364 GLN A N 1
ATOM 2890 C CA . GLN A 1 364 ? 23.25 23.516 21.969 1 73.38 364 GLN A CA 1
ATOM 2891 C C . GLN A 1 364 ? 23.594 23.859 23.422 1 73.38 364 GLN A C 1
ATOM 2893 O O . GLN A 1 364 ? 23.375 23.047 24.312 1 73.38 364 GLN A O 1
ATOM 2898 N N . ASP A 1 365 ? 24.281 24.969 23.609 1 67.12 365 ASP A N 1
ATOM 2899 C CA . ASP A 1 365 ? 24.766 25.359 24.922 1 67.12 365 ASP A CA 1
ATOM 2900 C C . ASP A 1 365 ? 23.609 25.484 25.922 1 67.12 365 ASP A C 1
ATOM 2902 O O . ASP A 1 365 ? 23.719 25.047 27.062 1 67.12 365 ASP A O 1
ATOM 2906 N N . GLN A 1 366 ? 22.562 25.969 25.5 1 61.56 366 GLN A N 1
ATOM 2907 C CA . GLN A 1 366 ? 21.406 26.141 26.375 1 61.56 366 GLN A CA 1
ATOM 2908 C C . GLN A 1 366 ? 20.734 24.812 26.672 1 61.56 366 GLN A C 1
ATOM 2910 O O . GLN A 1 366 ? 20.219 24.594 27.766 1 61.56 366 GLN A O 1
ATOM 2915 N N . TRP A 1 367 ? 20.828 23.938 25.75 1 63.38 367 TRP A N 1
ATOM 2916 C CA . TRP A 1 367 ? 20.188 22.641 25.906 1 63.38 367 TRP A CA 1
ATOM 2917 C C . TRP A 1 367 ? 20.969 21.766 26.891 1 63.38 367 TRP A C 1
ATOM 2919 O O . TRP A 1 367 ? 20.375 21.062 27.703 1 63.38 367 TRP A O 1
ATOM 2929 N N . GLU A 1 368 ? 22.25 21.797 26.766 1 61.22 368 GLU A N 1
ATOM 2930 C CA . GLU A 1 368 ? 23.078 21.047 27.703 1 61.22 368 GLU A CA 1
ATOM 2931 C C . GLU A 1 368 ? 22.844 21.516 29.141 1 61.22 368 GLU A C 1
ATOM 2933 O O . GLU A 1 368 ? 22.828 20.719 30.062 1 61.22 368 GLU A O 1
ATOM 2938 N N . GLN A 1 369 ? 22.672 22.75 29.25 1 54.59 369 GLN A N 1
ATOM 2939 C CA . GLN A 1 369 ? 22.438 23.281 30.578 1 54.59 369 GLN A CA 1
ATOM 2940 C C . GLN A 1 369 ? 21.062 22.859 31.094 1 54.59 369 GLN A C 1
ATOM 2942 O O . GLN A 1 369 ? 20.891 22.609 32.281 1 54.59 369 GLN A O 1
ATOM 2947 N N . ARG A 1 370 ? 20.156 22.75 30.219 1 54.22 370 ARG A N 1
ATOM 2948 C CA . ARG A 1 370 ? 18.812 22.328 30.594 1 54.22 370 ARG A CA 1
ATOM 2949 C C . ARG A 1 370 ? 18.766 20.844 30.953 1 54.22 370 ARG A C 1
ATOM 2951 O O . ARG A 1 370 ? 18.078 20.453 31.891 1 54.22 370 ARG A O 1
ATOM 2958 N N . SER A 1 371 ? 19.422 20.062 30.109 1 53.94 371 SER A N 1
ATOM 2959 C CA . SER A 1 371 ? 19.5 18.625 30.391 1 53.94 371 SER A CA 1
ATOM 2960 C C . SER A 1 371 ? 20.156 18.359 31.734 1 53.94 371 SER A C 1
ATOM 2962 O O . SER A 1 371 ? 19.734 17.469 32.469 1 53.94 371 SER A O 1
ATOM 2964 N N . LEU A 1 372 ? 21.141 19.188 32.062 1 47.91 372 LEU A N 1
ATOM 2965 C CA . LEU A 1 372 ? 21.797 19.031 33.344 1 47.91 372 LEU A CA 1
ATOM 2966 C C . LEU A 1 372 ? 20.844 19.406 34.469 1 47.91 372 LEU A C 1
ATOM 2968 O O . LEU A 1 372 ? 20.828 18.766 35.531 1 47.91 372 LEU A O 1
ATOM 2972 N N . MET A 1 373 ? 20.109 20.312 34.188 1 43.62 373 MET A N 1
ATOM 2973 C CA . MET A 1 373 ? 19.156 20.719 35.219 1 43.62 373 MET A CA 1
ATOM 2974 C C . MET A 1 373 ? 18 19.734 35.312 1 43.62 373 MET A C 1
ATOM 2976 O O . MET A 1 373 ? 17.531 19.422 36.406 1 43.62 373 MET A O 1
ATOM 2980 N N . GLN A 1 374 ? 17.516 19.312 34.156 1 49.53 374 GLN A N 1
ATOM 2981 C CA . GLN A 1 374 ? 16.406 18.359 34.156 1 49.53 374 GLN A CA 1
ATOM 2982 C C . GLN A 1 374 ? 16.859 16.984 34.625 1 49.53 374 GLN A C 1
ATOM 2984 O O . GLN A 1 374 ? 16.109 16.281 35.312 1 49.53 374 GLN A O 1
ATOM 2989 N N . ARG A 1 375 ? 18 16.547 34.281 1 48.5 375 ARG A N 1
ATOM 2990 C CA . ARG A 1 375 ? 18.594 15.352 34.844 1 48.5 375 ARG A CA 1
ATOM 2991 C C . ARG A 1 375 ? 18.781 15.508 36.344 1 48.5 375 ARG A C 1
ATOM 2993 O O . ARG A 1 375 ? 18.625 14.547 37.125 1 48.5 375 ARG A O 1
ATOM 3000 N N . GLY A 1 376 ? 19.172 16.656 36.688 1 45.19 376 GLY A N 1
ATOM 3001 C CA . GLY A 1 376 ? 19.219 16.875 38.125 1 45.19 376 GLY A CA 1
ATOM 3002 C C . GLY A 1 376 ? 17.859 16.75 38.781 1 45.19 376 GLY A C 1
ATOM 3003 O O . GLY A 1 376 ? 17.75 16.172 39.875 1 45.19 376 GLY A O 1
ATOM 3004 N N . LEU A 1 377 ? 16.906 17.125 38.062 1 42.59 377 LEU A N 1
ATOM 3005 C CA . LEU A 1 377 ? 15.586 16.984 38.656 1 42.59 377 LEU A CA 1
ATOM 3006 C C . LEU A 1 377 ? 15.086 15.539 38.531 1 42.59 377 LEU A C 1
ATOM 3008 O O . LEU A 1 377 ? 14.391 15.047 39.438 1 42.59 377 LEU A O 1
ATOM 3012 N N . GLU A 1 378 ? 15.297 14.82 37.438 1 43.25 378 GLU A N 1
ATOM 3013 C CA . GLU A 1 378 ? 14.93 13.414 37.312 1 43.25 378 GLU A CA 1
ATOM 3014 C C . GLU A 1 378 ? 15.688 12.547 38.312 1 43.25 378 GLU A C 1
ATOM 3016 O O . GLU A 1 378 ? 15.148 11.57 38.844 1 43.25 378 GLU A O 1
ATOM 3021 N N . VAL A 1 379 ? 16.891 12.82 38.594 1 40.28 379 VAL A N 1
ATOM 3022 C CA . VAL A 1 379 ? 17.609 12.148 39.688 1 40.28 379 VAL A CA 1
ATOM 3023 C C . VAL A 1 379 ? 16.938 12.484 41.031 1 40.28 379 VAL A C 1
ATOM 3025 O O . VAL A 1 379 ? 16.797 11.609 41.875 1 40.28 379 VAL A O 1
ATOM 3028 N N . VAL A 1 380 ? 16.375 13.617 41.094 1 40.91 380 VAL A N 1
ATOM 3029 C CA . VAL A 1 380 ? 15.695 13.953 42.344 1 40.91 380 VAL A CA 1
ATOM 3030 C C . VAL A 1 380 ? 14.32 13.297 42.375 1 40.91 380 VAL A C 1
ATOM 3032 O O . VAL A 1 380 ? 13.883 12.797 43.406 1 40.91 380 VAL A O 1
ATOM 3035 N N . SER A 1 381 ? 13.688 13.188 41.219 1 40.34 381 SER A N 1
ATOM 3036 C CA . SER A 1 381 ? 12.352 12.602 41.219 1 40.34 381 SER A CA 1
ATOM 3037 C C . SER A 1 381 ? 12.414 11.078 41.281 1 40.34 381 SER A C 1
ATOM 3039 O O . SER A 1 381 ? 11.445 10.43 41.688 1 40.34 381 SER A O 1
ATOM 3041 N N . LYS A 1 382 ? 13.328 10.383 40.812 1 39.84 382 LYS A N 1
ATOM 3042 C CA . LYS A 1 382 ? 13.516 8.953 41.031 1 39.84 382 LYS A CA 1
ATOM 3043 C C . LYS A 1 382 ? 13.68 8.672 42.531 1 39.84 382 LYS A C 1
ATOM 3045 O O . LYS A 1 382 ? 13.312 7.598 43.031 1 39.84 382 LYS A O 1
ATOM 3050 N N . PHE A 1 383 ? 14.195 9.586 43.25 1 34.88 383 PHE A N 1
ATOM 3051 C CA . PHE A 1 383 ? 14.25 9.336 44.688 1 34.88 383 PHE A CA 1
ATOM 3052 C C . PHE A 1 383 ? 12.852 9.32 45.281 1 34.88 383 PHE A C 1
ATOM 3054 O O . PHE A 1 383 ? 12.578 8.562 46.219 1 34.88 383 PHE A O 1
ATOM 3061 N N . PHE A 1 384 ? 11.914 10.102 44.75 1 31.22 384 PHE A N 1
ATOM 3062 C CA . PHE A 1 384 ? 10.609 10.055 45.406 1 31.22 384 PHE A CA 1
ATOM 3063 C C . PHE A 1 384 ? 9.734 8.961 44.812 1 31.22 384 PHE A C 1
ATOM 3065 O O . PHE A 1 384 ? 8.672 8.641 45.344 1 31.22 384 PHE A O 1
ATOM 3072 N N . LYS A 1 385 ? 9.977 8.469 43.594 1 36.34 385 LYS A N 1
ATOM 3073 C CA . LYS A 1 385 ? 9.062 7.441 43.094 1 36.34 385 LYS A CA 1
ATOM 3074 C C . LYS A 1 385 ? 9.312 6.105 43.781 1 36.34 385 LYS A C 1
ATOM 3076 O O . LYS A 1 385 ? 8.594 5.133 43.562 1 36.34 385 LYS A O 1
ATOM 3081 N N . GLN A 1 386 ? 10.336 5.801 44.438 1 27.27 386 GLN A N 1
ATOM 3082 C CA . GLN A 1 386 ? 10.344 4.598 45.281 1 27.27 386 GLN A CA 1
ATOM 3083 C C . GLN A 1 386 ? 9.242 4.645 46.344 1 27.27 386 GLN A C 1
ATOM 3085 O O . GLN A 1 386 ? 8.953 3.631 46.969 1 27.27 386 GLN A O 1
ATOM 3090 N N . GLN A 1 387 ? 8.781 5.758 46.812 1 24.3 387 GLN A N 1
ATOM 3091 C CA . GLN A 1 387 ? 7.812 5.652 47.906 1 24.3 387 GLN A CA 1
ATOM 3092 C C . GLN A 1 387 ? 6.387 5.609 47.375 1 24.3 387 GLN A C 1
ATOM 3094 O O . GLN A 1 387 ? 5.453 5.27 48.094 1 24.3 387 GLN A O 1
ATOM 3099 N N . ILE A 1 388 ? 5.91 6.188 46.25 1 20.8 388 ILE A N 1
ATOM 3100 C CA . ILE A 1 388 ? 4.492 6.012 45.969 1 20.8 388 ILE A CA 1
ATOM 3101 C C . ILE A 1 388 ? 4.297 4.824 45.031 1 20.8 388 ILE A C 1
ATOM 3103 O O . ILE A 1 388 ? 5.016 4.68 44.062 1 20.8 388 ILE A O 1
ATOM 3107 N N . MET B 1 1 ? -17.422 -1.403 -17.938 1 77.25 1 MET B N 1
ATOM 3108 C CA . MET B 1 1 ? -17.156 -1.207 -16.516 1 77.25 1 MET B CA 1
ATOM 3109 C C . MET B 1 1 ? -15.82 -0.523 -16.297 1 77.25 1 MET B C 1
ATOM 3111 O O . MET B 1 1 ? -14.852 -0.805 -17 1 77.25 1 MET B O 1
ATOM 3115 N N . ASN B 1 2 ? -15.766 0.405 -15.445 1 87.25 2 ASN B N 1
ATOM 3116 C CA . ASN B 1 2 ? -14.539 1.131 -15.133 1 87.25 2 ASN B CA 1
ATOM 3117 C C . ASN B 1 2 ? -13.688 0.377 -14.109 1 87.25 2 ASN B C 1
ATOM 3119 O O . ASN B 1 2 ? -13.508 0.84 -12.984 1 87.25 2 ASN B O 1
ATOM 3123 N N . TYR B 1 3 ? -13.125 -0.762 -14.617 1 92.38 3 TYR B N 1
ATOM 3124 C CA . TYR B 1 3 ? -12.32 -1.621 -13.75 1 92.38 3 TYR B CA 1
ATOM 3125 C C . TYR B 1 3 ? -11.172 -0.846 -13.125 1 92.38 3 TYR B C 1
ATOM 3127 O O . TYR B 1 3 ? -10.914 -0.966 -11.922 1 92.38 3 TYR B O 1
ATOM 3135 N N . LYS B 1 4 ? -10.531 -0.035 -13.961 1 93.5 4 LYS B N 1
ATOM 3136 C CA . LYS B 1 4 ? -9.367 0.724 -13.516 1 93.5 4 LYS B CA 1
ATOM 3137 C C . LYS B 1 4 ? -9.727 1.652 -12.359 1 93.5 4 LYS B C 1
ATOM 3139 O O . LYS B 1 4 ? -9.047 1.661 -11.336 1 93.5 4 LYS B O 1
ATOM 3144 N N . GLY B 1 5 ? -10.781 2.412 -12.547 1 88.94 5 GLY B N 1
ATOM 3145 C CA . GLY B 1 5 ? -11.219 3.35 -11.523 1 88.94 5 GLY B CA 1
ATOM 3146 C C . GLY B 1 5 ? -11.602 2.676 -10.219 1 88.94 5 GLY B C 1
ATOM 3147 O O . GLY B 1 5 ? -11.242 3.15 -9.141 1 88.94 5 GLY B O 1
ATOM 3148 N N . ILE B 1 6 ? -12.266 1.534 -10.258 1 90.31 6 ILE B N 1
ATOM 3149 C CA . ILE B 1 6 ? -12.711 0.788 -9.086 1 90.31 6 ILE B CA 1
ATOM 3150 C C . ILE B 1 6 ? -11.5 0.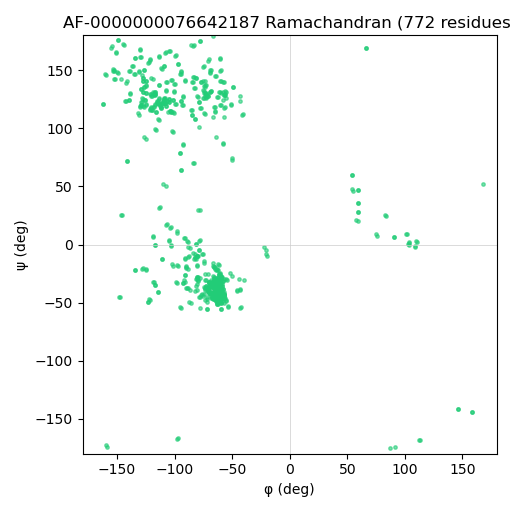272 -8.312 1 90.31 6 ILE B C 1
ATOM 3152 O O . ILE B 1 6 ? -11.414 0.441 -7.094 1 90.31 6 ILE B O 1
ATOM 3156 N N . LEU B 1 7 ? -10.57 -0.259 -9.023 1 93.62 7 LEU B N 1
ATOM 3157 C CA . LEU B 1 7 ? -9.391 -0.844 -8.391 1 93.62 7 LEU B CA 1
ATOM 3158 C C . LEU B 1 7 ? -8.508 0.24 -7.781 1 93.62 7 LEU B C 1
ATOM 3160 O O . LEU B 1 7 ? -7.996 0.079 -6.672 1 93.62 7 LEU B O 1
ATOM 3164 N N . GLU B 1 8 ? -8.344 1.346 -8.469 1 92.69 8 GLU B N 1
ATOM 3165 C CA . GLU B 1 8 ? -7.531 2.434 -7.93 1 92.69 8 GLU B CA 1
ATOM 3166 C C . GLU B 1 8 ? -8.172 3.047 -6.688 1 92.69 8 GLU B C 1
ATOM 3168 O O . GLU B 1 8 ? -7.48 3.424 -5.742 1 92.69 8 GLU B O 1
ATOM 3173 N N . SER B 1 9 ? -9.469 3.104 -6.648 1 88.88 9 SER B N 1
ATOM 3174 C CA . SER B 1 9 ? -10.156 3.744 -5.535 1 88.88 9 SER B CA 1
ATOM 3175 C C . SER B 1 9 ? -10.25 2.811 -4.332 1 88.88 9 SER B C 1
ATOM 3177 O O . SER B 1 9 ? -10.297 3.268 -3.189 1 88.88 9 SER B O 1
ATOM 3179 N N . THR B 1 10 ? -10.266 1.543 -4.578 1 89.25 10 THR B N 1
ATOM 3180 C CA . THR B 1 10 ? -10.422 0.594 -3.48 1 89.25 10 THR B CA 1
ATOM 3181 C C . THR B 1 10 ? -9.062 0.198 -2.91 1 89.25 10 THR B C 1
ATOM 3183 O O . THR B 1 10 ? -8.906 0.074 -1.693 1 89.25 10 THR B O 1
ATOM 3186 N N . ILE B 1 11 ? -8.094 0.069 -3.793 1 90.5 11 ILE B N 1
ATOM 3187 C CA . ILE B 1 11 ? -6.777 -0.385 -3.35 1 90.5 11 ILE B CA 1
ATOM 3188 C C . ILE B 1 11 ? -5.898 0.821 -3.023 1 90.5 11 ILE B C 1
ATOM 3190 O O . ILE B 1 11 ? -5.016 0.74 -2.168 1 90.5 11 ILE B O 1
ATOM 3194 N N . GLY B 1 12 ? -6.109 1.926 -3.781 1 91 12 GLY B N 1
ATOM 3195 C CA . GLY B 1 12 ? -5.395 3.16 -3.496 1 91 12 GLY B CA 1
ATOM 3196 C C . GLY B 1 12 ? -4.082 3.279 -4.25 1 91 12 GLY B C 1
ATOM 3197 O O . GLY B 1 12 ? -3.291 4.184 -3.988 1 91 12 GLY B O 1
ATOM 3198 N N . ILE B 1 13 ? -3.809 2.361 -5.152 1 94.56 13 ILE B N 1
ATOM 3199 C CA . ILE B 1 13 ? -2.576 2.355 -5.934 1 94.56 13 ILE B CA 1
ATOM 3200 C C . ILE B 1 13 ? -2.895 2.615 -7.402 1 94.56 13 ILE B C 1
ATOM 3202 O O . ILE B 1 13 ? -3.711 1.91 -8 1 94.56 13 ILE B O 1
ATOM 3206 N N . PRO B 1 14 ? -2.254 3.627 -7.996 1 95.38 14 PRO B N 1
ATOM 3207 C CA . PRO B 1 14 ? -2.475 3.863 -9.422 1 95.38 14 PRO B CA 1
ATOM 3208 C C . PRO B 1 14 ? -1.891 2.76 -10.305 1 95.38 14 PRO B C 1
ATOM 3210 O O . PRO B 1 14 ? -0.896 2.133 -9.93 1 95.38 14 PRO B O 1
ATOM 3213 N N . PHE B 1 15 ? -2.529 2.557 -11.438 1 96.31 15 PHE B N 1
ATOM 3214 C CA . PHE B 1 15 ? -1.917 1.715 -12.461 1 96.31 15 PHE B CA 1
ATOM 3215 C C . PHE B 1 15 ? -0.752 2.436 -13.133 1 96.31 15 PHE B C 1
ATOM 3217 O O . PHE B 1 15 ? -0.822 3.641 -13.383 1 96.31 15 PHE B O 1
ATOM 3224 N N . SER B 1 16 ? 0.339 1.731 -13.344 1 94.5 16 SER B N 1
ATOM 3225 C CA . SER B 1 16 ? 1.393 2.23 -14.219 1 94.5 16 SER B CA 1
ATOM 3226 C C . SER B 1 16 ? 1.232 1.692 -15.641 1 94.5 16 SER B C 1
ATOM 3228 O O . SER B 1 16 ? 0.826 0.544 -15.828 1 94.5 16 SER B O 1
ATOM 3230 N N . SER B 1 17 ? 1.61 2.512 -16.594 1 92.38 17 SER B N 1
ATOM 3231 C CA . SER B 1 17 ? 1.523 2.117 -18 1 92.38 17 SER B CA 1
ATOM 3232 C C . SER B 1 17 ? 2.896 1.762 -18.562 1 92.38 17 SER B C 1
ATOM 3234 O O . SER B 1 17 ? 3.916 1.979 -17.906 1 92.38 17 SER B O 1
ATOM 3236 N N . GLY B 1 18 ? 2.943 1.134 -19.734 1 91.81 18 GLY B N 1
ATOM 3237 C CA . GLY B 1 18 ? 4.191 0.84 -20.422 1 91.81 18 GLY B CA 1
ATOM 3238 C C . GLY B 1 18 ? 4.863 -0.427 -19.922 1 91.81 18 GLY B C 1
ATOM 3239 O O . GLY B 1 18 ? 6.082 -0.575 -20.031 1 91.81 18 GLY B O 1
ATOM 3240 N N . ASN B 1 19 ? 4.035 -1.335 -19.359 1 95.88 19 ASN B N 1
ATOM 3241 C CA . ASN B 1 19 ? 4.586 -2.586 -18.859 1 95.88 19 ASN B CA 1
ATOM 3242 C C . ASN B 1 19 ? 4.438 -3.717 -19.875 1 95.88 19 ASN B C 1
ATOM 3244 O O . ASN B 1 19 ? 3.588 -3.65 -20.766 1 95.88 19 ASN B O 1
ATOM 3248 N N . ALA B 1 20 ? 5.27 -4.629 -19.734 1 97.31 20 ALA B N 1
ATOM 3249 C CA . ALA B 1 20 ? 5.203 -5.863 -20.516 1 97.31 20 ALA B CA 1
ATOM 3250 C C . ALA B 1 20 ? 5.227 -7.09 -19.609 1 97.31 20 ALA B C 1
ATOM 3252 O O . ALA B 1 20 ? 5.941 -7.109 -18.594 1 97.31 20 ALA B O 1
ATOM 3253 N N . ILE B 1 21 ? 4.426 -8.117 -19.938 1 98.06 21 ILE B N 1
ATOM 3254 C CA . ILE B 1 21 ? 4.387 -9.359 -19.172 1 98.06 21 ILE B CA 1
ATOM 3255 C C . ILE B 1 21 ? 4.59 -10.547 -20.109 1 98.06 21 ILE B C 1
ATOM 3257 O O . ILE B 1 21 ? 3.986 -10.609 -21.188 1 98.06 21 ILE B O 1
ATOM 3261 N N . ARG B 1 22 ? 5.438 -11.406 -19.766 1 98.19 22 ARG B N 1
ATOM 3262 C CA . ARG B 1 22 ? 5.535 -12.734 -20.375 1 98.19 22 ARG B CA 1
ATOM 3263 C C . ARG B 1 22 ? 5.062 -13.812 -19.406 1 98.19 22 ARG B C 1
ATOM 3265 O O . ARG B 1 22 ? 5.57 -13.914 -18.281 1 98.19 22 ARG B O 1
ATOM 3272 N N . VAL B 1 23 ? 4.078 -14.547 -19.828 1 98.38 23 VAL B N 1
ATOM 3273 C CA . VAL B 1 23 ? 3.6 -15.672 -19.031 1 98.38 23 VAL B CA 1
ATOM 3274 C C . VAL B 1 23 ? 4.52 -16.875 -19.219 1 98.38 23 VAL B C 1
ATOM 3276 O O . VAL B 1 23 ? 4.836 -17.25 -20.359 1 98.38 23 VAL B O 1
ATOM 3279 N N . LEU B 1 24 ? 4.98 -17.406 -18.125 1 98.38 24 LEU B N 1
ATOM 3280 C CA . LEU B 1 24 ? 5.848 -18.578 -18.125 1 98.38 24 LEU B CA 1
ATOM 3281 C C . LEU B 1 24 ? 5.133 -19.781 -17.531 1 98.38 24 LEU B C 1
ATOM 3283 O O . LEU B 1 24 ? 4.762 -19.766 -16.359 1 98.38 24 LEU B O 1
ATOM 3287 N N . LYS B 1 25 ? 4.973 -20.797 -18.328 1 97.94 25 LYS B N 1
ATOM 3288 C CA . LYS B 1 25 ? 4.199 -21.969 -17.938 1 97.94 25 LYS B CA 1
ATOM 3289 C C . LYS B 1 25 ? 5.117 -23.125 -17.562 1 97.94 25 LYS B C 1
ATOM 3291 O O . LYS B 1 25 ? 5.844 -23.641 -18.422 1 97.94 25 LYS B O 1
ATOM 3296 N N . ASN B 1 26 ? 5.09 -23.516 -16.281 1 97.94 26 ASN B N 1
ATOM 3297 C CA . ASN B 1 26 ? 5.836 -24.625 -15.719 1 97.94 26 ASN B CA 1
ATOM 3298 C C . ASN B 1 26 ? 7.34 -24.375 -15.75 1 97.94 26 ASN B C 1
ATOM 3300 O O . ASN B 1 26 ? 7.797 -23.391 -16.344 1 97.94 26 ASN B O 1
ATOM 3304 N N . GLY B 1 27 ? 8.047 -25.234 -15.047 1 96.56 27 GLY B N 1
ATOM 3305 C CA . GLY B 1 27 ? 9.469 -25.062 -14.828 1 96.56 27 GLY B CA 1
ATOM 3306 C C . GLY B 1 27 ? 10.273 -24.984 -16.109 1 96.56 27 GLY B C 1
ATOM 3307 O O . GLY B 1 27 ? 11.281 -24.281 -16.172 1 96.56 27 GLY B O 1
ATOM 3308 N N . LYS B 1 28 ? 9.836 -25.641 -17.109 1 96.88 28 LYS B N 1
ATOM 3309 C CA . LYS B 1 28 ? 10.562 -25.688 -18.375 1 96.88 28 LYS B CA 1
ATOM 3310 C C . LYS B 1 28 ? 10.703 -24.297 -18.984 1 96.88 28 LYS B C 1
ATOM 3312 O O . LYS B 1 28 ? 11.68 -24.016 -19.672 1 96.88 28 LYS B O 1
ATOM 3317 N N . GLU B 1 29 ? 9.727 -23.422 -18.75 1 97.75 29 GLU B N 1
ATOM 3318 C CA . GLU B 1 29 ? 9.797 -22.062 -19.234 1 97.75 29 GLU B CA 1
ATOM 3319 C C . GLU B 1 29 ? 10.289 -21.109 -18.156 1 97.75 29 GLU B C 1
ATOM 3321 O O . GLU B 1 29 ? 11.016 -20.141 -18.453 1 97.75 29 GLU B O 1
ATOM 3326 N N . ILE B 1 30 ? 9.961 -21.375 -16.922 1 97.88 30 ILE B N 1
ATOM 3327 C CA . ILE B 1 30 ? 10.172 -20.453 -15.812 1 97.88 30 ILE B CA 1
ATOM 3328 C C . ILE B 1 30 ? 11.656 -20.359 -15.492 1 97.88 30 ILE B C 1
ATOM 3330 O O . ILE B 1 30 ? 12.242 -19.281 -15.508 1 97.88 30 ILE B O 1
ATOM 3334 N N . PHE B 1 31 ? 12.328 -21.469 -15.219 1 97.69 31 PHE B N 1
ATOM 3335 C CA . PHE B 1 31 ? 13.688 -21.453 -14.68 1 97.69 31 PHE B CA 1
ATOM 3336 C C . PHE B 1 31 ? 14.68 -20.953 -15.719 1 97.69 31 PHE B C 1
ATOM 3338 O O . PHE B 1 31 ? 15.531 -20.125 -15.414 1 97.69 31 PHE B O 1
ATOM 3345 N N . PRO B 1 32 ? 14.562 -21.375 -17.031 1 97.69 32 PRO B N 1
ATOM 3346 C CA . PRO B 1 32 ? 15.492 -20.812 -18 1 97.69 32 PRO B CA 1
ATOM 3347 C C . PRO B 1 32 ? 15.367 -19.297 -18.125 1 97.69 32 PRO B C 1
ATOM 3349 O O . PRO B 1 32 ? 16.375 -18.594 -18.234 1 97.69 32 PRO B O 1
ATOM 3352 N N . ALA B 1 33 ? 14.141 -18.797 -18.094 1 97.69 33 ALA B N 1
ATOM 3353 C CA . ALA B 1 33 ? 13.93 -17.344 -18.188 1 97.69 33 ALA B CA 1
ATOM 3354 C C . ALA B 1 33 ? 14.562 -16.625 -17 1 97.69 33 ALA B C 1
ATOM 3356 O O . ALA B 1 33 ? 15.195 -15.578 -17.172 1 97.69 33 ALA B O 1
ATOM 3357 N N . MET B 1 34 ? 14.406 -17.156 -15.82 1 97.69 34 MET B N 1
ATOM 3358 C CA . MET B 1 34 ? 14.977 -16.547 -14.617 1 97.69 34 MET B CA 1
ATOM 3359 C C . MET B 1 34 ? 16.5 -16.594 -14.656 1 97.69 34 MET B C 1
ATOM 3361 O O . MET B 1 34 ? 17.156 -15.586 -14.383 1 97.69 34 MET B O 1
ATOM 3365 N N . LEU B 1 35 ? 17.031 -17.766 -15.008 1 98.06 35 LEU B N 1
ATOM 3366 C CA . LEU B 1 35 ? 18.484 -17.922 -15.055 1 98.06 35 LEU B CA 1
ATOM 3367 C C . LEU B 1 35 ? 19.109 -17.016 -16.109 1 98.06 35 LEU B C 1
ATOM 3369 O O . LEU B 1 35 ? 20.188 -16.469 -15.906 1 98.06 35 LEU B O 1
ATOM 3373 N N . ASP B 1 36 ? 18.391 -16.859 -17.219 1 97.75 36 ASP B N 1
ATOM 3374 C CA . ASP B 1 36 ? 18.859 -15.953 -18.266 1 97.75 36 ASP B CA 1
ATOM 3375 C C . ASP B 1 36 ? 18.922 -14.516 -17.766 1 97.75 36 ASP B C 1
ATOM 3377 O O . ASP B 1 36 ? 19.875 -13.789 -18.047 1 97.75 36 ASP B O 1
ATOM 3381 N N . ALA B 1 37 ? 17.891 -14.102 -17.062 1 97.06 37 ALA B N 1
ATOM 3382 C CA . ALA B 1 37 ? 17.859 -12.75 -16.516 1 97.06 37 ALA B CA 1
ATOM 3383 C C . ALA B 1 37 ? 19 -12.539 -15.516 1 97.06 37 ALA B C 1
ATOM 3385 O O . ALA B 1 37 ? 19.656 -11.492 -15.531 1 97.06 37 ALA B O 1
ATOM 3386 N N . ILE B 1 38 ? 19.234 -13.508 -14.656 1 97.88 38 ILE B N 1
ATOM 3387 C CA . ILE B 1 38 ? 20.312 -13.43 -13.688 1 97.88 38 ILE B CA 1
ATOM 3388 C C . ILE B 1 38 ? 21.656 -13.328 -14.422 1 97.88 38 ILE B C 1
ATOM 3390 O O . ILE B 1 38 ? 22.469 -12.461 -14.109 1 97.88 38 ILE B O 1
ATOM 3394 N N . SER B 1 39 ? 21.828 -14.18 -15.367 1 98 39 SER B N 1
ATOM 3395 C CA . SER B 1 39 ? 23.062 -14.219 -16.125 1 98 39 SER B CA 1
ATOM 3396 C C . SER B 1 39 ? 23.328 -12.891 -16.812 1 98 39 SER B C 1
ATOM 3398 O O . SER B 1 39 ? 24.484 -12.477 -16.953 1 98 39 SER B O 1
ATOM 3400 N N . GLY B 1 40 ? 22.312 -12.234 -17.219 1 96.19 40 GLY B N 1
ATOM 3401 C CA . GLY B 1 40 ? 22.453 -11 -17.969 1 96.19 40 GLY B CA 1
ATOM 3402 C C . GLY B 1 40 ? 22.562 -9.773 -17.094 1 96.19 40 GLY B C 1
ATOM 3403 O O . GLY B 1 40 ? 22.859 -8.672 -17.578 1 96.19 40 GLY B O 1
ATOM 3404 N N . ALA B 1 41 ? 22.328 -9.906 -15.836 1 95.62 41 ALA B N 1
ATOM 3405 C CA . ALA B 1 41 ? 22.359 -8.766 -14.93 1 95.62 41 ALA B CA 1
ATOM 3406 C C . ALA B 1 41 ? 23.75 -8.164 -14.836 1 95.62 41 ALA B C 1
ATOM 3408 O O . ALA B 1 41 ? 24.75 -8.891 -14.805 1 95.62 41 ALA B O 1
ATOM 3409 N N . ARG B 1 42 ? 23.844 -6.801 -14.68 1 95.06 42 ARG B N 1
ATOM 3410 C CA . ARG B 1 42 ? 25.125 -6.117 -14.711 1 95.06 42 ARG B CA 1
ATOM 3411 C C . ARG B 1 42 ? 25.344 -5.289 -13.445 1 95.06 42 ARG B C 1
ATOM 3413 O O . ARG B 1 42 ? 26.469 -4.934 -13.109 1 95.06 42 ARG B O 1
ATOM 3420 N N . HIS B 1 43 ? 24.297 -4.953 -12.773 1 93.38 43 HIS B N 1
ATOM 3421 C CA . HIS B 1 43 ? 24.453 -4.004 -11.68 1 93.38 43 HIS B CA 1
ATOM 3422 C C . HIS B 1 43 ? 23.953 -4.59 -10.359 1 93.38 43 HIS B C 1
ATOM 3424 O O . HIS B 1 43 ? 24.625 -4.5 -9.336 1 93.38 43 HIS B O 1
ATOM 3430 N N . GLU B 1 44 ? 22.75 -5.137 -10.414 1 95.19 44 GLU B N 1
ATOM 3431 C CA . GLU B 1 44 ? 22.156 -5.574 -9.156 1 95.19 44 GLU B CA 1
ATOM 3432 C C . GLU B 1 44 ? 21.172 -6.73 -9.383 1 95.19 44 GLU B C 1
ATOM 3434 O O . GLU B 1 44 ? 20.469 -6.766 -10.391 1 95.19 44 GLU B O 1
ATOM 3439 N N . ILE B 1 45 ? 21.188 -7.656 -8.438 1 96.12 45 ILE B N 1
ATOM 3440 C CA . ILE B 1 45 ? 20.219 -8.75 -8.398 1 96.12 45 ILE B CA 1
ATOM 3441 C C . ILE B 1 45 ? 19.609 -8.844 -7 1 96.12 45 ILE B C 1
ATOM 3443 O O . ILE B 1 45 ? 20.328 -8.977 -6.008 1 96.12 45 ILE B O 1
ATOM 3447 N N . ASP B 1 46 ? 18.312 -8.672 -6.898 1 95.31 46 ASP B N 1
ATOM 3448 C CA . ASP B 1 46 ? 17.547 -8.875 -5.668 1 95.31 46 ASP B CA 1
ATOM 3449 C C . ASP B 1 46 ? 16.641 -10.102 -5.777 1 95.31 46 ASP B C 1
ATOM 3451 O O . ASP B 1 46 ? 15.812 -10.18 -6.684 1 95.31 46 ASP B O 1
ATOM 3455 N N . PHE B 1 47 ? 16.828 -11.062 -4.855 1 95.25 47 PHE B N 1
ATOM 3456 C CA . PHE B 1 47 ? 16.094 -12.32 -4.941 1 95.25 47 PHE B CA 1
ATOM 3457 C C . PHE B 1 47 ? 15.469 -12.672 -3.6 1 95.25 47 PHE B C 1
ATOM 3459 O O . PHE B 1 47 ? 16.172 -12.828 -2.6 1 95.25 47 PHE B O 1
ATOM 3466 N N . LEU B 1 48 ? 14.125 -12.633 -3.6 1 92.88 48 LEU B N 1
ATOM 3467 C CA . LEU B 1 48 ? 13.328 -13.008 -2.434 1 92.88 48 LEU B CA 1
ATOM 3468 C C . LEU B 1 48 ? 12.516 -14.266 -2.713 1 92.88 48 LEU B C 1
ATOM 3470 O O . LEU B 1 48 ? 11.719 -14.305 -3.656 1 92.88 48 LEU B O 1
ATOM 3474 N N . THR B 1 49 ? 12.703 -15.328 -1.905 1 85.81 49 THR B N 1
ATOM 3475 C CA . THR B 1 49 ? 11.906 -16.531 -2.115 1 85.81 49 THR B CA 1
ATOM 3476 C C . THR B 1 49 ? 11.609 -17.219 -0.787 1 85.81 49 THR B C 1
ATOM 3478 O O . THR B 1 49 ? 12.359 -17.062 0.178 1 85.81 49 THR B O 1
ATOM 3481 N N . PHE B 1 50 ? 10.398 -17.781 -0.649 1 68.5 50 PHE B N 1
ATOM 3482 C CA . PHE B 1 50 ? 9.906 -18.484 0.532 1 68.5 50 PHE B CA 1
ATOM 3483 C C . PHE B 1 50 ? 10.484 -19.891 0.612 1 68.5 50 PHE B C 1
ATOM 3485 O O . PHE B 1 50 ? 10.922 -20.328 1.679 1 68.5 50 PHE B O 1
ATOM 3492 N N . VAL B 1 51 ? 10.305 -20.688 -0.472 1 61.78 51 VAL B N 1
ATOM 3493 C CA . VAL B 1 51 ? 10.438 -22.125 -0.371 1 61.78 51 VAL B CA 1
ATOM 3494 C C . VAL B 1 51 ? 11.898 -22.531 -0.55 1 61.78 51 VAL B C 1
ATOM 3496 O O . VAL B 1 51 ? 12.688 -21.781 -1.13 1 61.78 51 VAL B O 1
ATOM 3499 N N . TYR B 1 52 ? 12.164 -23.891 -0.285 1 61.62 52 TYR B N 1
ATOM 3500 C CA . TYR B 1 52 ? 13.336 -24.719 -0.073 1 61.62 52 TYR B CA 1
ATOM 3501 C C . TYR B 1 52 ? 14.18 -24.812 -1.341 1 61.62 52 TYR B C 1
ATOM 3503 O O . TYR B 1 52 ? 13.648 -25.016 -2.434 1 61.62 52 TYR B O 1
ATOM 3511 N N . TRP B 1 53 ? 15.242 -24.219 -1.264 1 76 53 TRP B N 1
ATOM 3512 C CA . TRP B 1 53 ? 16.25 -24.438 -2.297 1 76 53 TRP B CA 1
ATOM 3513 C C . TRP B 1 53 ? 16.734 -25.891 -2.279 1 76 53 TRP B C 1
ATOM 3515 O O . TRP B 1 53 ? 17.594 -26.25 -1.475 1 76 53 TRP B O 1
ATOM 3525 N N . LYS B 1 54 ? 16 -26.672 -3.166 1 83.12 54 LYS B N 1
ATOM 3526 C CA . LYS B 1 54 ? 16.328 -28.094 -3.213 1 83.12 54 LYS B CA 1
ATOM 3527 C C . LYS B 1 54 ? 16.578 -28.547 -4.648 1 83.12 54 LYS B C 1
ATOM 3529 O O . LYS B 1 54 ? 15.906 -28.094 -5.574 1 83.12 54 LYS B O 1
ATOM 3534 N N . GLY B 1 55 ? 17.547 -29.516 -4.707 1 86.25 55 GLY B N 1
ATOM 3535 C CA . GLY B 1 55 ? 17.781 -30.141 -5.996 1 86.25 55 GLY B CA 1
ATOM 3536 C C . GLY B 1 55 ? 18.781 -29.375 -6.852 1 86.25 55 GLY B C 1
ATOM 3537 O O . GLY B 1 55 ? 19.422 -28.438 -6.379 1 86.25 55 GLY B O 1
ATOM 3538 N N . ASP B 1 56 ? 18.906 -29.906 -8.078 1 90.5 56 ASP B N 1
ATOM 3539 C CA . ASP B 1 56 ? 19.906 -29.359 -9 1 90.5 56 ASP B CA 1
ATOM 3540 C C . ASP B 1 56 ? 19.625 -27.891 -9.312 1 90.5 56 ASP B C 1
ATOM 3542 O O . ASP B 1 56 ? 20.562 -27.094 -9.43 1 90.5 56 ASP B O 1
ATOM 3546 N N . ILE B 1 57 ? 18.391 -27.547 -9.383 1 93.25 57 ILE B N 1
ATOM 3547 C CA . ILE B 1 57 ? 18.031 -26.188 -9.75 1 93.25 57 ILE B CA 1
ATOM 3548 C C . ILE B 1 57 ? 18.484 -25.219 -8.656 1 93.25 57 ILE B C 1
ATOM 3550 O O . ILE B 1 57 ? 18.922 -24.109 -8.945 1 93.25 57 ILE B O 1
ATOM 3554 N N . ALA B 1 58 ? 18.391 -25.641 -7.477 1 91.62 58 ALA B N 1
ATOM 3555 C CA . ALA B 1 58 ? 18.875 -24.828 -6.363 1 91.62 58 ALA B CA 1
ATOM 3556 C C . ALA B 1 58 ? 20.359 -24.531 -6.488 1 91.62 58 ALA B C 1
ATOM 3558 O O . ALA B 1 58 ? 20.812 -23.406 -6.254 1 91.62 58 ALA B O 1
ATOM 3559 N N . GLY B 1 59 ? 21.094 -25.594 -6.781 1 93.25 59 GLY B N 1
ATOM 3560 C CA . GLY B 1 59 ? 22.516 -25.422 -6.996 1 93.25 59 GLY B CA 1
ATOM 3561 C C . GLY B 1 59 ? 22.844 -24.484 -8.141 1 93.25 59 GLY B C 1
ATOM 3562 O O . GLY B 1 59 ? 23.766 -23.672 -8.047 1 93.25 59 GLY B O 1
ATOM 3563 N N . ARG B 1 60 ? 22.141 -24.594 -9.188 1 95.5 60 ARG B N 1
ATOM 3564 C CA . ARG B 1 60 ? 22.359 -23.734 -10.352 1 95.5 60 ARG B CA 1
ATOM 3565 C C . ARG B 1 60 ? 22.125 -22.281 -9.992 1 95.5 60 ARG B C 1
ATOM 3567 O O . ARG B 1 60 ? 22.906 -21.406 -10.383 1 95.5 60 ARG B O 1
ATOM 3574 N N . PHE B 1 61 ? 21.047 -22 -9.266 1 95.69 61 PHE B N 1
ATOM 3575 C CA . PHE B 1 61 ? 20.766 -20.625 -8.836 1 95.69 61 PHE B CA 1
ATOM 3576 C C . PHE B 1 61 ? 21.891 -20.109 -7.938 1 95.69 61 PHE B C 1
ATOM 3578 O O . PHE B 1 61 ? 22.422 -19.016 -8.164 1 95.69 61 PHE B O 1
ATOM 3585 N N . ALA B 1 62 ? 22.266 -20.906 -6.984 1 94.56 62 ALA B N 1
ATOM 3586 C CA . ALA B 1 62 ? 23.281 -20.5 -6.027 1 94.56 62 ALA B CA 1
ATOM 3587 C C . ALA B 1 62 ? 24.609 -20.203 -6.727 1 94.56 62 ALA B C 1
ATOM 3589 O O . ALA B 1 62 ? 25.25 -19.188 -6.457 1 94.56 62 ALA B O 1
ATOM 3590 N N . ARG B 1 63 ? 25.016 -21.062 -7.555 1 96.5 63 ARG B N 1
ATOM 3591 C CA . ARG B 1 63 ? 26.281 -20.922 -8.266 1 96.5 63 ARG B CA 1
ATOM 3592 C C . ARG B 1 63 ? 26.25 -19.688 -9.172 1 96.5 63 ARG B C 1
ATOM 3594 O O . ARG B 1 63 ? 27.234 -18.938 -9.234 1 96.5 63 ARG B O 1
ATOM 3601 N N . LEU B 1 64 ? 25.141 -19.531 -9.852 1 98 64 LEU B N 1
ATOM 3602 C CA . LEU B 1 64 ? 25.047 -18.406 -10.773 1 98 64 LEU B CA 1
ATOM 3603 C C . LEU B 1 64 ? 25.016 -17.094 -10.008 1 98 64 LEU B C 1
ATOM 3605 O O . LEU B 1 64 ? 25.656 -16.109 -10.422 1 98 64 LEU B O 1
ATOM 3609 N N . LEU B 1 65 ? 24.25 -17 -8.953 1 97.75 65 LEU B N 1
ATOM 3610 C CA . LEU B 1 65 ? 24.234 -15.812 -8.117 1 97.75 65 LEU B CA 1
ATOM 3611 C C . LEU B 1 65 ? 25.625 -15.516 -7.566 1 97.75 65 LEU B C 1
ATOM 3613 O O . LEU B 1 65 ? 26.047 -14.359 -7.555 1 97.75 65 LEU B O 1
ATOM 3617 N N . GLY B 1 66 ? 26.297 -16.562 -7.121 1 97.75 66 GLY B N 1
ATOM 3618 C CA . GLY B 1 66 ? 27.672 -16.406 -6.672 1 97.75 66 GLY B CA 1
ATOM 3619 C C . GLY B 1 66 ? 28.609 -15.875 -7.75 1 97.75 66 GLY B C 1
ATOM 3620 O O . GLY B 1 66 ? 29.406 -14.977 -7.5 1 97.75 66 GLY B O 1
ATOM 3621 N N . LYS B 1 67 ? 28.484 -16.453 -8.852 1 98.25 67 LYS B N 1
ATOM 3622 C CA . LYS B 1 67 ? 29.297 -16.016 -9.984 1 98.25 67 LYS B CA 1
ATOM 3623 C C . LYS B 1 67 ? 29.078 -14.531 -10.258 1 98.25 67 LYS B C 1
ATOM 3625 O O . LYS B 1 67 ? 30.047 -13.797 -10.477 1 98.25 67 LYS B O 1
ATOM 3630 N N . LYS B 1 68 ? 27.844 -14.086 -10.297 1 98.19 68 LYS B N 1
ATOM 3631 C CA . LYS B 1 68 ? 27.531 -12.688 -10.57 1 98.19 68 LYS B CA 1
ATOM 3632 C C . LYS B 1 68 ? 28.094 -11.773 -9.492 1 98.19 68 LYS B C 1
ATOM 3634 O O . LYS B 1 68 ? 28.578 -10.68 -9.781 1 98.19 68 LYS B O 1
ATOM 3639 N N . ALA B 1 69 ? 28.047 -12.203 -8.312 1 97.94 69 ALA B N 1
ATOM 3640 C CA . ALA B 1 69 ? 28.641 -11.43 -7.227 1 97.94 69 ALA B CA 1
ATOM 3641 C C . ALA B 1 69 ? 30.141 -11.258 -7.43 1 97.94 69 ALA B C 1
ATOM 3643 O O . ALA B 1 69 ? 30.672 -10.156 -7.25 1 97.94 69 ALA B O 1
ATOM 3644 N N . LYS B 1 70 ? 30.812 -12.25 -7.824 1 97.69 70 LYS B N 1
ATOM 3645 C CA . LYS B 1 70 ? 32.25 -12.203 -8.078 1 97.69 70 LYS B CA 1
ATOM 3646 C C . LYS B 1 70 ? 32.594 -11.25 -9.227 1 97.69 70 LYS B C 1
ATOM 3648 O O . LYS B 1 70 ? 33.656 -10.656 -9.266 1 97.69 70 LYS B O 1
ATOM 3653 N N . GLU B 1 71 ? 31.641 -11.172 -10.07 1 97.75 71 GLU B N 1
ATOM 3654 C CA . GLU B 1 71 ? 31.812 -10.273 -11.211 1 97.75 71 GLU B CA 1
ATOM 3655 C C . GLU B 1 71 ? 31.562 -8.82 -10.812 1 97.75 71 GLU B C 1
ATOM 3657 O O . GLU B 1 71 ? 31.641 -7.922 -11.656 1 97.75 71 GLU B O 1
ATOM 3662 N N . GLY B 1 72 ? 31.156 -8.578 -9.594 1 96.25 72 GLY B N 1
ATOM 3663 C CA . GLY B 1 72 ? 31 -7.215 -9.102 1 96.25 72 GLY B CA 1
ATOM 3664 C C . GLY B 1 72 ? 29.562 -6.762 -9.055 1 96.25 72 GLY B C 1
ATOM 3665 O O . GLY B 1 72 ? 29.266 -5.609 -8.734 1 96.25 72 GLY B O 1
ATOM 3666 N N . VAL B 1 73 ? 28.609 -7.629 -9.445 1 95.88 73 VAL B N 1
ATOM 3667 C CA . VAL B 1 73 ? 27.188 -7.324 -9.367 1 95.88 73 VAL B CA 1
ATOM 3668 C C . VAL B 1 73 ? 26.734 -7.359 -7.91 1 95.88 73 VAL B C 1
ATOM 3670 O O . VAL B 1 73 ? 27.125 -8.258 -7.156 1 95.88 73 VAL B O 1
ATOM 3673 N N . GLY B 1 74 ? 26.016 -6.281 -7.457 1 94.69 74 GLY B N 1
ATOM 3674 C CA . GLY B 1 74 ? 25.391 -6.375 -6.145 1 94.69 74 GLY B CA 1
ATOM 3675 C C . GLY B 1 74 ? 24.297 -7.426 -6.074 1 94.69 74 GLY B C 1
ATOM 3676 O O . GLY B 1 74 ? 23.297 -7.348 -6.805 1 94.69 74 GLY B O 1
ATOM 3677 N N . VAL B 1 75 ? 24.547 -8.484 -5.25 1 95.88 75 VAL B N 1
ATOM 3678 C CA . VAL B 1 75 ? 23.578 -9.57 -5.18 1 95.88 75 VAL B CA 1
ATOM 3679 C C . VAL B 1 75 ? 23.031 -9.688 -3.756 1 95.88 75 VAL B C 1
ATOM 3681 O O . VAL B 1 75 ? 23.781 -9.945 -2.816 1 95.88 75 VAL B O 1
ATOM 3684 N N . ARG B 1 76 ? 21.703 -9.492 -3.609 1 94 76 ARG B N 1
ATOM 3685 C CA . ARG B 1 76 ? 21.031 -9.633 -2.326 1 94 76 ARG B CA 1
ATOM 3686 C C . ARG B 1 76 ? 20 -10.758 -2.375 1 94 76 ARG B C 1
ATOM 3688 O O . ARG B 1 76 ? 19.172 -10.812 -3.291 1 94 76 ARG B O 1
ATOM 3695 N N . VAL B 1 77 ? 20.078 -11.656 -1.387 1 92.75 77 VAL B N 1
ATOM 3696 C CA . VAL B 1 77 ? 19.156 -12.789 -1.319 1 92.75 77 VAL B CA 1
ATOM 3697 C C . VAL B 1 77 ? 18.516 -12.852 0.059 1 92.75 77 VAL B C 1
ATOM 3699 O O . VAL B 1 77 ? 19.188 -12.789 1.082 1 92.75 77 VAL B O 1
ATOM 3702 N N . ILE B 1 78 ? 17.203 -12.875 0.051 1 90.38 78 ILE B N 1
ATOM 3703 C CA . ILE B 1 78 ? 16.453 -13.062 1.288 1 90.38 78 ILE B CA 1
ATOM 3704 C C . ILE B 1 78 ? 15.805 -14.445 1.303 1 90.38 78 ILE B C 1
ATOM 3706 O O . ILE B 1 78 ? 15.094 -14.82 0.367 1 90.38 78 ILE B O 1
ATOM 3710 N N . LEU B 1 79 ? 16.094 -15.164 2.367 1 85.38 79 LEU B N 1
ATOM 3711 C CA . LEU B 1 79 ? 15.547 -16.516 2.543 1 85.38 79 LEU B CA 1
ATOM 3712 C C . LEU B 1 79 ? 14.648 -16.578 3.77 1 85.38 79 LEU B C 1
ATOM 3714 O O . LEU B 1 79 ? 14.977 -16.031 4.82 1 85.38 79 LEU B O 1
ATOM 3718 N N . ASP B 1 80 ? 13.484 -17.094 3.578 1 77.81 80 ASP B N 1
ATOM 3719 C CA . ASP B 1 80 ? 12.625 -17.328 4.734 1 77.81 80 ASP B CA 1
ATOM 3720 C C . ASP B 1 80 ? 13.109 -18.516 5.547 1 77.81 80 ASP B C 1
ATOM 3722 O O . ASP B 1 80 ? 13.414 -19.578 4.98 1 77.81 80 ASP B O 1
ATOM 3726 N N . CYS B 1 81 ? 13.148 -18.422 6.84 1 64.69 81 CYS B N 1
ATOM 3727 C CA . CYS B 1 81 ? 13.789 -19.422 7.703 1 64.69 81 CYS B CA 1
ATOM 3728 C C . CYS B 1 81 ? 13 -20.719 7.719 1 64.69 81 CYS B C 1
ATOM 3730 O O . CYS B 1 81 ? 13.578 -21.797 7.859 1 64.69 81 CYS B O 1
ATOM 3732 N N . PHE B 1 82 ? 11.711 -20.609 7.668 1 61.47 82 PHE B N 1
ATOM 3733 C CA . PHE B 1 82 ? 10.922 -21.828 7.688 1 61.47 82 PHE B CA 1
ATOM 3734 C C . PHE B 1 82 ? 11.016 -22.547 6.352 1 61.47 82 PHE B C 1
ATOM 3736 O O . PHE B 1 82 ? 11.242 -23.766 6.312 1 61.47 82 PHE B O 1
ATOM 3743 N N . GLY B 1 83 ? 11.008 -21.828 5.402 1 54.66 83 GLY B N 1
ATOM 3744 C CA . GLY B 1 83 ? 11.023 -22.422 4.078 1 54.66 83 GLY B CA 1
ATOM 3745 C C . GLY B 1 83 ? 12.391 -22.906 3.652 1 54.66 83 GLY B C 1
ATOM 3746 O O . GLY B 1 83 ? 12.516 -23.922 2.949 1 54.66 83 GLY B O 1
ATOM 3747 N N . ALA B 1 84 ? 13.312 -22.234 4.199 1 55.22 84 ALA B N 1
ATOM 3748 C CA . ALA B 1 84 ? 14.672 -22.516 3.754 1 55.22 84 ALA B CA 1
ATOM 3749 C C . ALA B 1 84 ? 15.375 -23.469 4.711 1 55.22 84 ALA B C 1
ATOM 3751 O O . ALA B 1 84 ? 16.578 -23.719 4.59 1 55.22 84 ALA B O 1
ATOM 3752 N N . ALA B 1 85 ? 14.648 -23.969 5.543 1 58.84 85 ALA B N 1
ATOM 3753 C CA . ALA B 1 85 ? 15.242 -24.859 6.539 1 58.84 85 ALA B CA 1
ATOM 3754 C C . ALA B 1 85 ? 15.859 -26.078 5.879 1 58.84 85 ALA B C 1
ATOM 3756 O O . ALA B 1 85 ? 16.812 -26.672 6.41 1 58.84 85 ALA B O 1
ATOM 3757 N N . PHE B 1 86 ? 15.469 -26.25 4.711 1 65.19 86 PHE B N 1
ATOM 3758 C CA . PHE B 1 86 ? 15.953 -27.469 4.062 1 65.19 86 PHE B CA 1
ATOM 3759 C C . PHE B 1 86 ? 17.047 -27.141 3.053 1 65.19 86 PHE B C 1
ATOM 3761 O O . PHE B 1 86 ? 17.562 -28.047 2.387 1 65.19 86 PHE B O 1
ATOM 3768 N N . MET B 1 87 ? 17.391 -25.953 2.986 1 74.75 87 MET B N 1
ATOM 3769 C CA . MET B 1 87 ? 18.453 -25.562 2.068 1 74.75 87 MET B CA 1
ATOM 3770 C C . MET B 1 87 ? 19.812 -26.062 2.572 1 74.75 87 MET B C 1
ATOM 3772 O O . MET B 1 87 ? 20.141 -25.891 3.746 1 74.75 87 MET B O 1
ATOM 3776 N N . PRO B 1 88 ? 20.562 -26.766 1.632 1 78.69 88 PRO B N 1
ATOM 3777 C CA . PRO B 1 88 ? 21.906 -27.172 2.055 1 78.69 88 PRO B CA 1
ATOM 3778 C C . PRO B 1 88 ? 22.766 -26 2.484 1 78.69 88 PRO B C 1
ATOM 3780 O O . PRO B 1 88 ? 22.891 -25.016 1.753 1 78.69 88 PRO B O 1
ATOM 3783 N N . ARG B 1 89 ? 23.281 -26.156 3.578 1 83.75 89 ARG B N 1
ATOM 3784 C CA . ARG B 1 89 ? 24.125 -25.125 4.156 1 83.75 89 ARG B CA 1
ATOM 3785 C C . ARG B 1 89 ? 25.266 -24.75 3.213 1 83.75 89 ARG B C 1
ATOM 3787 O O . ARG B 1 89 ? 25.688 -23.594 3.166 1 83.75 89 ARG B O 1
ATOM 3794 N N . GLU B 1 90 ? 25.625 -25.703 2.48 1 89.19 90 GLU B N 1
ATOM 3795 C CA . GLU B 1 90 ? 26.75 -25.5 1.574 1 89.19 90 GLU B CA 1
ATOM 3796 C C . GLU B 1 90 ? 26.422 -24.469 0.506 1 89.19 90 GLU B C 1
ATOM 3798 O O . GLU B 1 90 ? 27.297 -23.719 0.08 1 89.19 90 GLU B O 1
ATOM 3803 N N . LEU B 1 91 ? 25.25 -24.422 0.085 1 90.44 91 LEU B N 1
ATOM 3804 C CA . LEU B 1 91 ? 24.859 -23.469 -0.948 1 90.44 91 LEU B CA 1
ATOM 3805 C C . LEU B 1 91 ? 24.859 -22.047 -0.402 1 90.44 91 LEU B C 1
ATOM 3807 O O . LEU B 1 91 ? 25.281 -21.109 -1.089 1 90.44 91 LEU B O 1
ATOM 3811 N N . VAL B 1 92 ? 24.359 -21.906 0.797 1 90 92 VAL B N 1
ATOM 3812 C CA . VAL B 1 92 ? 24.344 -20.594 1.441 1 90 92 VAL B CA 1
ATOM 3813 C C . VAL B 1 92 ? 25.781 -20.109 1.651 1 90 92 VAL B C 1
ATOM 3815 O O . VAL B 1 92 ? 26.109 -18.969 1.344 1 90 92 VAL B O 1
ATOM 3818 N N . GLU B 1 93 ? 26.578 -20.984 2.174 1 93 93 GLU B N 1
ATOM 3819 C CA . GLU B 1 93 ? 27.984 -20.641 2.416 1 93 93 GLU B CA 1
ATOM 3820 C C . GLU B 1 93 ? 28.688 -20.25 1.121 1 93 93 GLU B C 1
ATOM 3822 O O . GLU B 1 93 ? 29.484 -19.312 1.101 1 93 93 GLU B O 1
ATOM 3827 N N . HIS B 1 94 ? 28.375 -21.031 0.17 1 93.81 94 HIS B N 1
ATOM 3828 C CA . HIS B 1 94 ? 28.969 -20.734 -1.13 1 93.81 94 HIS B CA 1
ATOM 3829 C C . HIS B 1 94 ? 28.594 -19.328 -1.586 1 93.81 94 HIS B C 1
ATOM 3831 O O . HIS B 1 94 ? 29.453 -18.562 -2.014 1 93.81 94 HIS B O 1
ATOM 3837 N N . MET B 1 95 ? 27.375 -18.969 -1.557 1 94.81 95 MET B N 1
ATOM 3838 C CA . MET B 1 95 ? 26.906 -17.641 -1.957 1 94.81 95 MET B CA 1
ATOM 3839 C C . MET B 1 95 ? 27.594 -16.547 -1.145 1 94.81 95 MET B C 1
ATOM 3841 O O . MET B 1 95 ? 28.109 -15.586 -1.708 1 94.81 95 MET B O 1
ATOM 3845 N N . GLU B 1 96 ? 27.656 -16.781 0.085 1 95.31 96 GLU B N 1
ATOM 3846 C CA . GLU B 1 96 ? 28.266 -15.797 0.964 1 95.31 96 GLU B CA 1
ATOM 3847 C C . GLU B 1 96 ? 29.75 -15.617 0.654 1 95.31 96 GLU B C 1
ATOM 3849 O O . GLU B 1 96 ? 30.266 -14.492 0.608 1 95.31 96 GLU B O 1
ATOM 3854 N N . LYS B 1 97 ? 30.406 -16.656 0.487 1 96.56 97 LYS B N 1
ATOM 3855 C CA . LYS B 1 97 ? 31.828 -16.625 0.162 1 96.56 97 LYS B CA 1
ATOM 3856 C C . LYS B 1 97 ? 32.062 -15.883 -1.147 1 96.56 97 LYS B C 1
ATOM 3858 O O . LYS B 1 97 ? 33.125 -15.258 -1.323 1 96.56 97 LYS B O 1
ATOM 3863 N N . CYS B 1 98 ? 31.125 -15.992 -1.986 1 97.31 98 CYS B N 1
ATOM 3864 C CA . CYS B 1 98 ? 31.266 -15.359 -3.293 1 97.31 98 CYS B CA 1
ATOM 3865 C C . CYS B 1 98 ? 30.906 -13.883 -3.225 1 97.31 98 CYS B C 1
ATOM 3867 O O . CYS B 1 98 ? 31.062 -13.156 -4.207 1 97.31 98 CYS B O 1
ATOM 3869 N N . GLY B 1 99 ? 30.344 -13.453 -2.131 1 96.69 99 GLY B N 1
ATOM 3870 C CA . GLY B 1 99 ? 30.047 -12.039 -1.979 1 96.69 99 GLY B CA 1
ATOM 3871 C C . GLY B 1 99 ? 28.562 -11.727 -2.02 1 96.69 99 GLY B C 1
ATOM 3872 O O . GLY B 1 99 ? 28.156 -10.562 -2 1 96.69 99 GLY B O 1
ATOM 3873 N N . VAL B 1 100 ? 27.719 -12.734 -2.125 1 95.56 100 VAL B N 1
ATOM 3874 C CA . VAL B 1 100 ? 26.266 -12.539 -2.064 1 95.56 100 VAL B CA 1
ATOM 3875 C C . VAL B 1 100 ? 25.859 -12.141 -0.647 1 95.56 100 VAL B C 1
ATOM 3877 O O . VAL B 1 100 ? 26.328 -12.742 0.328 1 95.56 100 VAL B O 1
ATOM 3880 N N . GLU B 1 101 ? 25.062 -11.094 -0.521 1 93.56 101 GLU B N 1
ATOM 3881 C CA . GLU B 1 101 ? 24.469 -10.766 0.772 1 93.56 101 GLU B CA 1
ATOM 3882 C C . GLU B 1 101 ? 23.219 -11.602 1.029 1 93.56 101 GLU B C 1
ATOM 3884 O O . GLU B 1 101 ? 22.172 -11.367 0.413 1 93.56 101 GLU B O 1
ATOM 3889 N N . VAL B 1 102 ? 23.391 -12.547 1.954 1 91.12 102 VAL B N 1
ATOM 3890 C CA . VAL B 1 102 ? 22.281 -13.445 2.26 1 91.12 102 VAL B CA 1
ATOM 3891 C C . VAL B 1 102 ? 21.688 -13.094 3.619 1 91.12 102 VAL B C 1
ATOM 3893 O O . VAL B 1 102 ? 22.406 -12.977 4.609 1 91.12 102 VAL B O 1
ATOM 3896 N N . GLU B 1 103 ? 20.359 -12.82 3.613 1 87.44 103 GLU B N 1
ATOM 3897 C CA . GLU B 1 103 ? 19.656 -12.531 4.863 1 87.44 103 GLU B CA 1
ATOM 3898 C C . GLU B 1 103 ? 18.531 -13.531 5.105 1 87.44 103 GLU B C 1
ATOM 3900 O O . GLU B 1 103 ? 17.844 -13.945 4.168 1 87.44 103 GLU B O 1
ATOM 3905 N N . TRP B 1 104 ? 18.406 -13.844 6.395 1 83 104 TRP B N 1
ATOM 3906 C CA . TRP B 1 104 ? 17.328 -14.734 6.816 1 83 104 TRP B CA 1
ATOM 3907 C C . TRP B 1 104 ? 16.219 -13.945 7.508 1 83 104 TRP B C 1
ATOM 3909 O O . TRP B 1 104 ? 16.5 -13.086 8.344 1 83 104 TRP B O 1
ATOM 3919 N N . ILE B 1 105 ? 15.109 -14.125 7 1 76.75 105 ILE B N 1
ATOM 3920 C CA . ILE B 1 105 ? 14.008 -13.414 7.637 1 76.75 105 ILE B CA 1
ATOM 3921 C C . ILE B 1 105 ? 13.242 -14.359 8.562 1 76.75 105 ILE B C 1
ATOM 3923 O O . ILE B 1 105 ? 13.039 -15.531 8.227 1 76.75 105 ILE B O 1
ATOM 3927 N N . ARG B 1 106 ? 12.875 -13.734 9.859 1 69.94 106 ARG B N 1
ATOM 3928 C CA . ARG B 1 106 ? 12.016 -14.344 10.875 1 69.94 106 ARG B CA 1
ATOM 3929 C C . ARG B 1 106 ? 12.531 -15.734 11.258 1 69.94 106 ARG B C 1
ATOM 3931 O O . ARG B 1 106 ? 11.852 -16.734 11.031 1 69.94 106 ARG B O 1
ATOM 3938 N N . PRO B 1 107 ? 13.766 -15.688 11.758 1 59.41 107 PRO B N 1
ATOM 3939 C CA . PRO B 1 107 ? 14.344 -16.953 12.195 1 59.41 107 PRO B CA 1
ATOM 3940 C C . PRO B 1 107 ? 13.484 -17.672 13.234 1 59.41 107 PRO B C 1
ATOM 3942 O O . PRO B 1 107 ? 12.789 -17.016 14.016 1 59.41 107 PRO B O 1
ATOM 3945 N N . VAL B 1 108 ? 13.219 -18.938 12.969 1 54.5 108 VAL B N 1
ATOM 3946 C CA . VAL B 1 108 ? 12.508 -19.781 13.93 1 54.5 108 VAL B CA 1
ATOM 3947 C C . VAL B 1 108 ? 13.164 -19.672 15.305 1 54.5 108 VAL B C 1
ATOM 3949 O O . VAL B 1 108 ? 14.328 -20.047 15.477 1 54.5 108 VAL B O 1
ATOM 3952 N N . LYS B 1 109 ? 13.055 -18.672 16.016 1 47.72 109 LYS B N 1
ATOM 3953 C CA . LYS B 1 109 ? 13.625 -18.812 17.344 1 47.72 109 LYS B CA 1
ATOM 3954 C C . LYS B 1 109 ? 13.016 -20 18.078 1 47.72 109 LYS B C 1
ATOM 3956 O O . LYS B 1 109 ? 11.812 -20.25 17.984 1 47.72 109 LYS B O 1
ATOM 3961 N N . ARG B 1 110 ? 13.867 -20.891 18.703 1 43.19 110 ARG B N 1
ATOM 3962 C CA . ARG B 1 110 ? 13.562 -22.094 19.453 1 43.19 110 ARG B CA 1
ATOM 3963 C C . ARG B 1 110 ? 12.367 -21.891 20.375 1 43.19 110 ARG B C 1
ATOM 3965 O O . ARG B 1 110 ? 11.594 -22.812 20.625 1 43.19 110 ARG B O 1
ATOM 3972 N N . TRP B 1 111 ? 12.328 -20.938 21.203 1 36.19 111 TRP B N 1
ATOM 3973 C CA . TRP B 1 111 ? 11.43 -21.031 22.344 1 36.19 111 TRP B CA 1
ATOM 3974 C C . TRP B 1 111 ? 10.047 -20.484 21.984 1 36.19 111 TRP B C 1
ATOM 3976 O O . TRP B 1 111 ? 9.078 -20.703 22.719 1 36.19 111 TRP B O 1
ATOM 3986 N N . LYS B 1 112 ? 9.891 -19.422 21.188 1 40.03 112 LYS B N 1
ATOM 3987 C CA . LYS B 1 112 ? 8.547 -18.891 21.031 1 40.03 112 LYS B CA 1
ATOM 3988 C C . LYS B 1 112 ? 7.996 -19.156 19.625 1 40.03 112 LYS B C 1
ATOM 3990 O O . LYS B 1 112 ? 7.836 -18.234 18.828 1 40.03 112 LYS B O 1
ATOM 3995 N N . ILE B 1 113 ? 7.992 -20.281 19.125 1 39.66 113 ILE B N 1
ATOM 3996 C CA . ILE B 1 113 ? 7.539 -20.922 17.891 1 39.66 113 ILE B CA 1
ATOM 3997 C C . ILE B 1 113 ? 6.145 -20.422 17.531 1 39.66 113 ILE B C 1
ATOM 3999 O O . ILE B 1 113 ? 5.777 -20.391 16.344 1 39.66 113 ILE B O 1
ATOM 4003 N N . TRP B 1 114 ? 5.418 -20.094 18.453 1 37.69 114 TRP B N 1
ATOM 4004 C CA . TRP B 1 114 ? 4.016 -19.734 18.266 1 37.69 114 TRP B CA 1
ATOM 4005 C C . TRP B 1 114 ? 3.877 -18.391 17.562 1 37.69 114 TRP B C 1
ATOM 4007 O O . TRP B 1 114 ? 2.795 -18.031 17.094 1 37.69 114 TRP B O 1
ATOM 4017 N N . LYS B 1 115 ? 4.961 -17.625 17.766 1 44.78 115 LYS B N 1
ATOM 4018 C CA . LYS B 1 115 ? 4.848 -16.266 17.219 1 44.78 115 LYS B CA 1
ATOM 4019 C C . LYS B 1 115 ? 5.312 -16.219 15.773 1 44.78 115 LYS B C 1
ATOM 4021 O O . LYS B 1 115 ? 5.395 -15.141 15.18 1 44.78 115 LYS B O 1
ATOM 4026 N N . SER B 1 116 ? 5.699 -17.406 15.234 1 47.62 116 SER B N 1
ATOM 4027 C CA . SER B 1 116 ? 6.27 -17.531 13.898 1 47.62 116 SER B CA 1
ATOM 4028 C C . SER B 1 116 ? 5.188 -17.5 12.828 1 47.62 116 SER B C 1
ATOM 4030 O O . SER B 1 116 ? 5.34 -18.094 11.758 1 47.62 116 SER B O 1
ATOM 4032 N N . ASP B 1 117 ? 4.09 -16.828 13.039 1 56.25 117 ASP B N 1
ATOM 4033 C CA . ASP B 1 117 ? 2.896 -17.016 12.219 1 56.25 117 ASP B CA 1
ATOM 4034 C C . ASP B 1 117 ? 2.934 -16.094 10.992 1 56.25 117 ASP B C 1
ATOM 4036 O O . ASP B 1 117 ? 2.201 -16.328 10.031 1 56.25 117 ASP B O 1
ATOM 4040 N N . ASN B 1 118 ? 4.004 -15.281 10.93 1 63.66 118 ASN B N 1
ATOM 4041 C CA . ASN B 1 118 ? 4.02 -14.414 9.758 1 63.66 118 ASN B CA 1
ATOM 4042 C C . ASN B 1 118 ? 5.172 -14.758 8.82 1 63.66 118 ASN B C 1
ATOM 4044 O O . ASN B 1 118 ? 6.336 -14.719 9.219 1 63.66 118 ASN B O 1
ATOM 4048 N N . ARG B 1 119 ? 4.785 -15.383 7.656 1 72.44 119 ARG B N 1
ATOM 4049 C CA . ARG B 1 119 ? 5.789 -15.766 6.668 1 72.44 119 ARG B CA 1
ATOM 4050 C C . ARG B 1 119 ? 5.703 -14.883 5.426 1 72.44 119 ARG B C 1
ATOM 4052 O O . ARG B 1 119 ? 4.688 -14.219 5.199 1 72.44 119 ARG B O 1
ATOM 4059 N N . THR B 1 120 ? 6.867 -14.891 4.906 1 77.25 120 THR B N 1
ATOM 4060 C CA . THR B 1 120 ? 6.781 -14.25 3.602 1 77.25 120 THR B CA 1
ATOM 4061 C C . THR B 1 120 ? 6.551 -15.281 2.504 1 77.25 120 THR B C 1
ATOM 4063 O O . THR B 1 120 ? 7.309 -16.25 2.381 1 77.25 120 THR B O 1
ATOM 4066 N N . HIS B 1 121 ? 5.5 -15.148 1.819 1 85.44 121 HIS B N 1
ATOM 4067 C CA . HIS B 1 121 ? 5.133 -16.016 0.703 1 85.44 121 HIS B CA 1
ATOM 4068 C C . HIS B 1 121 ? 5.383 -15.328 -0.634 1 85.44 121 HIS B C 1
ATOM 4070 O O . HIS B 1 121 ? 4.906 -15.789 -1.674 1 85.44 121 HIS B O 1
ATOM 4076 N N . ARG B 1 122 ? 6.148 -14.234 -0.523 1 90.25 122 ARG B N 1
ATOM 4077 C CA . ARG B 1 122 ? 6.512 -13.484 -1.721 1 90.25 122 ARG B CA 1
ATOM 4078 C C . ARG B 1 122 ? 7.617 -14.195 -2.498 1 90.25 122 ARG B C 1
ATOM 4080 O O . ARG B 1 122 ? 8.539 -14.75 -1.903 1 90.25 122 ARG B O 1
ATOM 4087 N N . LYS B 1 123 ? 7.508 -14.195 -3.764 1 93 123 LYS B N 1
ATOM 4088 C CA . LYS B 1 123 ? 8.578 -14.562 -4.691 1 93 123 LYS B CA 1
ATOM 4089 C C . LYS B 1 123 ? 8.891 -13.414 -5.645 1 93 123 LYS B C 1
ATOM 4091 O O . LYS B 1 123 ? 8.047 -13.016 -6.449 1 93 123 LYS B O 1
ATOM 4096 N N . VAL B 1 124 ? 10.094 -12.961 -5.496 1 96 124 VAL B N 1
ATOM 4097 C CA . VAL B 1 124 ? 10.469 -11.812 -6.316 1 96 124 VAL B CA 1
ATOM 4098 C C . VAL B 1 124 ? 11.922 -11.945 -6.754 1 96 124 VAL B C 1
ATOM 4100 O O . VAL B 1 124 ? 12.805 -12.203 -5.93 1 96 124 VAL B O 1
ATOM 4103 N N . LEU B 1 125 ? 12.18 -11.914 -7.992 1 97.44 125 LEU B N 1
ATOM 4104 C CA . LEU B 1 125 ? 13.508 -11.758 -8.578 1 97.44 125 LEU B CA 1
ATOM 4105 C C . LEU B 1 125 ? 13.594 -10.477 -9.391 1 97.44 125 LEU B C 1
ATOM 4107 O O . LEU B 1 125 ? 12.781 -10.258 -10.297 1 97.44 125 LEU B O 1
ATOM 4111 N N . ILE B 1 126 ? 14.469 -9.602 -9.047 1 96.69 126 ILE B N 1
ATOM 4112 C CA . ILE B 1 126 ? 14.664 -8.352 -9.773 1 96.69 126 ILE B CA 1
ATOM 4113 C C . ILE B 1 126 ? 16.094 -8.266 -10.281 1 96.69 126 ILE B C 1
ATOM 4115 O O . ILE B 1 126 ? 17.047 -8.469 -9.523 1 96.69 126 ILE B O 1
ATOM 4119 N N . CYS B 1 127 ? 16.266 -7.977 -11.562 1 95.88 127 CYS B N 1
ATOM 4120 C CA . CYS B 1 127 ? 17.578 -7.812 -12.18 1 95.88 127 CYS B CA 1
ATOM 4121 C C . CYS B 1 127 ? 17.734 -6.414 -12.773 1 95.88 127 CYS B C 1
ATOM 4123 O O . CYS B 1 127 ? 16.969 -6.027 -13.656 1 95.88 127 CYS B O 1
ATOM 4125 N N . ASP B 1 128 ? 18.656 -5.68 -12.266 1 92.75 128 ASP B N 1
ATOM 4126 C CA . ASP B 1 128 ? 19.094 -4.367 -12.734 1 92.75 128 ASP B CA 1
ATOM 4127 C C . ASP B 1 128 ? 17.938 -3.371 -12.711 1 92.75 128 ASP B C 1
ATOM 4129 O O . ASP B 1 128 ? 17.844 -2.49 -13.57 1 92.75 128 ASP B O 1
ATOM 4133 N N . GLY B 1 129 ? 16.953 -3.67 -11.953 1 89 129 GLY B N 1
ATOM 4134 C CA . GLY B 1 129 ? 15.859 -2.738 -11.734 1 89 129 GLY B CA 1
ATOM 4135 C C . GLY B 1 129 ? 14.906 -2.646 -12.914 1 89 129 GLY B C 1
ATOM 4136 O O . GLY B 1 129 ? 14 -1.815 -12.914 1 89 129 GLY B O 1
ATOM 4137 N N . ASN B 1 130 ? 15.055 -3.488 -13.906 1 89.69 130 ASN B N 1
ATOM 4138 C CA . ASN B 1 130 ? 14.227 -3.328 -15.086 1 89.69 130 ASN B CA 1
ATOM 4139 C C . ASN B 1 130 ? 13.508 -4.625 -15.453 1 89.69 130 ASN B C 1
ATOM 4141 O O . ASN B 1 130 ? 12.531 -4.613 -16.203 1 89.69 130 ASN B O 1
ATOM 4145 N N . ILE B 1 131 ? 14.016 -5.742 -14.977 1 94.69 131 ILE B N 1
ATOM 4146 C CA . ILE B 1 131 ? 13.383 -7.043 -15.18 1 94.69 131 ILE B CA 1
ATOM 4147 C C . ILE B 1 131 ? 13.008 -7.648 -13.828 1 94.69 131 ILE B C 1
ATOM 4149 O O . ILE B 1 131 ? 13.82 -7.656 -12.898 1 94.69 131 ILE B O 1
ATOM 4153 N N . ALA B 1 132 ? 11.805 -8.086 -13.758 1 97.31 132 ALA B N 1
ATOM 4154 C CA . ALA B 1 132 ? 11.391 -8.727 -12.516 1 97.31 132 ALA B CA 1
ATOM 4155 C C . ALA B 1 132 ? 10.578 -9.992 -12.789 1 97.31 132 ALA B C 1
ATOM 4157 O O . ALA B 1 132 ? 10.031 -10.156 -13.883 1 97.31 132 ALA B O 1
ATOM 4158 N N . PHE B 1 133 ? 10.602 -10.891 -11.875 1 98 133 PHE B N 1
ATOM 4159 C CA . PHE B 1 133 ? 9.773 -12.094 -11.891 1 98 133 PHE B CA 1
ATOM 4160 C C . PHE B 1 133 ? 8.969 -12.211 -10.609 1 98 133 PHE B C 1
ATOM 4162 O O . PHE B 1 133 ? 9.461 -11.906 -9.523 1 98 133 PHE B O 1
ATOM 4169 N N . THR B 1 134 ? 7.762 -12.641 -10.727 1 97.69 134 THR B N 1
ATOM 4170 C CA . THR B 1 134 ? 6.938 -12.961 -9.562 1 97.69 134 THR B CA 1
ATOM 4171 C C . THR B 1 134 ? 5.926 -14.055 -9.906 1 97.69 134 THR B C 1
ATOM 4173 O O . THR B 1 134 ? 5.766 -14.422 -11.07 1 97.69 134 THR B O 1
ATOM 4176 N N . GLY B 1 135 ? 5.32 -14.648 -8.93 1 95.69 135 GLY B N 1
ATOM 4177 C CA . GLY B 1 135 ? 4.402 -15.773 -9.023 1 95.69 135 GLY B CA 1
ATOM 4178 C C . GLY B 1 135 ? 4.5 -16.719 -7.848 1 95.69 135 GLY B C 1
ATOM 4179 O O . GLY B 1 135 ? 4.602 -16.297 -6.699 1 95.69 135 GLY B O 1
ATOM 4180 N N . GLY B 1 136 ? 4.387 -18.016 -8.18 1 92.25 136 GLY B N 1
ATOM 4181 C CA . GLY B 1 136 ? 4.297 -18.953 -7.07 1 92.25 136 GLY B CA 1
ATOM 4182 C C . GLY B 1 136 ? 5.438 -19.953 -7.035 1 92.25 136 GLY B C 1
ATOM 4183 O O . GLY B 1 136 ? 5.504 -20.797 -6.141 1 92.25 136 GLY B O 1
ATOM 4184 N N . VAL B 1 137 ? 6.398 -19.781 -7.867 1 92.19 137 VAL B N 1
ATOM 4185 C CA . VAL B 1 137 ? 7.363 -20.859 -8.078 1 92.19 137 VAL B CA 1
ATOM 4186 C C . VAL B 1 137 ? 8.312 -20.938 -6.883 1 92.19 137 VAL B C 1
ATOM 4188 O O . VAL B 1 137 ? 8.688 -19.922 -6.312 1 92.19 137 VAL B O 1
ATOM 4191 N N . GLY B 1 138 ? 8.656 -22.125 -6.488 1 89.81 138 GLY B N 1
ATOM 4192 C CA . GLY B 1 138 ? 9.789 -22.391 -5.617 1 89.81 138 GLY B CA 1
ATOM 4193 C C . GLY B 1 138 ? 11.023 -22.859 -6.367 1 89.81 138 GLY B C 1
ATOM 4194 O O . GLY B 1 138 ? 10.938 -23.234 -7.535 1 89.81 138 GLY B O 1
ATOM 4195 N N . ILE B 1 139 ? 12.133 -22.75 -5.688 1 91.75 139 ILE B N 1
ATOM 4196 C CA . ILE B 1 139 ? 13.383 -23.188 -6.305 1 91.75 139 ILE B CA 1
ATOM 4197 C C . ILE B 1 139 ? 13.688 -24.625 -5.875 1 91.75 139 ILE B C 1
ATOM 4199 O O . ILE B 1 139 ? 14.594 -24.859 -5.066 1 91.75 139 ILE B O 1
ATOM 4203 N N . ALA B 1 140 ? 13 -25.578 -6.508 1 90.44 140 ALA B N 1
ATOM 4204 C CA . ALA B 1 140 ? 13.125 -26.984 -6.133 1 90.44 140 ALA B CA 1
ATOM 4205 C C . ALA B 1 140 ? 12.789 -27.891 -7.309 1 90.44 140 ALA B C 1
ATOM 4207 O O . ALA B 1 140 ? 12.195 -27.453 -8.297 1 90.44 140 ALA B O 1
ATOM 4208 N N . GLU B 1 141 ? 13.062 -29.156 -7.121 1 90.25 141 GLU B N 1
ATOM 4209 C CA . GLU B 1 141 ? 12.953 -30.141 -8.195 1 90.25 141 GLU B CA 1
ATOM 4210 C C . GLU B 1 141 ? 11.5 -30.312 -8.641 1 90.25 141 GLU B C 1
ATOM 4212 O O . GLU B 1 141 ? 11.234 -30.562 -9.812 1 90.25 141 GLU B O 1
ATOM 4217 N N . GLU B 1 142 ? 10.57 -30.094 -7.719 1 91.25 142 GLU B N 1
ATOM 4218 C CA . GLU B 1 142 ? 9.156 -30.281 -8.031 1 91.25 142 GLU B CA 1
ATOM 4219 C C . GLU B 1 142 ? 8.68 -29.281 -9.07 1 91.25 142 GLU B C 1
ATOM 4221 O O . GLU B 1 142 ? 7.715 -29.531 -9.797 1 91.25 142 GLU B O 1
ATOM 4226 N N . TRP B 1 143 ? 9.445 -28.156 -9.242 1 93.31 143 TRP B N 1
ATOM 4227 C CA . TRP B 1 143 ? 9.016 -27.094 -10.141 1 93.31 143 TRP B CA 1
ATOM 4228 C C . TRP B 1 143 ? 9.789 -27.141 -11.453 1 93.31 143 TRP B C 1
ATOM 4230 O O . TRP B 1 143 ? 9.594 -26.297 -12.328 1 93.31 143 TRP B O 1
ATOM 4240 N N . GLU B 1 144 ? 10.742 -27.984 -11.789 1 91.19 144 GLU B N 1
ATOM 4241 C CA . GLU B 1 144 ? 11.617 -27.984 -12.961 1 91.19 144 GLU B CA 1
ATOM 4242 C C . GLU B 1 144 ? 10.906 -28.562 -14.18 1 91.19 144 GLU B C 1
ATOM 4244 O O . GLU B 1 144 ? 11.289 -28.281 -15.32 1 91.19 144 GLU B O 1
ATOM 4249 N N . GLY B 1 145 ? 9.875 -29.266 -14.148 1 92.88 145 GLY B N 1
ATOM 4250 C CA . GLY B 1 145 ? 9.289 -30.031 -15.234 1 92.88 145 GLY B CA 1
ATOM 4251 C C . GLY B 1 145 ? 8.141 -29.312 -15.922 1 92.88 145 GLY B C 1
ATOM 4252 O O . GLY B 1 145 ? 8.133 -28.078 -16 1 92.88 145 GLY B O 1
ATOM 4253 N N . ASP B 1 146 ? 7.422 -30.078 -16.719 1 96.88 146 ASP B N 1
ATOM 4254 C CA . ASP B 1 146 ? 6.312 -29.562 -17.516 1 96.88 146 ASP B CA 1
ATOM 4255 C C . ASP B 1 146 ? 4.98 -30.141 -17.031 1 96.88 146 ASP B C 1
ATOM 4257 O O . ASP B 1 146 ? 4.105 -30.438 -17.844 1 96.88 146 ASP B O 1
ATOM 4261 N N . ALA B 1 147 ? 4.996 -30.375 -15.75 1 95.69 147 ALA B N 1
ATOM 4262 C CA . ALA B 1 147 ? 3.785 -30.891 -15.109 1 95.69 147 ALA B CA 1
ATOM 4263 C C . ALA B 1 147 ? 3.295 -32.156 -15.805 1 95.69 147 ALA B C 1
ATOM 4265 O O . ALA B 1 147 ? 2.102 -32.312 -16.078 1 95.69 147 ALA B O 1
ATOM 4266 N N . ARG B 1 148 ? 4.121 -33.094 -16.078 1 94.62 148 ARG B N 1
ATOM 4267 C CA . ARG B 1 148 ? 3.777 -34.281 -16.844 1 94.62 148 ARG B CA 1
ATOM 4268 C C . ARG B 1 148 ? 3.318 -35.406 -15.93 1 94.62 148 ARG B C 1
ATOM 4270 O O . ARG B 1 148 ? 2.588 -36.312 -16.359 1 94.62 148 ARG B O 1
ATOM 4277 N N . ASN B 1 149 ? 3.812 -35.312 -14.719 1 90.75 149 ASN B N 1
ATOM 4278 C CA . ASN B 1 149 ? 3.553 -36.344 -13.719 1 90.75 149 ASN B CA 1
ATOM 4279 C C . ASN B 1 149 ? 3.531 -35.75 -12.305 1 90.75 149 ASN B C 1
ATOM 4281 O O . ASN B 1 149 ? 3.805 -34.562 -12.117 1 90.75 149 ASN B O 1
ATOM 4285 N N . PRO B 1 150 ? 3.229 -36.531 -11.32 1 89.62 150 PRO B N 1
ATOM 4286 C CA . PRO B 1 150 ? 3.037 -36 -9.961 1 89.62 150 PRO B CA 1
ATOM 4287 C C . PRO B 1 150 ? 4.309 -35.406 -9.375 1 89.62 150 PRO B C 1
ATOM 4289 O O . PRO B 1 150 ? 4.25 -34.656 -8.391 1 89.62 150 PRO B O 1
ATOM 4292 N N . SER B 1 151 ? 5.434 -35.719 -9.875 1 90.62 151 SER B N 1
ATOM 4293 C CA . SER B 1 151 ? 6.68 -35.156 -9.352 1 90.62 151 SER B CA 1
ATOM 4294 C C . SER B 1 151 ? 6.969 -33.781 -9.945 1 90.62 151 SER B C 1
ATOM 4296 O O . SER B 1 151 ? 7.875 -33.094 -9.484 1 90.62 151 SER B O 1
ATOM 4298 N N . GLU B 1 152 ? 6.227 -33.438 -10.992 1 94.5 152 GLU B N 1
ATOM 4299 C CA . GLU B 1 152 ? 6.328 -32.125 -11.625 1 94.5 152 GLU B CA 1
ATOM 4300 C C . GLU B 1 152 ? 5.062 -31.312 -11.391 1 94.5 152 GLU B C 1
ATOM 4302 O O . GLU B 1 152 ? 3.998 -31.641 -11.914 1 94.5 152 GLU B O 1
ATOM 4307 N N . TRP B 1 153 ? 5.211 -30.188 -10.695 1 94.62 153 TRP B N 1
ATOM 4308 C CA . TRP B 1 153 ? 4.051 -29.375 -10.312 1 94.62 153 TRP B CA 1
ATOM 4309 C C . TRP B 1 153 ? 3.631 -28.453 -11.445 1 94.62 153 TRP B C 1
ATOM 4311 O O . TRP B 1 153 ? 4.477 -27.969 -12.203 1 94.62 153 TRP B O 1
ATOM 4321 N N . ARG B 1 154 ? 2.311 -28.234 -11.586 1 97.12 154 ARG B N 1
ATOM 4322 C CA . ARG B 1 154 ? 1.746 -27.234 -12.492 1 97.12 154 ARG B CA 1
ATOM 4323 C C . ARG B 1 154 ? 1.859 -25.844 -11.898 1 97.12 154 ARG B C 1
ATOM 4325 O O . ARG B 1 154 ? 1.282 -25.562 -10.844 1 97.12 154 ARG B O 1
ATOM 4332 N N . GLU B 1 155 ? 2.643 -24.953 -12.602 1 96.75 155 GLU B N 1
ATOM 4333 C CA . GLU B 1 155 ? 2.926 -23.609 -12.086 1 96.75 155 GLU B CA 1
ATOM 4334 C C . GLU B 1 155 ? 2.871 -22.578 -13.203 1 96.75 155 GLU B C 1
ATOM 4336 O O . GLU B 1 155 ? 3.066 -22.906 -14.375 1 96.75 155 GLU B O 1
ATOM 4341 N N . THR B 1 156 ? 2.498 -21.422 -12.859 1 97.75 156 THR B N 1
ATOM 4342 C CA . THR B 1 156 ? 2.596 -20.25 -13.719 1 97.75 156 THR B CA 1
ATOM 4343 C C . THR B 1 156 ? 3.383 -19.125 -13.031 1 97.75 156 THR B C 1
ATOM 4345 O O . THR B 1 156 ? 3.203 -18.891 -11.836 1 97.75 156 THR B O 1
ATOM 4348 N N . HIS B 1 157 ? 4.312 -18.594 -13.688 1 97.88 157 HIS B N 1
ATOM 4349 C CA . HIS B 1 157 ? 5.152 -17.484 -13.234 1 97.88 157 HIS B CA 1
ATOM 4350 C C . HIS B 1 157 ? 5.219 -16.375 -14.273 1 97.88 157 HIS B C 1
ATOM 4352 O O . HIS B 1 157 ? 4.688 -16.531 -15.375 1 97.88 157 HIS B O 1
ATOM 4358 N N . PHE B 1 158 ? 5.742 -15.211 -13.906 1 98.44 158 PHE B N 1
ATOM 4359 C CA . PHE B 1 158 ? 5.598 -14.078 -14.805 1 98.44 158 PHE B CA 1
ATOM 4360 C C . PHE B 1 158 ? 6.887 -13.266 -14.859 1 98.44 158 PHE B C 1
ATOM 4362 O O . PHE B 1 158 ? 7.477 -12.945 -13.82 1 98.44 158 PHE B O 1
ATOM 4369 N N . ARG B 1 159 ? 7.324 -13 -16.016 1 98.25 159 ARG B N 1
ATOM 4370 C CA . ARG B 1 159 ? 8.367 -12.008 -16.266 1 98.25 159 ARG B CA 1
ATOM 4371 C C . ARG B 1 159 ? 7.758 -10.641 -16.562 1 98.25 159 ARG B C 1
ATOM 4373 O O . ARG B 1 159 ? 6.871 -10.516 -17.406 1 98.25 159 ARG B O 1
ATOM 4380 N N . VAL B 1 160 ? 8.18 -9.648 -15.859 1 97.38 160 VAL B N 1
ATOM 4381 C CA . VAL B 1 160 ? 7.609 -8.312 -15.961 1 97.38 160 VAL B CA 1
ATOM 4382 C C . VAL B 1 160 ? 8.711 -7.301 -16.281 1 97.38 160 VAL B C 1
ATOM 4384 O O . VAL B 1 160 ? 9.812 -7.379 -15.727 1 97.38 160 VAL B O 1
ATOM 4387 N N . GLU B 1 161 ? 8.438 -6.422 -17.172 1 96.06 161 GLU B N 1
ATOM 4388 C CA . GLU B 1 161 ? 9.289 -5.277 -17.484 1 96.06 161 GLU B CA 1
ATOM 4389 C C . GLU B 1 161 ? 8.484 -3.98 -17.516 1 96.06 161 GLU B C 1
ATOM 4391 O O . GLU B 1 161 ? 7.293 -3.988 -17.828 1 96.06 161 GLU B O 1
ATOM 4396 N N . GLY B 1 162 ? 9.172 -2.945 -17.141 1 93.5 162 GLY B N 1
ATOM 4397 C CA . GLY B 1 162 ? 8.508 -1.651 -17.125 1 93.5 162 GLY B CA 1
ATOM 4398 C C . GLY B 1 162 ? 8.344 -1.082 -15.734 1 93.5 162 GLY B C 1
ATOM 4399 O O . GLY B 1 162 ? 8.961 -1.568 -14.781 1 93.5 162 GLY B O 1
ATOM 4400 N N . PRO B 1 163 ? 7.551 -0.032 -15.586 1 92.75 163 PRO B N 1
ATOM 4401 C CA . PRO B 1 163 ? 7.434 0.697 -14.32 1 92.75 163 PRO B CA 1
ATOM 4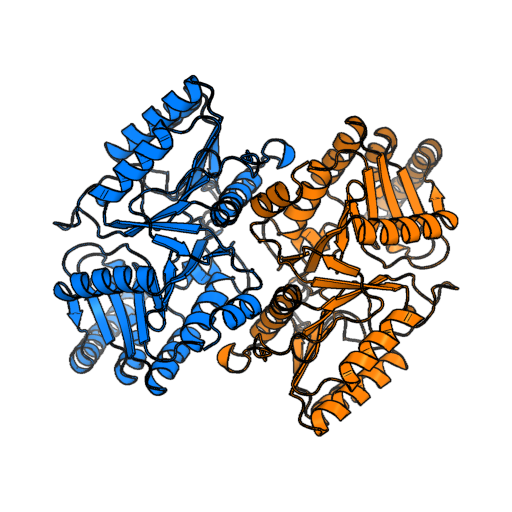402 C C . PRO B 1 163 ? 6.875 -0.166 -13.188 1 92.75 163 PRO B C 1
ATOM 4404 O O . PRO B 1 163 ? 7.098 0.131 -12.008 1 92.75 163 PRO B O 1
ATOM 4407 N N . ALA B 1 164 ? 6.191 -1.221 -13.508 1 95.44 164 ALA B N 1
ATOM 4408 C CA . ALA B 1 164 ? 5.625 -2.096 -12.484 1 95.44 164 ALA B CA 1
ATOM 4409 C C . ALA B 1 164 ? 6.727 -2.766 -11.664 1 95.44 164 ALA B C 1
ATOM 4411 O O . ALA B 1 164 ? 6.492 -3.209 -10.539 1 95.44 164 ALA B O 1
ATOM 4412 N N . VAL B 1 165 ? 7.926 -2.82 -12.25 1 95.31 165 VAL B N 1
ATOM 4413 C CA . VAL B 1 165 ? 9.062 -3.438 -11.57 1 95.31 165 VAL B CA 1
ATOM 4414 C C . VAL B 1 165 ? 9.336 -2.701 -10.258 1 95.31 165 VAL B C 1
ATOM 4416 O O . VAL B 1 165 ? 9.75 -3.314 -9.273 1 95.31 165 VAL B O 1
ATOM 4419 N N . ARG B 1 166 ? 9.031 -1.445 -10.227 1 93 166 ARG B N 1
ATOM 4420 C CA . ARG B 1 166 ? 9.273 -0.652 -9.023 1 93 166 ARG B CA 1
ATOM 4421 C C . ARG B 1 166 ? 8.422 -1.143 -7.859 1 93 166 ARG B C 1
ATOM 4423 O O . ARG B 1 166 ? 8.867 -1.142 -6.711 1 93 166 ARG B O 1
ATOM 4430 N N . GLY B 1 167 ? 7.188 -1.478 -8.164 1 93.88 167 GLY B N 1
ATOM 4431 C CA . GLY B 1 167 ? 6.348 -2.062 -7.129 1 93.88 167 GLY B CA 1
ATOM 4432 C C . GLY B 1 167 ? 6.906 -3.359 -6.57 1 93.88 167 GLY B C 1
ATOM 4433 O O . GLY B 1 167 ? 6.824 -3.607 -5.367 1 93.88 167 GLY B O 1
ATOM 4434 N N . LEU B 1 168 ? 7.469 -4.133 -7.383 1 95.25 168 LEU B N 1
ATOM 4435 C CA . LEU B 1 168 ? 8.07 -5.391 -6.953 1 95.25 168 LEU B CA 1
ATOM 4436 C C . LEU B 1 168 ? 9.359 -5.137 -6.172 1 95.25 168 LEU B C 1
ATOM 4438 O O . LEU B 1 168 ? 9.664 -5.867 -5.23 1 95.25 168 LEU B O 1
ATOM 4442 N N . GLN B 1 169 ? 10.062 -4.133 -6.586 1 93 169 GLN B N 1
ATOM 4443 C CA . GLN B 1 169 ? 11.242 -3.723 -5.832 1 93 169 GLN B CA 1
ATOM 4444 C C . GLN B 1 169 ? 10.883 -3.357 -4.395 1 93 169 GLN B C 1
ATOM 4446 O O . GLN B 1 169 ? 11.594 -3.725 -3.459 1 93 169 GLN B O 1
ATOM 4451 N N . SER B 1 170 ? 9.805 -2.684 -4.273 1 91 170 SER B N 1
ATOM 4452 C CA . SER B 1 170 ? 9.375 -2.277 -2.939 1 91 170 SER B CA 1
ATOM 4453 C C . SER B 1 170 ? 9.055 -3.486 -2.068 1 91 170 SER B C 1
ATOM 4455 O O . SER B 1 170 ? 9.273 -3.461 -0.855 1 91 170 SER B O 1
ATOM 4457 N N . ALA B 1 171 ? 8.5 -4.48 -2.664 1 90.88 171 ALA B N 1
ATOM 4458 C CA . ALA B 1 171 ? 8.211 -5.711 -1.934 1 90.88 171 ALA B CA 1
ATOM 4459 C C . ALA B 1 171 ? 9.492 -6.344 -1.393 1 90.88 171 ALA B C 1
ATOM 4461 O O . ALA B 1 171 ? 9.523 -6.805 -0.249 1 90.88 171 ALA B O 1
ATOM 4462 N N . PHE B 1 172 ? 10.508 -6.375 -2.186 1 90.94 172 PHE B N 1
ATOM 4463 C CA . PHE B 1 172 ? 11.797 -6.887 -1.74 1 90.94 172 PHE B CA 1
ATOM 4464 C C . PHE B 1 172 ? 12.375 -6.012 -0.634 1 90.94 172 PHE B C 1
ATOM 4466 O O . PHE B 1 172 ? 12.828 -6.52 0.394 1 90.94 172 PHE B O 1
ATOM 4473 N N . LEU B 1 173 ? 12.367 -4.715 -0.868 1 87.19 173 LEU B N 1
ATOM 4474 C CA . LEU B 1 173 ? 13 -3.766 0.041 1 87.19 173 LEU B CA 1
ATOM 4475 C C . LEU B 1 173 ? 12.336 -3.801 1.414 1 87.19 173 LEU B C 1
ATOM 4477 O O . LEU B 1 173 ? 13.008 -3.633 2.436 1 87.19 173 LEU B O 1
ATOM 4481 N N . GLU B 1 174 ? 11.055 -3.918 1.412 1 84.62 174 GLU B N 1
ATOM 4482 C CA . GLU B 1 174 ? 10.344 -4.008 2.688 1 84.62 174 GLU B CA 1
ATOM 4483 C C . GLU B 1 174 ? 10.891 -5.152 3.539 1 84.62 174 GLU B C 1
ATOM 4485 O O . GLU B 1 174 ? 11.164 -4.969 4.727 1 84.62 174 GLU B O 1
ATOM 4490 N N . ASN B 1 175 ? 11.016 -6.266 2.914 1 84 175 ASN B N 1
ATOM 4491 C CA . ASN B 1 175 ? 11.555 -7.41 3.645 1 84 175 ASN B CA 1
ATOM 4492 C C . ASN B 1 175 ? 13.039 -7.238 3.947 1 84 175 ASN B C 1
ATOM 4494 O O . ASN B 1 175 ? 13.523 -7.707 4.977 1 84 175 ASN B O 1
ATOM 4498 N N . TRP B 1 176 ? 13.719 -6.574 3.072 1 85 176 TRP B N 1
ATOM 4499 C CA . TRP B 1 176 ? 15.141 -6.328 3.27 1 85 176 TRP B CA 1
ATOM 4500 C C . TRP B 1 176 ? 15.375 -5.434 4.48 1 85 176 TRP B C 1
ATOM 4502 O O . TRP B 1 176 ? 16.25 -5.715 5.309 1 85 176 TRP B O 1
ATOM 4512 N N . ILE B 1 177 ? 14.594 -4.438 4.625 1 76 177 ILE B N 1
ATOM 4513 C CA . ILE B 1 177 ? 14.703 -3.5 5.734 1 76 177 ILE B CA 1
ATOM 4514 C C . ILE B 1 177 ? 14.344 -4.195 7.039 1 76 177 ILE B C 1
ATOM 4516 O O . ILE B 1 177 ? 14.938 -3.924 8.086 1 76 177 ILE B O 1
ATOM 4520 N N . GLU B 1 178 ? 13.453 -5.086 6.98 1 74.69 178 GLU B N 1
ATOM 4521 C CA . GLU B 1 178 ? 13.039 -5.855 8.148 1 74.69 178 GLU B CA 1
ATOM 4522 C C . GLU B 1 178 ? 14.219 -6.633 8.742 1 74.69 178 GLU B C 1
ATOM 4524 O O . GLU B 1 178 ? 14.227 -6.938 9.938 1 74.69 178 GLU B O 1
ATOM 4529 N N . THR B 1 179 ? 15.117 -6.922 7.852 1 74 179 THR B N 1
ATOM 4530 C CA . THR B 1 179 ? 16.266 -7.688 8.336 1 74 179 THR B CA 1
ATOM 4531 C C . THR B 1 179 ? 17.281 -6.77 9.008 1 74 179 THR B C 1
ATOM 4533 O O . THR B 1 179 ? 18.281 -7.238 9.555 1 74 179 THR B O 1
ATOM 4536 N N . GLY B 1 180 ? 17.031 -5.52 9.078 1 68.25 180 GLY B N 1
ATOM 4537 C CA . GLY B 1 180 ? 17.891 -4.602 9.828 1 68.25 180 GLY B CA 1
ATOM 4538 C C . GLY B 1 180 ? 18.703 -3.68 8.938 1 68.25 180 GLY B C 1
ATOM 4539 O O . GLY B 1 180 ? 19.391 -2.791 9.43 1 68.25 180 GLY B O 1
ATOM 4540 N N . HIS B 1 181 ? 18.531 -3.893 7.703 1 67.69 181 HIS B N 1
ATOM 4541 C CA . HIS B 1 181 ? 19.312 -3.053 6.805 1 67.69 181 HIS B CA 1
ATOM 4542 C C . HIS B 1 181 ? 18.656 -1.687 6.621 1 67.69 181 HIS B C 1
ATOM 4544 O O . HIS B 1 181 ? 17.422 -1.568 6.668 1 67.69 181 HIS B O 1
ATOM 4550 N N . GLN B 1 182 ? 19.547 -0.682 6.531 1 61.59 182 GLN B N 1
ATOM 4551 C CA . GLN B 1 182 ? 19.078 0.681 6.34 1 61.59 182 GLN B CA 1
ATOM 4552 C C . GLN B 1 182 ? 18.828 0.975 4.863 1 61.59 182 GLN B C 1
ATOM 4554 O O . GLN B 1 182 ? 19.531 0.448 3.994 1 61.59 182 GLN B O 1
ATOM 4559 N N . LEU B 1 183 ? 17.766 1.686 4.645 1 58.28 183 LEU B N 1
ATOM 4560 C CA . LEU B 1 183 ? 17.344 2.01 3.289 1 58.28 183 LEU B CA 1
ATOM 4561 C C . LEU B 1 183 ? 18.453 2.73 2.529 1 58.28 183 LEU B C 1
ATOM 4563 O O . LEU B 1 183 ? 18.625 2.529 1.324 1 58.28 183 LEU B O 1
ATOM 4567 N N . HIS B 1 184 ? 19.109 3.623 3.135 1 52.5 184 HIS B N 1
ATOM 4568 C CA . HIS B 1 184 ? 20.078 4.453 2.426 1 52.5 184 HIS B CA 1
ATOM 4569 C C . HIS B 1 184 ? 21.188 3.605 1.813 1 52.5 184 HIS B C 1
ATOM 4571 O O . HIS B 1 184 ? 21.812 4.008 0.827 1 52.5 184 HIS B O 1
ATOM 4577 N N . GLU B 1 185 ? 21.516 2.557 2.396 1 52.88 185 GLU B N 1
ATOM 4578 C CA . GLU B 1 185 ? 22.547 1.657 1.882 1 52.88 185 GLU B CA 1
ATOM 4579 C C . GLU B 1 185 ? 22 0.786 0.752 1 52.88 185 GLU B C 1
ATOM 4581 O O . GLU B 1 185 ? 22.766 0.197 -0.009 1 52.88 185 GLU B O 1
ATOM 4586 N N . GLY B 1 186 ? 20.719 1.111 0.467 1 58.12 186 GLY B N 1
ATOM 4587 C CA . GLY B 1 186 ? 20.172 0.089 -0.415 1 58.12 186 GLY B CA 1
ATOM 4588 C C . GLY B 1 186 ? 19.188 0.638 -1.429 1 58.12 186 GLY B C 1
ATOM 4589 O O . GLY B 1 186 ? 18.297 -0.078 -1.88 1 58.12 186 GLY B O 1
ATOM 4590 N N . LEU B 1 187 ? 19.438 1.978 -1.673 1 64.06 187 LEU B N 1
ATOM 4591 C CA . LEU B 1 187 ? 18.5 2.465 -2.684 1 64.06 187 LEU B CA 1
ATOM 4592 C C . LEU B 1 187 ? 18.688 1.71 -3.996 1 64.06 187 LEU B C 1
ATOM 4594 O O . LEU B 1 187 ? 19.812 1.436 -4.414 1 64.06 187 LEU B O 1
ATOM 4598 N N . PRO B 1 188 ? 17.516 1.259 -4.508 1 63.62 188 PRO B N 1
ATOM 4599 C CA . PRO B 1 188 ? 17.594 0.439 -5.719 1 63.62 188 PRO B CA 1
ATOM 4600 C C . PRO B 1 188 ? 18.297 1.157 -6.875 1 63.62 188 PRO B C 1
ATOM 4602 O O . PRO B 1 188 ? 18.172 2.379 -7.004 1 63.62 188 PRO B O 1
ATOM 4605 N N . TRP B 1 189 ? 19.016 0.392 -7.465 1 63.91 189 TRP B N 1
ATOM 4606 C CA . TRP B 1 189 ? 19.578 0.893 -8.711 1 63.91 189 TRP B CA 1
ATOM 4607 C C . TRP B 1 189 ? 18.484 1.337 -9.672 1 63.91 189 TRP B C 1
ATOM 4609 O O . TRP B 1 189 ? 17.453 0.664 -9.805 1 63.91 189 TRP B O 1
ATOM 4619 N N . GLN B 1 190 ? 18.5 2.564 -9.969 1 63.81 190 GLN B N 1
ATOM 4620 C CA . GLN B 1 190 ? 17.531 3.082 -10.922 1 63.81 190 GLN B CA 1
ATOM 4621 C C . GLN B 1 190 ? 18.156 3.324 -12.289 1 63.81 190 GLN B C 1
ATOM 4623 O O . GLN B 1 190 ? 19.266 3.885 -12.375 1 63.81 190 GLN B O 1
ATOM 4628 N N . GLU B 1 191 ? 17.625 2.49 -13.258 1 57.84 191 GLU B N 1
ATOM 4629 C CA . GLU B 1 191 ? 18.094 2.846 -14.594 1 57.84 191 GLU B CA 1
ATOM 4630 C C . GLU B 1 191 ? 17.688 4.27 -14.961 1 57.84 191 GLU B C 1
ATOM 4632 O O . GLU B 1 191 ? 16.625 4.734 -14.57 1 57.84 191 GLU B O 1
ATOM 4637 N N . ASP B 1 192 ? 18.641 5.086 -15.227 1 52.53 192 ASP B N 1
ATOM 4638 C CA . ASP B 1 192 ? 18.281 6.387 -15.789 1 52.53 192 ASP B CA 1
ATOM 4639 C C . ASP B 1 192 ? 17.172 6.25 -16.844 1 52.53 192 ASP B C 1
ATOM 4641 O O . ASP B 1 192 ? 17.094 5.23 -17.531 1 52.53 192 ASP B O 1
ATOM 4645 N N . ASP B 1 193 ? 15.844 6.797 -16.547 1 48.28 193 ASP B N 1
ATOM 4646 C CA . ASP B 1 193 ? 14.688 6.867 -17.438 1 48.28 193 ASP B CA 1
ATOM 4647 C C . ASP B 1 193 ? 15.109 6.758 -18.906 1 48.28 193 ASP B C 1
ATOM 4649 O O . ASP B 1 193 ? 14.258 6.695 -19.797 1 48.28 193 ASP B O 1
ATOM 4653 N N . GLY B 1 194 ? 16.312 6.785 -19.25 1 43.59 194 GLY B N 1
ATOM 4654 C CA . GLY B 1 194 ? 16.609 6.984 -20.672 1 43.59 194 GLY B CA 1
ATOM 4655 C C . GLY B 1 194 ? 16.594 5.691 -21.469 1 43.59 194 GLY B C 1
ATOM 4656 O O . GLY B 1 194 ? 16.328 5.699 -22.672 1 43.59 194 GLY B O 1
ATOM 4657 N N . GLU B 1 195 ? 17.25 4.652 -21.094 1 45.84 195 GLU B N 1
ATOM 4658 C CA . GLU B 1 195 ? 17.375 3.57 -22.062 1 45.84 195 GLU B CA 1
ATOM 4659 C C . GLU B 1 195 ? 16.25 2.551 -21.891 1 45.84 195 GLU B C 1
ATOM 4661 O O . GLU B 1 195 ? 16.172 1.866 -20.859 1 45.84 195 GLU B O 1
ATOM 4666 N N . VAL B 1 196 ? 15.18 2.836 -22.516 1 48.34 196 VAL B N 1
ATOM 4667 C CA . VAL B 1 196 ? 14.055 1.912 -22.562 1 48.34 196 VAL B CA 1
ATOM 4668 C C . VAL B 1 196 ? 14.5 0.581 -23.156 1 48.34 196 VAL B C 1
ATOM 4670 O O . VAL B 1 196 ? 14.891 0.517 -24.328 1 48.34 196 VAL B O 1
ATOM 4673 N N . ARG B 1 197 ? 15.016 -0.364 -22.406 1 57.84 197 ARG B N 1
ATOM 4674 C CA . ARG B 1 197 ? 15.227 -1.698 -22.969 1 57.84 197 ARG B CA 1
ATOM 4675 C C . ARG B 1 197 ? 13.914 -2.285 -23.484 1 57.84 197 ARG B C 1
ATOM 4677 O O . ARG B 1 197 ? 12.875 -2.162 -22.828 1 57.84 197 ARG B O 1
ATOM 4684 N N . LEU B 1 198 ? 13.977 -2.643 -24.734 1 60.38 198 LEU B N 1
ATOM 4685 C CA . LEU B 1 198 ? 12.82 -3.293 -25.344 1 60.38 198 LEU B CA 1
ATOM 4686 C C . LEU B 1 198 ? 12.453 -4.562 -24.578 1 60.38 198 LEU B C 1
ATOM 4688 O O . LEU B 1 198 ? 13.328 -5.34 -24.203 1 60.38 198 LEU B O 1
ATOM 4692 N N . PRO B 1 199 ? 11.195 -4.617 -24.297 1 72.56 199 PRO B N 1
ATOM 4693 C CA . PRO B 1 199 ? 10.758 -5.832 -23.609 1 72.56 199 PRO B CA 1
ATOM 4694 C C . PRO B 1 199 ? 11.016 -7.098 -24.422 1 72.56 199 PRO B C 1
ATOM 4696 O O . PRO B 1 199 ? 11.227 -7.02 -25.641 1 72.56 199 PRO B O 1
ATOM 4699 N N . ASP B 1 200 ? 11.023 -8.172 -23.75 1 79.5 200 ASP B N 1
ATOM 4700 C CA . ASP B 1 200 ? 11.102 -9.5 -24.344 1 79.5 200 ASP B CA 1
ATOM 4701 C C . ASP B 1 200 ? 10.078 -9.664 -25.469 1 79.5 200 ASP B C 1
ATOM 4703 O O . ASP B 1 200 ? 8.938 -9.203 -25.344 1 79.5 200 ASP B O 1
ATOM 4707 N N . GLU B 1 201 ? 10.469 -10.219 -26.547 1 77.88 201 GLU B N 1
ATOM 4708 C CA . GLU B 1 201 ? 9.641 -10.352 -27.734 1 77.88 201 GLU B CA 1
ATOM 4709 C C . GLU B 1 201 ? 8.383 -11.172 -27.453 1 77.88 201 GLU B C 1
ATOM 4711 O O . GLU B 1 201 ? 7.352 -10.977 -28.109 1 77.88 201 GLU B O 1
ATOM 4716 N N . GLN B 1 202 ? 8.406 -11.984 -26.516 1 84.56 202 GLN B N 1
ATOM 4717 C CA . GLN B 1 202 ? 7.289 -12.867 -26.203 1 84.56 202 GLN B CA 1
ATOM 4718 C C . GLN B 1 202 ? 6.352 -12.234 -25.172 1 84.56 202 GLN B C 1
ATOM 4720 O O . GLN B 1 202 ? 5.32 -12.812 -24.828 1 84.56 202 GLN B O 1
ATOM 4725 N N . SER B 1 203 ? 6.656 -11.023 -24.875 1 90.56 203 SER B N 1
ATOM 4726 C CA . SER B 1 203 ? 5.859 -10.359 -23.844 1 90.56 203 SER B CA 1
ATOM 4727 C C . SER B 1 203 ? 4.668 -9.625 -24.469 1 90.56 203 SER B C 1
ATOM 4729 O O . SER B 1 203 ? 4.758 -9.117 -25.578 1 90.56 203 SER B O 1
ATOM 4731 N N . ILE B 1 204 ? 3.592 -9.703 -23.781 1 92.88 204 ILE B N 1
ATOM 4732 C CA . ILE B 1 204 ? 2.488 -8.789 -24.078 1 92.88 204 ILE B CA 1
ATOM 4733 C C . ILE B 1 204 ? 2.82 -7.391 -23.578 1 92.88 204 ILE B C 1
ATOM 4735 O O . ILE B 1 204 ? 3.24 -7.227 -22.422 1 92.88 204 ILE B O 1
ATOM 4739 N N . LYS B 1 205 ? 2.621 -6.387 -24.516 1 93.75 205 LYS B N 1
ATOM 4740 C CA . LYS B 1 205 ? 3.158 -5.062 -24.203 1 93.75 205 LYS B CA 1
ATOM 4741 C C . LYS B 1 205 ? 2.041 -4.082 -23.859 1 93.75 205 LYS B C 1
ATOM 4743 O O . LYS B 1 205 ? 0.859 -4.395 -24.031 1 93.75 205 LYS B O 1
ATOM 4748 N N . GLU B 1 206 ? 2.449 -2.982 -23.297 1 93.88 206 GLU B N 1
ATOM 4749 C CA . GLU B 1 206 ? 1.586 -1.838 -23.016 1 93.88 206 GLU B CA 1
ATOM 4750 C C . GLU B 1 206 ? 0.43 -2.229 -22.094 1 93.88 206 GLU B C 1
ATOM 4752 O O . GLU B 1 206 ? -0.729 -1.92 -22.391 1 93.88 206 GLU B O 1
ATOM 4757 N N . ILE B 1 207 ? 0.734 -2.947 -21.031 1 96.5 207 ILE B N 1
ATOM 4758 C CA . ILE B 1 207 ? -0.27 -3.41 -20.094 1 96.5 207 ILE B CA 1
ATOM 4759 C C . ILE B 1 207 ? -0.293 -2.486 -18.875 1 96.5 207 ILE B C 1
ATOM 4761 O O . ILE B 1 207 ? 0.73 -2.293 -18.203 1 96.5 207 ILE B O 1
ATOM 4765 N N . PRO B 1 208 ? -1.457 -1.848 -18.578 1 97.56 208 PRO B N 1
ATOM 4766 C CA . PRO B 1 208 ? -1.561 -1.223 -17.25 1 97.56 208 PRO B CA 1
ATOM 4767 C C . PRO B 1 208 ? -1.468 -2.234 -16.109 1 97.56 208 PRO B C 1
ATOM 4769 O O . PRO B 1 208 ? -2.186 -3.238 -16.125 1 97.56 208 PRO B O 1
ATOM 4772 N N . ILE B 1 209 ? -0.525 -1.963 -15.148 1 98.12 209 ILE B N 1
ATOM 4773 C CA . ILE B 1 209 ? -0.321 -2.906 -14.062 1 98.12 209 ILE B CA 1
ATOM 4774 C C . ILE B 1 209 ? -0.375 -2.17 -12.727 1 98.12 209 ILE B C 1
ATOM 4776 O O . ILE B 1 209 ? 0.152 -1.062 -12.594 1 98.12 209 ILE B O 1
ATOM 4780 N N . GLN B 1 210 ? -1.076 -2.707 -11.82 1 97.56 210 GLN B N 1
ATOM 4781 C CA . GLN B 1 210 ? -1.092 -2.322 -10.406 1 97.56 210 GLN B CA 1
ATOM 4782 C C . GLN B 1 210 ? -0.438 -3.393 -9.539 1 97.56 210 GLN B C 1
ATOM 4784 O O . GLN B 1 210 ? -0.809 -4.566 -9.602 1 97.56 210 GLN B O 1
ATOM 4789 N N . VAL B 1 211 ? 0.607 -2.996 -8.758 1 97.38 211 VAL B N 1
ATOM 4790 C CA . VAL B 1 211 ? 1.281 -3.951 -7.883 1 97.38 211 VAL B CA 1
ATOM 4791 C C . VAL B 1 211 ? 0.801 -3.766 -6.445 1 97.38 211 VAL B C 1
ATOM 4793 O O . VAL B 1 211 ? 0.877 -2.664 -5.895 1 97.38 211 VAL B O 1
ATOM 4796 N N . VAL B 1 212 ? 0.311 -4.832 -5.867 1 94.25 212 VAL B N 1
ATOM 4797 C CA . VAL B 1 212 ? -0.211 -4.816 -4.504 1 94.25 212 VAL B CA 1
ATOM 4798 C C . VAL B 1 212 ? 0.642 -5.715 -3.611 1 94.25 212 VAL B C 1
ATOM 4800 O O . VAL B 1 212 ? 0.711 -6.926 -3.828 1 94.25 212 VAL B O 1
ATOM 4803 N N . ARG B 1 213 ? 1.312 -5.031 -2.672 1 89.31 213 ARG B N 1
ATOM 4804 C CA . ARG B 1 213 ? 2.078 -5.793 -1.69 1 89.31 213 ARG B CA 1
ATOM 4805 C C . ARG B 1 213 ? 1.396 -5.77 -0.326 1 89.31 213 ARG B C 1
ATOM 4807 O O . ARG B 1 213 ? 0.785 -4.766 0.05 1 89.31 213 ARG B O 1
ATOM 4814 N N . THR B 1 214 ? 1.403 -6.867 0.328 1 80.44 214 THR B N 1
ATOM 4815 C CA . THR B 1 214 ? 0.809 -6.902 1.659 1 80.44 214 THR B CA 1
ATOM 4816 C C . THR B 1 214 ? 1.791 -7.48 2.676 1 80.44 214 THR B C 1
ATOM 4818 O O . THR B 1 214 ? 2.676 -8.258 2.318 1 80.44 214 THR B O 1
ATOM 4821 N N . SER B 1 215 ? 1.671 -6.844 3.838 1 68.94 215 SER B N 1
ATOM 4822 C CA . SER B 1 215 ? 2.334 -7.391 5.02 1 68.94 215 SER B CA 1
ATOM 4823 C C . SER B 1 215 ? 1.32 -7.863 6.055 1 68.94 215 SER B C 1
ATOM 4825 O O . SER B 1 215 ? 0.138 -7.523 5.977 1 68.94 215 SER B O 1
ATOM 4827 N N . ALA B 1 216 ? 1.849 -8.664 6.906 1 61.41 216 ALA B N 1
ATOM 4828 C CA . ALA B 1 216 ? 0.984 -9.18 7.965 1 61.41 216 ALA B CA 1
ATOM 4829 C C . ALA B 1 216 ? 0.244 -8.047 8.664 1 61.41 216 ALA B C 1
ATOM 4831 O O . ALA B 1 216 ? 0.819 -6.984 8.93 1 61.41 216 ALA B O 1
ATOM 4832 N N . SER B 1 217 ? -1.06 -8.109 8.625 1 61.81 217 SER B N 1
ATOM 4833 C CA . SER B 1 217 ? -1.908 -7.086 9.219 1 61.81 217 SER B CA 1
ATOM 4834 C C . SER B 1 217 ? -2.867 -7.688 10.242 1 61.81 217 SER B C 1
ATOM 4836 O O . SER B 1 217 ? -3.061 -8.906 10.281 1 61.81 217 SER B O 1
ATOM 4838 N N . VAL B 1 218 ? -3.305 -6.867 11.133 1 53.25 218 VAL B N 1
ATOM 4839 C CA . VAL B 1 218 ? -4.141 -7.332 12.234 1 53.25 218 VAL B CA 1
ATOM 4840 C C . VAL B 1 218 ? -5.574 -7.535 11.75 1 53.25 218 VAL B C 1
ATOM 4842 O O . VAL B 1 218 ? -6.188 -8.57 12.023 1 53.25 218 VAL B O 1
ATOM 4845 N N . LEU B 1 219 ? -6.102 -6.68 11.055 1 53.66 219 LEU B N 1
ATOM 4846 C CA . LEU B 1 219 ? -7.531 -6.75 10.766 1 53.66 219 LEU B CA 1
ATOM 4847 C C . LEU B 1 219 ? -7.773 -6.996 9.281 1 53.66 219 LEU B C 1
ATOM 4849 O O . LEU B 1 219 ? -8.641 -7.789 8.914 1 53.66 219 LEU B O 1
ATOM 4853 N N . TRP B 1 220 ? -7.102 -6.438 8.508 1 62.06 220 TRP B N 1
ATOM 4854 C CA . TRP B 1 220 ? -7.273 -6.551 7.062 1 62.06 220 TRP B CA 1
ATOM 4855 C C . TRP B 1 220 ? -5.953 -6.312 6.336 1 62.06 220 TRP B C 1
ATOM 4857 O O . TRP B 1 220 ? -5.031 -5.715 6.895 1 62.06 220 TRP B O 1
ATOM 4867 N N . SER B 1 221 ? -5.953 -7.039 5.191 1 74.06 221 SER B N 1
ATOM 4868 C CA . SER B 1 221 ? -4.793 -6.816 4.336 1 74.06 221 SER B CA 1
ATOM 4869 C C . SER B 1 221 ? -5.211 -6.332 2.953 1 74.06 221 SER B C 1
ATOM 4871 O O . SER B 1 221 ? -6.367 -6.496 2.553 1 74.06 221 SER B O 1
ATOM 4873 N N . ASP B 1 222 ? -4.371 -5.746 2.289 1 82.75 222 ASP B N 1
ATOM 4874 C CA . ASP B 1 222 ? -4.629 -5.242 0.943 1 82.75 222 ASP B CA 1
ATOM 4875 C C . ASP B 1 222 ? -5.004 -6.379 -0.006 1 82.75 222 ASP B C 1
ATOM 4877 O O . ASP B 1 222 ? -5.781 -6.184 -0.941 1 82.75 222 ASP B O 1
ATOM 4881 N N . ILE B 1 223 ? -4.543 -7.566 0.283 1 85.44 223 ILE B N 1
ATOM 4882 C CA . ILE B 1 223 ? -4.898 -8.703 -0.558 1 85.44 223 ILE B CA 1
ATOM 4883 C C . ILE B 1 223 ? -6.367 -9.062 -0.341 1 85.44 223 ILE B C 1
ATOM 4885 O O . ILE B 1 223 ? -7.074 -9.414 -1.289 1 85.44 223 ILE B O 1
ATOM 4889 N N . MET B 1 224 ? -6.789 -9 0.871 1 84.06 224 MET B N 1
ATOM 4890 C CA . MET B 1 224 ? -8.195 -9.258 1.153 1 84.06 224 MET B CA 1
ATOM 4891 C C . MET B 1 224 ? -9.086 -8.242 0.449 1 84.06 224 MET B C 1
ATOM 4893 O O . MET B 1 224 ? -10.086 -8.609 -0.18 1 84.06 224 MET B O 1
ATOM 4897 N N . ILE B 1 225 ? -8.734 -7.008 0.574 1 85.69 225 ILE B N 1
ATOM 4898 C CA . ILE B 1 225 ? -9.492 -5.953 -0.093 1 85.69 225 ILE B CA 1
ATOM 4899 C C . ILE B 1 225 ? -9.477 -6.184 -1.603 1 85.69 225 ILE B C 1
ATOM 4901 O O . ILE B 1 225 ? -10.492 -6.008 -2.275 1 85.69 225 ILE B O 1
ATOM 4905 N N . LEU B 1 226 ? -8.367 -6.598 -2.07 1 91.56 226 LEU B N 1
ATOM 4906 C CA . LEU B 1 226 ? -8.203 -6.844 -3.5 1 91.56 226 LEU B CA 1
ATOM 4907 C C . LEU B 1 226 ? -9.141 -7.953 -3.969 1 91.56 226 LEU B C 1
ATOM 4909 O O . LEU B 1 226 ? -9.898 -7.77 -4.922 1 91.56 226 LEU B O 1
ATOM 4913 N N . TYR B 1 227 ? -9.117 -9.062 -3.291 1 92.12 227 TYR B N 1
ATOM 4914 C CA . TYR B 1 227 ? -9.93 -10.203 -3.711 1 92.12 227 TYR B CA 1
ATOM 4915 C C . TYR B 1 227 ? -11.414 -9.875 -3.604 1 92.12 227 TYR B C 1
ATOM 4917 O O . TYR B 1 227 ? -12.203 -10.25 -4.48 1 92.12 227 TYR B O 1
ATOM 4925 N N . ARG B 1 228 ? -11.789 -9.18 -2.568 1 89.25 228 ARG B N 1
ATOM 4926 C CA . ARG B 1 228 ? -13.188 -8.773 -2.43 1 89.25 228 ARG B CA 1
ATOM 4927 C C . ARG B 1 228 ? -13.594 -7.844 -3.568 1 89.25 228 ARG B C 1
ATOM 4929 O O . ARG B 1 228 ? -14.703 -7.961 -4.102 1 89.25 228 ARG B O 1
ATOM 4936 N N . THR B 1 229 ? -12.727 -6.941 -3.873 1 90.81 229 THR B N 1
ATOM 4937 C CA . THR B 1 229 ? -12.992 -5.996 -4.949 1 90.81 229 THR B CA 1
ATOM 4938 C C . THR B 1 229 ? -13.148 -6.723 -6.285 1 90.81 229 THR B C 1
ATOM 4940 O O . THR B 1 229 ? -14.062 -6.434 -7.051 1 90.81 229 THR B O 1
ATOM 4943 N N . LEU B 1 230 ? -12.281 -7.676 -6.52 1 94.69 230 LEU B N 1
ATOM 4944 C CA . LEU B 1 230 ? -12.312 -8.43 -7.766 1 94.69 230 LEU B CA 1
ATOM 4945 C C . LEU B 1 230 ? -13.625 -9.195 -7.906 1 94.69 230 LEU B C 1
ATOM 4947 O O . LEU B 1 230 ? -14.289 -9.109 -8.945 1 94.69 230 LEU B O 1
ATOM 4951 N N . VAL B 1 231 ? -14.008 -9.852 -6.871 1 93.94 231 VAL B N 1
ATOM 4952 C CA . VAL B 1 231 ? -15.25 -10.625 -6.906 1 93.94 231 VAL B CA 1
ATOM 4953 C C . VAL B 1 231 ? -16.438 -9.68 -7.039 1 93.94 231 VAL B C 1
ATOM 4955 O O . VAL B 1 231 ? -17.359 -9.945 -7.816 1 93.94 231 VAL B O 1
ATOM 4958 N N . GLY B 1 232 ? -16.375 -8.609 -6.336 1 90.38 232 GLY B N 1
ATOM 4959 C CA . GLY B 1 232 ? -17.484 -7.66 -6.32 1 90.38 232 GLY B CA 1
ATOM 4960 C C . GLY B 1 232 ? -17.688 -6.957 -7.648 1 90.38 232 GLY B C 1
ATOM 4961 O O . GLY B 1 232 ? -18.812 -6.652 -8.031 1 90.38 232 GLY B O 1
ATOM 4962 N N . MET B 1 233 ? -16.656 -6.727 -8.375 1 91 233 MET B N 1
ATOM 4963 C CA . MET B 1 233 ? -16.766 -5.914 -9.586 1 91 233 MET B CA 1
ATOM 4964 C C . MET B 1 233 ? -17.062 -6.789 -10.797 1 91 233 MET B C 1
ATOM 4966 O O . MET B 1 233 ? -17.375 -6.277 -11.875 1 91 233 MET B O 1
ATOM 4970 N N . ALA B 1 234 ? -16.938 -8.078 -10.672 1 95.19 234 ALA B N 1
ATOM 4971 C CA . ALA B 1 234 ? -17.125 -8.992 -11.789 1 95.19 234 ALA B CA 1
ATOM 4972 C C . ALA B 1 234 ? -18.531 -8.875 -12.367 1 95.19 234 ALA B C 1
ATOM 4974 O O . ALA B 1 234 ? -19.516 -8.812 -11.617 1 95.19 234 ALA B O 1
ATOM 4975 N N . GLN B 1 235 ? -18.594 -8.953 -13.734 1 95.38 235 GLN B N 1
ATOM 4976 C CA . GLN B 1 235 ? -19.891 -8.789 -14.406 1 95.38 235 GLN B CA 1
ATOM 4977 C C . GLN B 1 235 ? -20.266 -10.055 -15.18 1 95.38 235 GLN B C 1
ATOM 4979 O O . GLN B 1 235 ? -21.438 -10.367 -15.328 1 95.38 235 GLN B O 1
ATOM 4984 N N . GLU B 1 236 ? -19.281 -10.719 -15.68 1 97.75 236 GLU B N 1
ATOM 4985 C CA . GLU B 1 236 ? -19.578 -11.82 -16.594 1 97.75 236 GLU B CA 1
ATOM 4986 C C . GLU B 1 236 ? -19 -13.133 -16.062 1 97.75 236 GLU B C 1
ATOM 4988 O O . GLU B 1 236 ? -19.688 -14.156 -16.047 1 97.75 236 GLU B O 1
ATOM 4993 N N . SER B 1 237 ? -17.766 -13.055 -15.672 1 98.56 237 SER B N 1
ATOM 4994 C CA . SER B 1 237 ? -17.141 -14.312 -15.297 1 98.56 237 SER B CA 1
ATOM 4995 C C . SER B 1 237 ? -16.016 -14.094 -14.289 1 98.56 237 SER B C 1
ATOM 4997 O O . SER B 1 237 ? -15.414 -13.016 -14.25 1 98.56 237 SER B O 1
ATOM 4999 N N . ILE B 1 238 ? -15.773 -15.07 -13.445 1 98.62 238 ILE B N 1
ATOM 5000 C CA . ILE B 1 238 ? -14.648 -15.18 -12.516 1 98.62 238 ILE B CA 1
ATOM 5001 C C . ILE B 1 238 ? -13.977 -16.547 -12.688 1 98.62 238 ILE B C 1
ATOM 5003 O O . ILE B 1 238 ? -14.633 -17.578 -12.586 1 98.62 238 ILE B O 1
ATOM 5007 N N . ARG B 1 239 ? -12.719 -16.594 -12.984 1 98.81 239 ARG B N 1
ATOM 5008 C CA . ARG B 1 239 ? -11.93 -17.812 -13.023 1 98.81 239 ARG B CA 1
ATOM 5009 C C . ARG B 1 239 ? -10.781 -17.766 -12.023 1 98.81 239 ARG B C 1
ATOM 5011 O O . ARG B 1 239 ? -9.867 -16.938 -12.156 1 98.81 239 ARG B O 1
ATOM 5018 N N . ILE B 1 240 ? -10.812 -18.625 -11.055 1 98.12 240 ILE B N 1
ATOM 5019 C CA . ILE B 1 240 ? -9.805 -18.672 -10 1 98.12 240 ILE B CA 1
ATOM 5020 C C . ILE B 1 240 ? -9.008 -19.953 -10.102 1 98.12 240 ILE B C 1
ATOM 5022 O O . ILE B 1 240 ? -9.578 -21.047 -10.148 1 98.12 240 ILE B O 1
ATOM 5026 N N . THR B 1 241 ? -7.738 -19.891 -10.266 1 97.44 241 THR B N 1
ATOM 5027 C CA . THR B 1 241 ? -6.785 -20.984 -10.094 1 97.44 241 THR B CA 1
ATOM 5028 C C . THR B 1 241 ? -5.953 -20.766 -8.828 1 97.44 241 THR B C 1
ATOM 5030 O O . THR B 1 241 ? -5.32 -19.734 -8.656 1 97.44 241 THR B O 1
ATOM 5033 N N . THR B 1 242 ? -6 -21.688 -7.926 1 95.44 242 THR B N 1
ATOM 5034 C CA . THR B 1 242 ? -5.258 -21.516 -6.684 1 95.44 242 THR B CA 1
ATOM 5035 C C . THR B 1 242 ? -4.805 -22.859 -6.121 1 95.44 242 THR B C 1
ATOM 5037 O O . THR B 1 242 ? -5.492 -23.859 -6.285 1 95.44 242 THR B O 1
ATOM 5040 N N . ALA B 1 243 ? -3.656 -22.828 -5.477 1 92 243 ALA B N 1
ATOM 5041 C CA . ALA B 1 243 ? -3.137 -24.031 -4.836 1 92 243 ALA B CA 1
ATOM 5042 C C . ALA B 1 243 ? -3.914 -24.359 -3.562 1 92 243 ALA B C 1
ATOM 5044 O O . ALA B 1 243 ? -4.105 -25.516 -3.223 1 92 243 ALA B O 1
ATOM 5045 N N . TYR B 1 244 ? -4.285 -23.312 -2.865 1 88.88 244 TYR B N 1
ATOM 5046 C CA . TYR B 1 244 ? -5.023 -23.453 -1.615 1 88.88 244 TYR B CA 1
ATOM 5047 C C . TYR B 1 244 ? -6.27 -22.578 -1.61 1 88.88 244 TYR B C 1
ATOM 5049 O O . TYR B 1 244 ? -6.172 -21.359 -1.714 1 88.88 244 TYR B O 1
ATOM 5057 N N . PHE B 1 245 ? -7.375 -23.234 -1.478 1 90.62 245 PHE B N 1
ATOM 5058 C CA . PHE B 1 245 ? -8.664 -22.547 -1.446 1 90.62 245 PHE B CA 1
ATOM 5059 C C . PHE B 1 245 ? -9.344 -22.734 -0.097 1 90.62 245 PHE B C 1
ATOM 5061 O O . PHE B 1 245 ? -10.023 -23.75 0.128 1 90.62 245 PHE B O 1
ATOM 5068 N N . ASN B 1 246 ? -9.219 -21.734 0.762 1 87 246 ASN B N 1
ATOM 5069 C CA . ASN B 1 246 ? -9.844 -21.719 2.082 1 87 246 ASN B CA 1
ATOM 5070 C C . ASN B 1 246 ? -10.359 -20.328 2.441 1 87 246 ASN B C 1
ATOM 5072 O O . ASN B 1 246 ? -9.867 -19.703 3.379 1 87 246 ASN B O 1
ATOM 5076 N N . PRO B 1 247 ? -11.422 -19.969 1.771 1 86.31 247 PRO B N 1
ATOM 5077 C CA . PRO B 1 247 ? -11.984 -18.641 2.029 1 86.31 247 PRO B CA 1
ATOM 5078 C C . PRO B 1 247 ? -12.742 -18.562 3.355 1 86.31 247 PRO B C 1
ATOM 5080 O O . PRO B 1 247 ? -13.219 -19.594 3.854 1 86.31 247 PRO B O 1
ATOM 5083 N N . ASN B 1 248 ? -12.797 -17.422 3.91 1 82.38 248 ASN B N 1
ATOM 5084 C CA . ASN B 1 248 ? -13.664 -17.25 5.07 1 82.38 248 ASN B CA 1
ATOM 5085 C C . ASN B 1 248 ? -15.125 -17.109 4.656 1 82.38 248 ASN B C 1
ATOM 5087 O O . ASN B 1 248 ? -15.445 -17.094 3.467 1 82.38 248 ASN B O 1
ATOM 5091 N N . GLU B 1 249 ? -16 -17.047 5.645 1 85.31 249 GLU B N 1
ATOM 5092 C CA . GLU B 1 249 ? -17.438 -17.031 5.398 1 85.31 249 GLU B CA 1
ATOM 5093 C C . GLU B 1 249 ? -17.828 -15.82 4.559 1 85.31 249 GLU B C 1
ATOM 5095 O O . GLU B 1 249 ? -18.703 -15.922 3.688 1 85.31 249 GLU B O 1
ATOM 5100 N N . ALA B 1 250 ? -17.266 -14.758 4.82 1 84.38 250 ALA B N 1
ATOM 5101 C CA . ALA B 1 250 ? -17.594 -13.539 4.09 1 84.38 250 ALA B CA 1
ATOM 5102 C C . ALA B 1 250 ? -17.25 -13.672 2.609 1 84.38 250 ALA B C 1
ATOM 5104 O O . ALA B 1 250 ? -18 -13.219 1.746 1 84.38 250 ALA B O 1
ATOM 5105 N N . MET B 1 251 ? -16.156 -14.297 2.363 1 89.38 251 MET B N 1
ATOM 5106 C CA . MET B 1 251 ? -15.734 -14.484 0.978 1 89.38 251 MET B CA 1
ATOM 5107 C C . MET B 1 251 ? -16.641 -15.5 0.273 1 89.38 251 MET B C 1
ATOM 5109 O O . MET B 1 251 ? -16.969 -15.328 -0.901 1 89.38 251 MET B O 1
ATOM 5113 N N . VAL B 1 252 ? -17.031 -16.516 0.975 1 91.75 252 VAL B N 1
ATOM 5114 C CA . VAL B 1 252 ? -17.969 -17.5 0.416 1 91.75 252 VAL B CA 1
ATOM 5115 C C . VAL B 1 252 ? -19.266 -16.797 0.027 1 91.75 252 VAL B C 1
ATOM 5117 O O . VAL B 1 252 ? -19.797 -17 -1.071 1 91.75 252 VAL B O 1
ATOM 5120 N N . THR B 1 253 ? -19.672 -15.961 0.908 1 91.94 253 THR B N 1
ATOM 5121 C CA . THR B 1 253 ? -20.906 -15.219 0.652 1 91.94 253 THR B CA 1
ATOM 5122 C C . THR B 1 253 ? -20.766 -14.352 -0.594 1 91.94 253 THR B C 1
ATOM 5124 O O . THR B 1 253 ? -21.672 -14.305 -1.431 1 91.94 253 THR B O 1
ATOM 5127 N N . LEU B 1 254 ? -19.688 -13.742 -0.754 1 91 254 LEU B N 1
ATOM 5128 C CA . LEU B 1 254 ? -19.453 -12.859 -1.89 1 91 254 LEU B CA 1
ATOM 5129 C C . LEU B 1 254 ? -19.422 -13.648 -3.195 1 91 254 LEU B C 1
ATOM 5131 O O . LEU B 1 254 ? -19.953 -13.18 -4.215 1 91 254 LEU B O 1
ATOM 5135 N N . LEU B 1 255 ? -18.797 -14.742 -3.158 1 95.44 255 LEU B N 1
ATOM 5136 C CA . LEU B 1 255 ? -18.75 -15.586 -4.344 1 95.44 255 LEU B CA 1
ATOM 5137 C C . LEU B 1 255 ? -20.141 -16.094 -4.711 1 95.44 255 LEU B C 1
ATOM 5139 O O . LEU B 1 255 ? -20.5 -16.125 -5.887 1 95.44 255 LEU B O 1
ATOM 5143 N N . CYS B 1 256 ? -20.891 -16.484 -3.697 1 96.06 256 CYS B N 1
ATOM 5144 C CA . CYS B 1 256 ? -22.266 -16.906 -3.932 1 96.06 256 CYS B CA 1
ATOM 5145 C C . CYS B 1 256 ? -23.078 -15.773 -4.547 1 96.06 256 CYS B C 1
ATOM 5147 O O . CYS B 1 256 ? -23.828 -15.992 -5.508 1 96.06 256 CYS B O 1
ATOM 5149 N N . GLU B 1 257 ? -22.922 -14.625 -4.016 1 94.69 257 GLU B N 1
ATOM 5150 C CA . GLU B 1 257 ? -23.656 -13.461 -4.523 1 94.69 257 GLU B CA 1
ATOM 5151 C C . GLU B 1 257 ? -23.281 -13.18 -5.98 1 94.69 257 GLU B C 1
ATOM 5153 O O . GLU B 1 257 ? -24.156 -12.805 -6.777 1 94.69 257 GLU B O 1
ATOM 5158 N N . ALA B 1 258 ? -22.031 -13.289 -6.301 1 95.44 258 ALA B N 1
ATOM 5159 C CA . ALA B 1 258 ? -21.609 -13.086 -7.684 1 95.44 258 ALA B CA 1
ATOM 5160 C C . ALA B 1 258 ? -22.297 -14.078 -8.617 1 95.44 258 ALA B C 1
ATOM 5162 O O . ALA B 1 258 ? -22.797 -13.695 -9.672 1 95.44 258 ALA B O 1
ATOM 5163 N N . ALA B 1 259 ? -22.359 -15.297 -8.227 1 97.31 259 ALA B N 1
ATOM 5164 C CA . ALA B 1 259 ? -23.031 -16.328 -9.023 1 97.31 259 ALA B CA 1
ATOM 5165 C C . ALA B 1 259 ? -24.516 -16.031 -9.172 1 97.31 259 ALA B C 1
ATOM 5167 O O . ALA B 1 259 ? -25.094 -16.172 -10.258 1 97.31 259 ALA B O 1
ATOM 5168 N N . GLU B 1 260 ? -25.094 -15.594 -8.133 1 96.31 260 GLU B N 1
ATOM 5169 C CA . GLU B 1 260 ? -26.516 -15.289 -8.125 1 96.31 260 GLU B CA 1
ATOM 5170 C C . GLU B 1 260 ? -26.828 -14.102 -9.031 1 96.31 260 GLU B C 1
ATOM 5172 O O . GLU B 1 260 ? -27.922 -14.016 -9.594 1 96.31 260 GLU B O 1
ATOM 5177 N N . ARG B 1 261 ? -25.859 -13.258 -9.188 1 95 261 ARG B N 1
ATOM 5178 C CA . ARG B 1 261 ? -26.016 -12.125 -10.086 1 95 261 ARG B CA 1
ATOM 5179 C C . ARG B 1 261 ? -25.891 -12.555 -11.547 1 95 261 ARG B C 1
ATOM 5181 O O . ARG B 1 261 ? -26.141 -11.766 -12.461 1 95 261 ARG B O 1
ATOM 5188 N N . GLY B 1 262 ? -25.516 -13.781 -11.758 1 97 262 GLY B N 1
ATOM 5189 C CA . GLY B 1 262 ? -25.406 -14.305 -13.109 1 97 262 GLY B CA 1
ATOM 5190 C C . GLY B 1 262 ? -23.969 -14.398 -13.602 1 97 262 GLY B C 1
ATOM 5191 O O . GLY B 1 262 ? -23.734 -14.727 -14.758 1 97 262 GLY B O 1
ATOM 5192 N N . VAL B 1 263 ? -23 -14.039 -12.75 1 97.88 263 VAL B N 1
ATOM 5193 C CA . VAL B 1 263 ? -21.594 -14.164 -13.102 1 97.88 263 VAL B CA 1
ATOM 5194 C C . VAL B 1 263 ? -21.188 -15.633 -13.141 1 97.88 263 VAL B C 1
ATOM 5196 O O . VAL B 1 263 ? -21.516 -16.391 -12.227 1 97.88 263 VAL B O 1
ATOM 5199 N N . GLU B 1 264 ? -20.594 -16.094 -14.195 1 98.62 264 GLU B N 1
ATOM 5200 C CA . GLU B 1 264 ? -20.078 -17.469 -14.273 1 98.62 264 GLU B CA 1
ATOM 5201 C C . GLU B 1 264 ? -18.812 -17.625 -13.445 1 98.62 264 GLU B C 1
ATOM 5203 O O . GLU B 1 264 ? -17.766 -17.062 -13.797 1 98.62 264 GLU B O 1
ATOM 5208 N N . VAL B 1 265 ? -18.875 -18.391 -12.367 1 98.5 265 VAL B N 1
ATOM 5209 C CA . VAL B 1 265 ? -17.75 -18.516 -11.461 1 98.5 265 VAL B CA 1
ATOM 5210 C C . VAL B 1 265 ? -17.125 -19.906 -11.578 1 98.5 265 VAL B C 1
ATOM 5212 O O . VAL B 1 265 ? -17.828 -20.906 -11.391 1 98.5 265 VAL B O 1
ATOM 5215 N N . HIS B 1 266 ? -15.859 -20 -11.898 1 98.5 266 HIS B N 1
ATOM 5216 C CA . HIS B 1 266 ? -15.086 -21.234 -11.961 1 98.5 266 HIS B CA 1
ATOM 5217 C C . HIS B 1 266 ? -13.898 -21.188 -10.992 1 98.5 266 HIS B C 1
ATOM 5219 O O . HIS B 1 266 ? -13.109 -20.234 -11.016 1 98.5 266 HIS B O 1
ATOM 5225 N N . ILE B 1 267 ? -13.773 -22.188 -10.156 1 97.12 267 ILE B N 1
ATOM 5226 C CA . ILE B 1 267 ? -12.656 -22.297 -9.227 1 97.12 267 ILE B CA 1
ATOM 5227 C C . ILE B 1 267 ? -11.953 -23.641 -9.422 1 97.12 267 ILE B C 1
ATOM 5229 O O . ILE B 1 267 ? -12.578 -24.703 -9.32 1 97.12 267 ILE B O 1
ATOM 5233 N N . MET B 1 268 ? -10.703 -23.594 -9.75 1 96.31 268 MET B N 1
ATOM 5234 C CA . MET B 1 268 ? -9.891 -24.781 -9.977 1 96.31 268 MET B CA 1
ATOM 5235 C C . MET B 1 268 ? -8.875 -24.953 -8.852 1 96.31 268 MET B C 1
ATOM 5237 O O . MET B 1 268 ? -8.109 -24.047 -8.539 1 96.31 268 MET B O 1
ATOM 5241 N N . ILE B 1 269 ? -8.867 -26.109 -8.211 1 93.25 269 ILE B N 1
ATOM 5242 C CA . ILE B 1 269 ? -7.984 -26.406 -7.09 1 93.25 269 ILE B CA 1
ATOM 5243 C C . ILE B 1 269 ? -7.367 -27.797 -7.281 1 93.25 269 ILE B C 1
ATOM 5245 O O . ILE B 1 269 ? -7.836 -28.578 -8.109 1 93.25 269 ILE B O 1
ATOM 5249 N N . PRO B 1 270 ? -6.238 -28.062 -6.57 1 91.69 270 PRO B N 1
ATOM 5250 C CA . PRO B 1 270 ? -5.648 -29.391 -6.691 1 91.69 270 PRO B CA 1
ATOM 5251 C C . PRO B 1 270 ? -6.602 -30.5 -6.254 1 91.69 270 PRO B C 1
ATOM 5253 O O . PRO B 1 270 ? -7.398 -30.312 -5.332 1 91.69 270 PRO B O 1
ATOM 5256 N N . GLY B 1 271 ? -6.402 -31.609 -6.871 1 84.5 271 GLY B N 1
ATOM 5257 C CA . GLY B 1 271 ? -7.223 -32.781 -6.551 1 84.5 271 GLY B CA 1
ATOM 5258 C C . GLY B 1 271 ? -6.914 -33.375 -5.188 1 84.5 271 GLY B C 1
ATOM 5259 O O . GLY B 1 271 ? -5.848 -33.094 -4.621 1 84.5 271 GLY B O 1
ATOM 5260 N N . GLU B 1 272 ? -7.758 -34.062 -4.648 1 65.69 272 GLU B N 1
ATOM 5261 C CA . GLU B 1 272 ? -7.719 -34.625 -3.297 1 65.69 272 GLU B CA 1
ATOM 5262 C C . GLU B 1 272 ? -6.527 -35.562 -3.117 1 65.69 272 GLU B C 1
ATOM 5264 O O . GLU B 1 272 ? -5.961 -35.656 -2.027 1 65.69 272 GLU B O 1
ATOM 5269 N N . HIS B 1 273 ? -6.203 -36.188 -4.031 1 60.22 273 HIS B N 1
ATOM 5270 C CA . HIS B 1 273 ? -5.156 -37.188 -3.869 1 60.22 273 HIS B CA 1
ATOM 5271 C C . HIS B 1 273 ? -3.771 -36.562 -3.979 1 60.22 273 HIS B C 1
ATOM 5273 O O . HIS B 1 273 ? -2.768 -37.219 -3.676 1 60.22 273 HIS B O 1
ATOM 5279 N N . ILE B 1 274 ? -3.645 -35.469 -4.285 1 58.66 274 ILE B N 1
ATOM 5280 C CA . ILE B 1 274 ? -2.35 -34.844 -4.516 1 58.66 274 ILE B CA 1
ATOM 5281 C C . ILE B 1 274 ? -1.894 -34.125 -3.246 1 58.66 274 ILE B C 1
ATOM 5283 O O . ILE B 1 274 ? -0.742 -34.281 -2.828 1 58.66 274 ILE B O 1
ATOM 5287 N N . ASP B 1 275 ? -2.543 -33.344 -2.711 1 55.81 275 ASP B N 1
ATOM 5288 C CA . ASP B 1 275 ? -2.203 -32.656 -1.463 1 55.81 275 ASP B CA 1
ATOM 5289 C C . ASP B 1 275 ? -3.307 -32.844 -0.424 1 55.81 275 ASP B C 1
ATOM 5291 O O . ASP B 1 275 ? -4.391 -32.281 -0.556 1 55.81 275 ASP B O 1
ATOM 5295 N N . LYS B 1 276 ? -3.023 -34 0.36 1 49.69 276 LYS B N 1
ATOM 5296 C CA . LYS B 1 276 ? -3.977 -34.406 1.382 1 49.69 276 LYS B CA 1
ATOM 5297 C C . LYS B 1 276 ? -4.5 -33.219 2.174 1 49.69 276 LYS B C 1
ATOM 5299 O O . LYS B 1 276 ? -5.621 -33.25 2.689 1 49.69 276 LYS B O 1
ATOM 5304 N N . ARG B 1 277 ? -3.641 -32.375 2.4 1 47.97 277 ARG B N 1
ATOM 5305 C CA . ARG B 1 277 ? -4 -31.234 3.223 1 47.97 277 ARG B CA 1
ATOM 5306 C C . ARG B 1 277 ? -5.102 -30.406 2.561 1 47.97 277 ARG B C 1
ATOM 5308 O O . ARG B 1 277 ? -5.883 -29.75 3.242 1 47.97 277 ARG B O 1
ATOM 5315 N N . VAL B 1 278 ? -4.945 -30.422 1.31 1 48.84 278 VAL B N 1
ATOM 5316 C CA . VAL B 1 278 ? -5.922 -29.672 0.524 1 48.84 278 VAL B CA 1
ATOM 5317 C C . VAL B 1 278 ? -7.297 -30.328 0.641 1 48.84 278 VAL B C 1
ATOM 5319 O O . VAL B 1 278 ? -8.32 -29.641 0.679 1 48.84 278 VAL B O 1
ATOM 5322 N N . ALA B 1 279 ? -7.203 -31.688 0.566 1 44.09 279 ALA B N 1
ATOM 5323 C CA . ALA B 1 279 ? -8.398 -32.531 0.646 1 44.09 279 ALA B CA 1
ATOM 5324 C C . ALA B 1 279 ? -9.133 -32.312 1.966 1 44.09 279 ALA B C 1
ATOM 5326 O O . ALA B 1 279 ? -10.359 -32.375 2.016 1 44.09 279 ALA B O 1
ATOM 5327 N N . ASN B 1 280 ? -8.25 -32.531 3.055 1 43.59 280 ASN B N 1
ATOM 5328 C CA . ASN B 1 280 ? -8.914 -32.5 4.352 1 43.59 280 ASN B CA 1
ATOM 5329 C C . ASN B 1 280 ? -9.555 -31.141 4.621 1 43.59 280 ASN B C 1
ATOM 5331 O O . ASN B 1 280 ? -10.07 -30.891 5.711 1 43.59 280 ASN B O 1
ATOM 5335 N N . ILE B 1 281 ? -8.938 -30.172 4.07 1 45.19 281 ILE B N 1
ATOM 5336 C CA . ILE B 1 281 ? -9.5 -28.875 4.457 1 45.19 281 ILE B CA 1
ATOM 5337 C C . ILE B 1 281 ? -11.023 -28.938 4.426 1 45.19 281 ILE B C 1
ATOM 5339 O O . ILE B 1 281 ? -11.609 -29.484 3.482 1 45.19 281 ILE B O 1
ATOM 5343 N N . ALA B 1 282 ? -11.648 -28.609 5.582 1 44.09 282 ALA B N 1
ATOM 5344 C CA . ALA B 1 282 ? -12.969 -28.234 6.082 1 44.09 282 ALA B CA 1
ATOM 5345 C C . ALA B 1 282 ? -13.852 -27.703 4.961 1 44.09 282 ALA B C 1
ATOM 5347 O O . ALA B 1 282 ? -14.945 -27.188 5.211 1 44.09 282 ALA B O 1
ATOM 5348 N N . GLY B 1 283 ? -13.414 -27.547 3.82 1 48.72 283 GLY B N 1
ATOM 5349 C CA . GLY B 1 283 ? -14.188 -26.969 2.738 1 48.72 283 GLY B CA 1
ATOM 5350 C C . GLY B 1 283 ? -15.539 -27.625 2.541 1 48.72 283 GLY B C 1
ATOM 5351 O O . GLY B 1 283 ? -16.266 -27.281 1.608 1 48.72 283 GLY B O 1
ATOM 5352 N N . GLY B 1 284 ? -15.477 -28.734 2.975 1 54.47 284 GLY B N 1
ATOM 5353 C CA . GLY B 1 284 ? -16.766 -29.359 2.73 1 54.47 284 GLY B CA 1
ATOM 5354 C C . GLY B 1 284 ? -17.938 -28.484 3.082 1 54.47 284 GLY B C 1
ATOM 5355 O O . GLY B 1 284 ? -18.859 -28.297 2.273 1 54.47 284 GLY B O 1
ATOM 5356 N N . ASP B 1 285 ? -17.609 -27.797 4.281 1 66.5 285 ASP B N 1
ATOM 5357 C CA . ASP B 1 285 ? -18.734 -26.969 4.715 1 66.5 285 ASP B CA 1
ATOM 5358 C C . ASP B 1 285 ? -18.797 -25.672 3.922 1 66.5 285 ASP B C 1
ATOM 5360 O O . ASP B 1 285 ? -19.859 -25.062 3.795 1 66.5 285 ASP B O 1
ATOM 5364 N N . ARG B 1 286 ? -17.688 -25.469 3.152 1 78.75 286 ARG B N 1
ATOM 5365 C CA . ARG B 1 286 ? -17.688 -24.188 2.434 1 78.75 286 ARG B CA 1
ATOM 5366 C C . ARG B 1 286 ? -18.062 -24.391 0.972 1 78.75 286 ARG B C 1
ATOM 5368 O O . ARG B 1 286 ? -18.5 -23.438 0.308 1 78.75 286 ARG B O 1
ATOM 5375 N N . PHE B 1 287 ? -17.969 -25.688 0.55 1 85.69 287 PHE B N 1
ATOM 5376 C CA . PHE B 1 287 ? -18.234 -25.953 -0.86 1 85.69 287 PHE B CA 1
ATOM 5377 C C . PHE B 1 287 ? -19.734 -26.031 -1.125 1 85.69 287 PHE B C 1
ATOM 5379 O O . PHE B 1 287 ? -20.188 -25.656 -2.203 1 85.69 287 PHE B O 1
ATOM 5386 N N . GLN B 1 288 ? -20.391 -26.453 -0.113 1 88 288 GLN B N 1
ATOM 5387 C CA . GLN B 1 288 ? -21.812 -26.703 -0.321 1 88 288 GLN B CA 1
ATOM 5388 C C . GLN B 1 288 ? -22.531 -25.422 -0.728 1 88 288 GLN B C 1
ATOM 5390 O O . GLN B 1 288 ? -23.266 -25.406 -1.725 1 88 288 GLN B O 1
ATOM 5395 N N . PRO B 1 289 ? -22.266 -24.359 0.064 1 91.44 289 PRO B N 1
ATOM 5396 C CA . PRO B 1 289 ? -22.938 -23.125 -0.351 1 91.44 289 PRO B CA 1
ATOM 5397 C C . PRO B 1 289 ? -22.516 -22.672 -1.743 1 91.44 289 PRO B C 1
ATOM 5399 O O . PRO B 1 289 ? -23.328 -22.109 -2.484 1 91.44 289 PRO B O 1
ATOM 5402 N N . LEU B 1 290 ? -21.359 -22.891 -2.078 1 94.5 290 LEU B N 1
ATOM 5403 C CA . LEU B 1 290 ? -20.859 -22.469 -3.387 1 94.5 290 LEU B CA 1
ATOM 5404 C C . LEU B 1 290 ? -21.516 -23.281 -4.5 1 94.5 290 LEU B C 1
ATOM 5406 O O . LEU B 1 290 ? -21.984 -22.703 -5.492 1 94.5 290 LEU B O 1
ATOM 5410 N N . LEU B 1 291 ? -21.578 -24.578 -4.328 1 93.19 291 LEU B N 1
ATOM 5411 C CA . LEU B 1 291 ? -22.203 -25.453 -5.312 1 93.19 291 LEU B CA 1
ATOM 5412 C C . LEU B 1 291 ? -23.688 -25.125 -5.48 1 93.19 291 LEU B C 1
ATOM 5414 O O . LEU B 1 291 ? -24.188 -25.078 -6.605 1 93.19 291 LEU B O 1
ATOM 5418 N N . LYS B 1 292 ? -24.297 -24.859 -4.383 1 93.19 292 LYS B N 1
ATOM 5419 C CA . LYS B 1 292 ? -25.719 -24.516 -4.41 1 93.19 292 LYS B CA 1
ATOM 5420 C C . LYS B 1 292 ? -25.969 -23.219 -5.172 1 93.19 292 LYS B C 1
ATOM 5422 O O . LYS B 1 292 ? -26.984 -23.062 -5.84 1 93.19 292 LYS B O 1
ATOM 5427 N N . ALA B 1 293 ? -25.031 -22.328 -5.09 1 95.56 293 ALA B N 1
ATOM 5428 C CA . ALA B 1 293 ? -25.172 -21.031 -5.727 1 95.56 293 ALA B CA 1
ATOM 5429 C C . ALA B 1 293 ? -24.844 -21.109 -7.215 1 95.56 293 ALA B C 1
ATOM 5431 O O . ALA B 1 293 ? -25.062 -20.141 -7.957 1 95.56 293 ALA B O 1
ATOM 5432 N N . GLY B 1 294 ? -24.312 -22.234 -7.637 1 95.69 294 GLY B N 1
ATOM 5433 C CA . GLY B 1 294 ? -24.031 -22.406 -9.055 1 95.69 294 GLY B CA 1
ATOM 5434 C C . GLY B 1 294 ? -22.562 -22.203 -9.398 1 95.69 294 GLY B C 1
ATOM 5435 O O . GLY B 1 294 ? -22.203 -22.125 -10.57 1 95.69 294 GLY B O 1
ATOM 5436 N N . VAL B 1 295 ? -21.703 -22.078 -8.406 1 96.81 295 VAL B N 1
ATOM 5437 C CA . VAL B 1 295 ? -20.266 -21.969 -8.641 1 96.81 295 VAL B CA 1
ATOM 5438 C C . VAL B 1 295 ? -19.719 -23.281 -9.172 1 96.81 295 VAL B C 1
ATOM 5440 O O . VAL B 1 295 ? -20.078 -24.359 -8.68 1 96.81 295 VAL B O 1
ATOM 5443 N N . ASN B 1 296 ? -18.953 -23.203 -10.219 1 97 296 ASN B N 1
ATOM 5444 C CA . ASN B 1 296 ? -18.281 -24.391 -10.758 1 97 296 ASN B CA 1
ATOM 5445 C C . ASN B 1 296 ? -16.969 -24.656 -10.047 1 97 296 ASN B C 1
ATOM 5447 O O . ASN B 1 296 ? -16.031 -23.859 -10.133 1 97 296 ASN B O 1
ATOM 5451 N N . LEU B 1 297 ? -16.906 -25.781 -9.375 1 94.56 297 LEU B N 1
ATOM 5452 C CA . LEU B 1 297 ? -15.688 -26.188 -8.68 1 94.56 297 LEU B CA 1
ATOM 5453 C C . LEU B 1 297 ? -15.016 -27.344 -9.406 1 94.56 297 LEU B C 1
ATOM 5455 O O . LEU B 1 297 ? -15.688 -28.297 -9.805 1 94.56 297 LEU B O 1
ATOM 5459 N N . TRP B 1 298 ? -13.734 -27.188 -9.586 1 94.5 298 TRP B N 1
ATOM 5460 C CA . TRP B 1 298 ? -12.977 -28.172 -10.359 1 94.5 298 TRP B CA 1
ATOM 5461 C C . TRP B 1 298 ? -11.781 -28.688 -9.562 1 94.5 298 TRP B C 1
ATOM 5463 O O . TRP B 1 298 ? -11.031 -27.891 -8.984 1 94.5 298 TRP B O 1
ATOM 5473 N N . PHE B 1 299 ? -11.602 -30.031 -9.609 1 92.44 299 PHE B N 1
ATOM 5474 C CA . PHE B 1 299 ? -10.406 -30.656 -9.047 1 92.44 299 PHE B CA 1
ATOM 5475 C C . PHE B 1 299 ? -9.414 -31 -10.148 1 92.44 299 PHE B C 1
ATOM 5477 O O . PHE B 1 299 ? -9.711 -31.828 -11.016 1 92.44 299 PHE B O 1
ATOM 5484 N N . TYR B 1 300 ? -8.305 -30.375 -10.156 1 94.69 300 TYR B N 1
ATOM 5485 C CA . TYR B 1 300 ? -7.234 -30.719 -11.078 1 94.69 300 TYR B CA 1
ATOM 5486 C C . TYR B 1 300 ? -6.566 -32.031 -10.68 1 94.69 300 TYR B C 1
ATOM 5488 O O . TYR B 1 300 ? -6.043 -32.156 -9.57 1 94.69 300 TYR B O 1
ATOM 5496 N N . GLN B 1 301 ? -6.469 -33 -11.586 1 91.94 301 GLN B N 1
ATOM 5497 C CA . GLN B 1 301 ? -6.121 -34.344 -11.203 1 91.94 301 GLN B CA 1
ATOM 5498 C C . GLN B 1 301 ? -4.73 -34.75 -11.711 1 91.94 301 GLN B C 1
ATOM 5500 O O . GLN B 1 301 ? -4.16 -35.75 -11.273 1 91.94 301 GLN B O 1
ATOM 5505 N N . LYS B 1 302 ? -4.191 -34.031 -12.539 1 93.56 302 LYS B N 1
ATOM 5506 C CA . LYS B 1 302 ? -2.992 -34.438 -13.258 1 93.56 302 LYS B CA 1
ATOM 5507 C C . LYS B 1 302 ? -1.77 -34.438 -12.344 1 93.56 302 LYS B C 1
ATOM 5509 O O . LYS B 1 302 ? -0.985 -35.375 -12.336 1 93.56 302 LYS B O 1
ATOM 5514 N N . THR B 1 303 ? -1.529 -33.438 -11.641 1 94.31 303 THR B N 1
ATOM 5515 C CA . THR B 1 303 ? -0.444 -33.219 -10.688 1 94.31 303 THR B CA 1
ATOM 5516 C C . THR B 1 303 ? -0.793 -32.125 -9.695 1 94.31 303 THR B C 1
ATOM 5518 O O . THR B 1 303 ? -1.938 -31.672 -9.641 1 94.31 303 THR B O 1
ATOM 5521 N N . MET B 1 304 ? 0.185 -31.766 -8.859 1 93.19 304 MET B N 1
ATOM 5522 C CA . MET B 1 304 ? -0.049 -30.641 -7.953 1 93.19 304 MET B CA 1
ATOM 5523 C C . MET B 1 304 ? -0.232 -29.344 -8.727 1 93.19 304 MET B C 1
ATOM 5525 O O . MET B 1 304 ? 0.621 -28.969 -9.531 1 93.19 304 MET B O 1
ATOM 5529 N N . LEU B 1 305 ? -1.364 -28.781 -8.586 1 94.88 305 LEU B N 1
ATOM 5530 C CA . LEU B 1 305 ? -1.616 -27.453 -9.125 1 94.88 305 LEU B CA 1
ATOM 5531 C C . LEU B 1 305 ? -1.15 -26.375 -8.148 1 94.88 305 LEU B C 1
ATOM 5533 O O . LEU B 1 305 ? -1.763 -26.172 -7.098 1 94.88 305 LEU B O 1
ATOM 5537 N N . HIS B 1 306 ? -0.12 -25.656 -8.508 1 94.56 306 HIS B N 1
ATOM 5538 C CA . HIS B 1 306 ? 0.454 -24.672 -7.598 1 94.56 306 HIS B CA 1
ATOM 5539 C C . HIS B 1 306 ? 0.329 -23.266 -8.156 1 94.56 306 HIS B C 1
ATOM 5541 O O . HIS B 1 306 ? 0.711 -22.297 -7.5 1 94.56 306 HIS B O 1
ATOM 5547 N N . ALA B 1 307 ? -0.255 -23.172 -9.344 1 95.94 307 ALA B N 1
ATOM 5548 C CA . ALA B 1 307 ? -0.444 -21.875 -9.992 1 95.94 307 ALA B CA 1
ATOM 5549 C C . ALA B 1 307 ? -1.479 -21.031 -9.25 1 95.94 307 ALA B C 1
ATOM 5551 O O . ALA B 1 307 ? -2.387 -21.578 -8.609 1 95.94 307 ALA B O 1
ATOM 5552 N N . LYS B 1 308 ? -1.318 -19.719 -9.242 1 95.62 308 LYS B N 1
ATOM 5553 C CA . LYS B 1 308 ? -2.26 -18.75 -8.688 1 95.62 308 LYS B CA 1
ATOM 5554 C C . LYS B 1 308 ? -2.627 -17.688 -9.711 1 95.62 308 LYS B C 1
ATOM 5556 O O . LYS B 1 308 ? -1.763 -16.938 -10.172 1 95.62 308 LYS B O 1
ATOM 5561 N N . SER B 1 309 ? -3.871 -17.609 -10.047 1 97.81 309 SER B N 1
ATOM 5562 C CA . SER B 1 309 ? -4.352 -16.547 -10.922 1 97.81 309 SER B CA 1
ATOM 5563 C C . SER B 1 309 ? -5.855 -16.344 -10.781 1 97.81 309 SER B C 1
ATOM 5565 O O . SER B 1 309 ? -6.586 -17.281 -10.453 1 97.81 309 SER B O 1
ATOM 5567 N N . ILE B 1 310 ? -6.332 -15.172 -10.906 1 98.5 310 ILE B N 1
ATOM 5568 C CA . ILE B 1 310 ? -7.738 -14.789 -11 1 98.5 310 ILE B CA 1
ATOM 5569 C C . ILE B 1 310 ? -7.969 -13.961 -12.258 1 98.5 310 ILE B C 1
ATOM 5571 O O . ILE B 1 310 ? -7.266 -12.977 -12.5 1 98.5 310 ILE B O 1
ATOM 5575 N N . VAL B 1 311 ? -8.875 -14.375 -13.102 1 98.75 311 VAL B N 1
ATOM 5576 C CA . VAL B 1 311 ? -9.25 -13.602 -14.281 1 98.75 311 VAL B CA 1
ATOM 5577 C C . VAL B 1 311 ? -10.711 -13.156 -14.164 1 98.75 311 VAL B C 1
ATOM 5579 O O . VAL B 1 311 ? -11.594 -13.977 -13.93 1 98.75 311 VAL B O 1
ATOM 5582 N N . ILE B 1 312 ? -10.938 -11.828 -14.242 1 98.5 312 ILE B N 1
ATOM 5583 C CA . ILE B 1 312 ? -12.266 -11.234 -14.156 1 98.5 312 ILE B CA 1
ATOM 5584 C C . ILE B 1 312 ? -12.695 -10.734 -15.539 1 98.5 312 ILE B C 1
ATOM 5586 O O . ILE B 1 312 ? -12.016 -9.906 -16.141 1 98.5 312 ILE B O 1
ATOM 5590 N N . ASP B 1 313 ? -13.797 -11.242 -16.109 1 98.19 313 ASP B N 1
ATOM 5591 C CA . ASP B 1 313 ? -14.492 -10.727 -17.281 1 98.19 313 ASP B CA 1
ATOM 5592 C C . ASP B 1 313 ? -13.57 -10.688 -18.5 1 98.19 313 ASP B C 1
ATOM 5594 O O . ASP B 1 313 ? -13.617 -9.742 -19.281 1 98.19 313 ASP B O 1
ATOM 5598 N N . ASP B 1 314 ? -12.586 -11.555 -18.562 1 97.94 314 ASP B N 1
ATOM 5599 C CA . ASP B 1 314 ? -11.664 -11.719 -19.672 1 97.94 314 ASP B CA 1
ATOM 5600 C C . ASP B 1 314 ? -10.891 -10.43 -19.953 1 97.94 314 ASP B C 1
ATOM 5602 O O . ASP B 1 314 ? -10.641 -10.086 -21.109 1 97.94 314 ASP B O 1
ATOM 5606 N N . TYR B 1 315 ? -10.602 -9.773 -18.875 1 98.25 315 TYR B N 1
ATOM 5607 C CA . TYR B 1 315 ? -9.922 -8.492 -19.062 1 98.25 315 TYR B CA 1
ATOM 5608 C C . TYR B 1 315 ? -8.977 -8.203 -17.906 1 98.25 315 TYR B C 1
ATOM 5610 O O . TYR B 1 315 ? -7.863 -7.715 -18.109 1 98.25 315 TYR B O 1
ATOM 5618 N N . VAL B 1 316 ? -9.438 -8.414 -16.656 1 98.56 316 VAL B N 1
ATOM 5619 C CA . VAL B 1 316 ? -8.633 -8.164 -15.477 1 98.56 316 VAL B CA 1
ATOM 5620 C C . VAL B 1 316 ? -7.941 -9.453 -15.031 1 98.56 316 VAL B C 1
ATOM 5622 O O . VAL B 1 316 ? -8.602 -10.469 -14.812 1 98.56 316 VAL B O 1
ATOM 5625 N N . SER B 1 317 ? -6.648 -9.422 -14.938 1 98.81 317 SER B N 1
ATOM 5626 C CA . SER B 1 317 ? -5.887 -10.562 -14.445 1 98.81 317 SER B CA 1
ATOM 5627 C C . SER B 1 317 ? -5.176 -10.227 -13.141 1 98.81 317 SER B C 1
ATOM 5629 O O . SER B 1 317 ? -4.449 -9.227 -13.062 1 98.81 317 SER B O 1
ATOM 5631 N N . CYS B 1 318 ? -5.445 -10.961 -12.109 1 98.5 318 CYS B N 1
ATOM 5632 C CA . CYS B 1 318 ? -4.719 -10.883 -10.852 1 98.5 318 CYS B CA 1
ATOM 5633 C C . CYS B 1 318 ? -3.762 -12.062 -10.703 1 98.5 318 CYS B C 1
ATOM 5635 O O . CYS B 1 318 ? -4.195 -13.211 -10.609 1 98.5 318 CYS B O 1
ATOM 5637 N N . ILE B 1 319 ? -2.482 -11.742 -10.688 1 98.06 319 ILE B N 1
ATOM 5638 C CA . ILE B 1 319 ? -1.447 -12.766 -10.703 1 98.06 319 ILE B CA 1
ATOM 5639 C C . ILE B 1 319 ? -0.374 -12.43 -9.672 1 98.06 319 ILE B C 1
ATOM 5641 O O . ILE B 1 319 ? -0.119 -11.258 -9.391 1 98.06 319 ILE B O 1
ATOM 5645 N N . GLY B 1 320 ? 0.222 -13.492 -9.062 1 95.81 320 GLY B N 1
ATOM 5646 C CA . GLY B 1 320 ? 1.241 -13.266 -8.047 1 95.81 320 GLY B CA 1
ATOM 5647 C C . GLY B 1 320 ? 1.426 -14.445 -7.109 1 95.81 320 GLY B C 1
ATOM 5648 O O . GLY B 1 320 ? 1.37 -15.602 -7.539 1 95.81 320 GLY B O 1
ATOM 5649 N N . SER B 1 321 ? 1.7 -14.086 -5.832 1 93.69 321 SER B N 1
ATOM 5650 C CA . SER B 1 321 ? 2.111 -15.117 -4.883 1 93.69 321 SER B CA 1
ATOM 5651 C C . SER B 1 321 ? 0.934 -15.602 -4.043 1 93.69 321 SER B C 1
ATOM 5653 O O . SER B 1 321 ? 0.979 -16.688 -3.465 1 93.69 321 SER B O 1
ATOM 5655 N N . ALA B 1 322 ? -0.135 -14.859 -3.971 1 91.62 322 ALA B N 1
ATOM 5656 C CA . ALA B 1 322 ? -1.162 -15.094 -2.959 1 91.62 322 ALA B CA 1
ATOM 5657 C C . ALA B 1 322 ? -2.109 -16.203 -3.389 1 91.62 322 ALA B C 1
ATOM 5659 O O . ALA B 1 322 ? -2.559 -16.234 -4.539 1 91.62 322 ALA B O 1
ATOM 5660 N N . ASN B 1 323 ? -2.373 -17.062 -2.457 1 88 323 ASN B N 1
ATOM 5661 C CA . ASN B 1 323 ? -3.439 -18.047 -2.605 1 88 323 ASN B CA 1
ATOM 5662 C C . ASN B 1 323 ? -4.797 -17.469 -2.227 1 88 323 ASN B C 1
ATOM 5664 O O . ASN B 1 323 ? -4.879 -16.328 -1.756 1 88 323 ASN B O 1
ATOM 5668 N N . PHE B 1 324 ? -5.801 -18.219 -2.512 1 88.19 324 PHE B N 1
ATOM 5669 C CA . PHE B 1 324 ? -7.145 -17.797 -2.127 1 88.19 324 PHE B CA 1
ATOM 5670 C C . PHE B 1 324 ? -7.531 -18.406 -0.781 1 88.19 324 PHE B C 1
ATOM 5672 O O . PHE B 1 324 ? -8.445 -19.234 -0.703 1 88.19 324 PHE B O 1
ATOM 5679 N N . ASN B 1 325 ? -6.793 -18 0.246 1 79 325 ASN B N 1
ATOM 5680 C CA . ASN B 1 325 ? -7.016 -18.547 1.585 1 79 325 ASN B CA 1
ATOM 5681 C C . ASN B 1 325 ? -6.789 -17.484 2.658 1 79 325 ASN B C 1
ATOM 5683 O O . ASN B 1 325 ? -6.348 -16.375 2.354 1 79 325 ASN B O 1
ATOM 5687 N N . HIS B 1 326 ? -7.129 -17.875 3.834 1 74.38 326 HIS B N 1
ATOM 5688 C CA . HIS B 1 326 ? -7.078 -16.938 4.961 1 74.38 326 HIS B CA 1
ATOM 5689 C C . HIS B 1 326 ? -5.645 -16.531 5.281 1 74.38 326 HIS B C 1
ATOM 5691 O O . HIS B 1 326 ? -5.379 -15.375 5.609 1 74.38 326 HIS B O 1
ATOM 5697 N N . ARG B 1 327 ? -4.789 -17.391 5.156 1 73.31 327 ARG B N 1
ATOM 5698 C CA . ARG B 1 327 ? -3.395 -17.125 5.484 1 73.31 327 ARG B CA 1
ATOM 5699 C C . ARG B 1 327 ? -2.818 -16.047 4.57 1 73.31 327 ARG B C 1
ATOM 5701 O O . ARG B 1 327 ? -2.215 -15.078 5.043 1 73.31 327 ARG B O 1
ATOM 5708 N N . SER B 1 328 ? -2.969 -16.203 3.285 1 71.94 328 SER B N 1
ATOM 5709 C CA . SER B 1 328 ? -2.49 -15.211 2.324 1 71.94 328 SER B CA 1
ATOM 5710 C C . SER B 1 328 ? -3.17 -13.859 2.537 1 71.94 328 SER B C 1
ATOM 5712 O O . SER B 1 328 ? -2.576 -12.812 2.271 1 71.94 328 SER B O 1
ATOM 5714 N N . MET B 1 329 ? -4.344 -13.969 3.1 1 72.31 329 MET B N 1
ATOM 5715 C CA . MET B 1 329 ? -5.129 -12.742 3.199 1 72.31 329 MET B CA 1
ATOM 5716 C C . MET B 1 329 ? -4.836 -12.016 4.508 1 72.31 329 MET B C 1
ATOM 5718 O O . MET B 1 329 ? -5.074 -10.812 4.617 1 72.31 329 MET B O 1
ATOM 5722 N N . LEU B 1 330 ? -4.27 -12.703 5.504 1 67.5 330 LEU B N 1
ATOM 5723 C CA . LEU B 1 330 ? -4.16 -12 6.777 1 67.5 330 LEU B CA 1
ATOM 5724 C C . LEU B 1 330 ? -2.777 -12.188 7.391 1 67.5 330 LEU B C 1
ATOM 5726 O O . LEU B 1 330 ? -2.305 -11.336 8.141 1 67.5 330 LEU B O 1
ATOM 5730 N N . LYS B 1 331 ? -2.082 -13.234 7 1 69.25 331 LYS B N 1
ATOM 5731 C CA . LYS B 1 331 ? -0.922 -13.586 7.812 1 69.25 331 LYS B CA 1
ATOM 5732 C C . LYS B 1 331 ? 0.369 -13.469 7.008 1 69.25 331 LYS B C 1
ATOM 5734 O O . LYS B 1 331 ? 1.401 -13.047 7.539 1 69.25 331 LYS B O 1
ATOM 5739 N N . ASP B 1 332 ? 0.299 -13.773 5.785 1 77.06 332 ASP B N 1
ATOM 5740 C CA . ASP B 1 332 ? 1.52 -13.859 4.988 1 77.06 332 ASP B CA 1
ATOM 5741 C C . ASP B 1 332 ? 1.796 -12.547 4.266 1 77.06 332 ASP B C 1
ATOM 5743 O O . ASP B 1 332 ? 0.867 -11.805 3.941 1 77.06 332 ASP B O 1
ATOM 5747 N N . ASP B 1 333 ? 3.086 -12.297 4.09 1 85.38 333 ASP B N 1
ATOM 5748 C CA . ASP B 1 333 ? 3.445 -11.266 3.117 1 85.38 333 ASP B CA 1
ATOM 5749 C C . ASP B 1 333 ? 3.264 -11.773 1.688 1 85.38 333 ASP B C 1
ATOM 5751 O O . ASP B 1 333 ? 3.768 -12.836 1.333 1 85.38 333 ASP B O 1
ATOM 5755 N N . GLU B 1 334 ? 2.518 -11.047 0.931 1 90.38 334 GLU B N 1
ATOM 5756 C CA . GLU B 1 334 ? 2.221 -11.438 -0.443 1 90.38 334 GLU B CA 1
ATOM 5757 C C . GLU B 1 334 ? 2.49 -10.289 -1.414 1 90.38 334 GLU B C 1
ATOM 5759 O O . GLU B 1 334 ? 2.633 -9.141 -0.998 1 90.38 334 GLU B O 1
ATOM 5764 N N . VAL B 1 335 ? 2.613 -10.633 -2.631 1 93.88 335 VAL B N 1
ATOM 5765 C CA . VAL B 1 335 ? 2.668 -9.633 -3.693 1 93.88 335 VAL B CA 1
ATOM 5766 C C . VAL B 1 335 ? 1.866 -10.117 -4.898 1 93.88 335 VAL B C 1
ATOM 5768 O O . VAL B 1 335 ? 2.045 -11.25 -5.359 1 93.88 335 VAL B O 1
ATOM 5771 N N . ASN B 1 336 ? 0.914 -9.32 -5.324 1 96.81 336 ASN B N 1
ATOM 5772 C CA . ASN B 1 336 ? 0.122 -9.586 -6.52 1 96.81 336 ASN B CA 1
ATOM 5773 C C . ASN B 1 336 ? 0.136 -8.406 -7.477 1 96.81 336 ASN B C 1
ATOM 5775 O O . ASN B 1 336 ? 0.292 -7.258 -7.055 1 96.81 336 ASN B O 1
ATOM 5779 N N . MET B 1 337 ? 0.016 -8.734 -8.711 1 98 337 MET B N 1
ATOM 5780 C CA . MET B 1 337 ? -0.156 -7.73 -9.758 1 98 337 MET B CA 1
ATOM 5781 C C . MET B 1 337 ? -1.535 -7.844 -10.398 1 98 337 MET B C 1
ATOM 5783 O O . MET B 1 337 ? -2.025 -8.953 -10.633 1 98 337 MET B O 1
ATOM 5787 N N . ILE B 1 338 ? -2.145 -6.727 -10.625 1 98.56 338 ILE B N 1
ATOM 5788 C CA . ILE B 1 338 ? -3.357 -6.648 -11.43 1 98.56 338 ILE B CA 1
ATOM 5789 C C . ILE B 1 338 ? -3.029 -6.062 -12.805 1 98.56 338 ILE B C 1
ATOM 5791 O O . ILE B 1 338 ? -2.471 -4.969 -12.898 1 98.56 338 ILE B O 1
ATOM 5795 N N . ALA B 1 339 ? -3.354 -6.805 -13.836 1 98.62 339 ALA B N 1
ATOM 5796 C CA . ALA B 1 339 ? -3.096 -6.391 -15.211 1 98.62 339 ALA B CA 1
ATOM 5797 C C . ALA B 1 339 ? -4.398 -6.223 -15.992 1 98.62 339 ALA B C 1
ATOM 5799 O O . ALA B 1 339 ? -5.281 -7.086 -15.922 1 98.62 339 ALA B O 1
ATOM 5800 N N . LEU B 1 340 ? -4.527 -5.109 -16.672 1 98.44 340 LEU B N 1
ATOM 5801 C CA . LEU B 1 340 ? -5.684 -4.852 -17.516 1 98.44 340 LEU B CA 1
ATOM 5802 C C . LEU B 1 340 ? -5.336 -5.074 -18.984 1 98.44 340 LEU B C 1
ATOM 5804 O O . LEU B 1 340 ? -4.777 -4.188 -19.641 1 98.44 340 LEU B O 1
ATOM 5808 N N . SER B 1 341 ? -5.668 -6.242 -19.484 1 98.44 341 SER B N 1
ATOM 5809 C CA . SER B 1 341 ? -5.312 -6.621 -20.844 1 98.44 341 SER B CA 1
ATOM 5810 C C . SER B 1 341 ? -6.156 -7.793 -21.328 1 98.44 341 SER B C 1
ATOM 5812 O O . SER B 1 341 ? -6.082 -8.891 -20.766 1 98.44 341 SER B O 1
ATOM 5814 N N . ALA B 1 342 ? -6.855 -7.547 -22.406 1 98.19 342 ALA B N 1
ATOM 5815 C CA . ALA B 1 342 ? -7.641 -8.625 -23 1 98.19 342 ALA B CA 1
ATOM 5816 C C . ALA B 1 342 ? -6.738 -9.75 -23.5 1 98.19 342 ALA B C 1
ATOM 5818 O O . ALA B 1 342 ? -7.074 -10.93 -23.375 1 98.19 342 ALA B O 1
ATOM 5819 N N . GLU B 1 343 ? -5.645 -9.352 -24.016 1 98.25 343 GLU B N 1
ATOM 5820 C CA . GLU B 1 343 ? -4.711 -10.328 -24.578 1 98.25 343 GLU B CA 1
ATOM 5821 C C . GLU B 1 343 ? -4.137 -11.227 -23.484 1 98.25 343 GLU B C 1
ATOM 5823 O O . GLU B 1 343 ? -4.07 -12.445 -23.641 1 98.25 343 GLU B O 1
ATOM 5828 N N . LEU B 1 344 ? -3.707 -10.656 -22.391 1 98.38 344 LEU B N 1
ATOM 5829 C CA . LEU B 1 344 ? -3.176 -11.43 -21.281 1 98.38 344 LEU B CA 1
ATOM 5830 C C . LEU B 1 344 ? -4.25 -12.336 -20.688 1 98.38 344 LEU B C 1
ATOM 5832 O O . LEU B 1 344 ? -3.99 -13.508 -20.406 1 98.38 344 LEU B O 1
ATOM 5836 N N . ALA B 1 345 ? -5.398 -11.789 -20.531 1 98.62 345 ALA B N 1
ATOM 5837 C CA . ALA B 1 345 ? -6.504 -12.562 -19.969 1 98.62 345 ALA B CA 1
ATOM 5838 C C . ALA B 1 345 ? -6.828 -13.766 -20.859 1 98.62 345 ALA B C 1
ATOM 5840 O O . ALA B 1 345 ? -7.066 -14.867 -20.359 1 98.62 345 ALA B O 1
ATOM 5841 N N . GLU B 1 346 ? -6.805 -13.484 -22.109 1 98.44 346 GLU B N 1
ATOM 5842 C CA . GLU B 1 346 ? -7.086 -14.562 -23.047 1 98.44 346 GLU B CA 1
ATOM 5843 C C . GLU B 1 346 ? -6.07 -15.695 -22.906 1 98.44 346 GLU B C 1
ATOM 5845 O O . GLU B 1 346 ? -6.438 -16.875 -22.922 1 98.44 346 GLU B O 1
ATOM 5850 N N . LEU B 1 347 ? -4.867 -15.336 -22.812 1 98.31 347 LEU B N 1
ATOM 5851 C CA . LEU B 1 347 ? -3.816 -16.328 -22.641 1 98.31 347 LEU B CA 1
ATOM 5852 C C . LEU B 1 347 ? -4.023 -17.125 -21.359 1 98.31 347 LEU B C 1
ATOM 5854 O O . LEU B 1 347 ? -3.9 -18.359 -21.359 1 98.31 347 LEU B O 1
ATOM 5858 N N . LEU B 1 348 ? -4.316 -16.484 -20.266 1 98.5 348 LEU B N 1
ATOM 5859 C CA . LEU B 1 348 ? -4.52 -17.156 -18.984 1 98.5 348 LEU B CA 1
ATOM 5860 C C . LEU B 1 348 ? -5.781 -18.016 -19.016 1 98.5 348 LEU B C 1
ATOM 5862 O O . LEU B 1 348 ? -5.824 -19.078 -18.406 1 98.5 348 LEU B O 1
ATOM 5866 N N . VAL B 1 349 ? -6.781 -17.531 -19.688 1 98.56 349 VAL B N 1
ATOM 5867 C CA . VAL B 1 349 ? -8.016 -18.312 -19.844 1 98.56 349 VAL B CA 1
ATOM 5868 C C . VAL B 1 349 ? -7.738 -19.562 -20.656 1 98.56 349 VAL B C 1
ATOM 5870 O O . VAL B 1 349 ? -8.273 -20.641 -20.359 1 98.56 349 VAL B O 1
ATOM 5873 N N . ASN B 1 350 ? -6.949 -19.391 -21.688 1 98.44 350 ASN B N 1
ATOM 5874 C CA . ASN B 1 350 ? -6.566 -20.562 -22.453 1 98.44 350 ASN B CA 1
ATOM 5875 C C . ASN B 1 350 ? -5.84 -21.594 -21.594 1 98.44 350 ASN B C 1
ATOM 5877 O O . ASN B 1 350 ? -6.082 -22.797 -21.719 1 98.44 350 ASN B O 1
ATOM 5881 N N . HIS B 1 351 ? -4.891 -21.125 -20.781 1 98.31 351 HIS B N 1
ATOM 5882 C CA . HIS B 1 351 ? -4.23 -22.016 -19.844 1 98.31 351 HIS B CA 1
ATOM 5883 C C . HIS B 1 351 ? -5.246 -22.703 -18.922 1 98.31 351 HIS B C 1
ATOM 5885 O O . HIS B 1 351 ? -5.137 -23.906 -18.656 1 98.31 351 HIS B O 1
ATOM 5891 N N . PHE B 1 352 ? -6.191 -21.953 -18.438 1 98.44 352 PHE B N 1
ATOM 5892 C CA . PHE B 1 352 ? -7.246 -22.484 -17.578 1 98.44 352 PHE B CA 1
ATOM 5893 C C . PHE B 1 352 ? -8.023 -23.578 -18.297 1 98.44 352 PHE B C 1
ATOM 5895 O O . PHE B 1 352 ? -8.281 -24.641 -17.719 1 98.44 352 PHE B O 1
ATOM 5902 N N . GLN B 1 353 ? -8.383 -23.344 -19.531 1 98.44 353 GLN B N 1
ATOM 5903 C CA . GLN B 1 353 ? -9.156 -24.312 -20.312 1 98.44 353 GLN B CA 1
ATOM 5904 C C . GLN B 1 353 ? -8.352 -25.578 -20.562 1 98.44 353 GLN B C 1
ATOM 5906 O O . GLN B 1 353 ? -8.906 -26.688 -20.531 1 98.44 353 GLN B O 1
ATOM 5911 N N . GLU B 1 354 ? -7.152 -25.359 -20.859 1 98.19 354 GLU B N 1
ATOM 5912 C CA . GLU B 1 354 ? -6.285 -26.531 -21.016 1 98.19 354 GLU B CA 1
ATOM 5913 C C . GLU B 1 354 ? -6.234 -27.359 -19.734 1 98.19 354 GLU B C 1
ATOM 5915 O O . GLU B 1 354 ? -6.34 -28.594 -19.797 1 98.19 354 GLU B O 1
ATOM 5920 N N . ASP B 1 355 ? -6.055 -26.719 -18.594 1 98 355 ASP B N 1
ATOM 5921 C CA . ASP B 1 355 ? -5.988 -27.422 -17.312 1 98 355 ASP B CA 1
ATOM 5922 C C . ASP B 1 355 ? -7.32 -28.094 -16.984 1 98 355 ASP B C 1
ATOM 5924 O O . ASP B 1 355 ? -7.348 -29.141 -16.359 1 98 355 ASP B O 1
ATOM 5928 N N . LEU B 1 356 ? -8.359 -27.469 -17.453 1 97.69 356 LEU B N 1
ATOM 5929 C CA . LEU B 1 356 ? -9.703 -27.969 -17.203 1 97.69 356 LEU B CA 1
ATOM 5930 C C . LEU B 1 356 ? -9.875 -29.359 -17.781 1 97.69 356 LEU B C 1
ATOM 5932 O O . LEU B 1 356 ? -10.633 -30.172 -17.25 1 97.69 356 LEU B O 1
ATOM 5936 N N . THR B 1 357 ? -9.164 -29.656 -18.828 1 97.44 357 THR B N 1
ATOM 5937 C CA . THR B 1 357 ? -9.289 -30.953 -19.469 1 97.44 357 THR B CA 1
ATOM 5938 C C . THR B 1 357 ? -8.781 -32.062 -18.562 1 97.44 357 THR B C 1
ATOM 5940 O O . THR B 1 357 ? -9.086 -33.25 -18.781 1 97.44 357 THR B O 1
ATOM 5943 N N . TYR B 1 358 ? -8.055 -31.719 -17.562 1 96.38 358 TYR B N 1
ATOM 5944 C CA . TYR B 1 358 ? -7.527 -32.688 -16.609 1 96.38 358 TYR B CA 1
ATOM 5945 C C . TYR B 1 358 ? -8.266 -32.594 -15.273 1 96.38 358 TYR B C 1
ATOM 5947 O O . TYR B 1 358 ? -7.734 -33 -14.234 1 96.38 358 TYR B O 1
ATOM 5955 N N . CYS B 1 359 ? -9.43 -31.969 -15.25 1 95.44 359 CYS B N 1
ATOM 5956 C CA . CYS B 1 359 ? -10.133 -31.734 -14 1 95.44 359 CYS B CA 1
ATOM 5957 C C . CYS B 1 359 ? -11.406 -32.562 -13.922 1 95.44 359 CYS B C 1
ATOM 5959 O O . CYS B 1 359 ? -11.969 -32.938 -14.953 1 95.44 359 CYS B O 1
ATOM 5961 N N . ASP B 1 360 ? -11.812 -32.906 -12.68 1 93 360 ASP B N 1
ATOM 5962 C CA . ASP B 1 360 ? -13.156 -33.406 -12.375 1 93 360 ASP B CA 1
ATOM 5963 C C . ASP B 1 360 ? -14.016 -32.281 -11.781 1 93 360 ASP B C 1
ATOM 5965 O O . ASP B 1 360 ? -13.578 -31.578 -10.867 1 93 360 ASP B O 1
ATOM 5969 N N . LYS B 1 361 ? -15.125 -32.188 -12.328 1 93.38 361 LYS B N 1
ATOM 5970 C CA . LYS B 1 361 ? -16.062 -31.234 -11.734 1 93.38 361 LYS B CA 1
ATOM 5971 C C . LYS B 1 361 ? -16.656 -31.781 -10.438 1 93.38 361 LYS B C 1
ATOM 5973 O O . LYS B 1 361 ? -17 -32.969 -10.352 1 93.38 361 LYS B O 1
ATOM 5978 N N . ILE B 1 362 ? -16.641 -30.953 -9.461 1 87.81 362 ILE B N 1
ATOM 5979 C CA . ILE B 1 362 ? -17.266 -31.344 -8.203 1 87.81 362 ILE B CA 1
ATOM 5980 C C . ILE B 1 362 ? -18.781 -31.188 -8.312 1 87.81 362 ILE B C 1
ATOM 5982 O O . ILE B 1 362 ? -19.281 -30.109 -8.656 1 87.81 362 ILE B O 1
ATOM 5986 N N . LYS B 1 363 ? -19.516 -32.25 -8.078 1 84.62 363 LYS B N 1
ATOM 5987 C CA . LYS B 1 363 ? -20.969 -32.219 -8.188 1 84.62 363 LYS B CA 1
ATOM 5988 C C . LYS B 1 363 ? -21.625 -32.156 -6.812 1 84.62 363 LYS B C 1
ATOM 5990 O O . LYS B 1 363 ? -21.125 -32.75 -5.852 1 84.62 363 LYS B O 1
ATOM 5995 N N . GLN B 1 364 ? -22.656 -31.391 -6.805 1 73.31 364 GLN B N 1
ATOM 5996 C CA . GLN B 1 364 ? -23.391 -31.188 -5.559 1 73.31 364 GLN B CA 1
ATOM 5997 C C . GLN B 1 364 ? -23.797 -32.531 -4.934 1 73.31 364 GLN B C 1
ATOM 5999 O O . GLN B 1 364 ? -23.625 -32.719 -3.73 1 73.31 364 GLN B O 1
ATOM 6004 N N . ASP B 1 365 ? -24.453 -33.375 -5.707 1 66.94 365 ASP B N 1
ATOM 6005 C CA . ASP B 1 365 ? -24.984 -34.625 -5.207 1 66.94 365 ASP B CA 1
ATOM 6006 C C . ASP B 1 365 ? -23.875 -35.5 -4.641 1 66.94 365 ASP B C 1
ATOM 6008 O O . ASP B 1 365 ? -24.047 -36.125 -3.588 1 66.94 365 ASP B O 1
ATOM 6012 N N . GLN B 1 366 ? -22.797 -35.5 -5.246 1 61.19 366 GLN B N 1
ATOM 6013 C CA . GLN B 1 366 ? -21.672 -36.312 -4.789 1 61.19 366 GLN B CA 1
ATOM 6014 C C . GLN B 1 366 ? -21.047 -35.719 -3.529 1 61.19 366 GLN B C 1
ATOM 6016 O O . GLN B 1 366 ? -20.562 -36.469 -2.666 1 61.19 366 GLN B O 1
ATOM 6021 N N . TRP B 1 367 ? -21.125 -34.469 -3.426 1 63.03 367 TRP B N 1
ATOM 6022 C CA . TRP B 1 367 ? -20.5 -33.781 -2.285 1 63.03 367 TRP B CA 1
ATOM 6023 C C . TRP B 1 367 ? -21.344 -34 -1.022 1 63.03 367 TRP B C 1
ATOM 6025 O O . TRP B 1 367 ? -20.797 -34.188 0.063 1 63.03 367 TRP B O 1
ATOM 6035 N N . GLU B 1 368 ? -22.625 -33.875 -1.168 1 60.94 368 GLU B N 1
ATOM 6036 C CA . GLU B 1 368 ? -23.5 -34.125 -0.028 1 60.94 368 GLU B CA 1
ATOM 6037 C C . GLU B 1 368 ? -23.312 -35.531 0.503 1 60.94 368 GLU B C 1
ATOM 6039 O O . GLU B 1 368 ? -23.344 -35.781 1.715 1 60.94 368 GLU B O 1
ATOM 6044 N N . GLN B 1 369 ? -23.125 -36.406 -0.376 1 54.62 369 GLN B N 1
ATOM 6045 C CA . GLN B 1 369 ? -22.922 -37.781 0.048 1 54.62 369 GLN B CA 1
ATOM 6046 C C . GLN B 1 369 ? -21.578 -37.969 0.743 1 54.62 369 GLN B C 1
ATOM 6048 O O . GLN B 1 369 ? -21.469 -38.75 1.699 1 54.62 369 GLN B O 1
ATOM 6053 N N . ARG B 1 370 ? -20.625 -37.219 0.329 1 54.16 370 ARG B N 1
ATOM 6054 C CA . ARG B 1 370 ? -19.297 -37.25 0.933 1 54.16 370 ARG B CA 1
ATOM 6055 C C . ARG B 1 370 ? -19.297 -36.625 2.314 1 54.16 370 ARG B C 1
ATOM 6057 O O . ARG B 1 370 ? -18.656 -37.125 3.236 1 54.16 370 ARG B O 1
ATOM 6064 N N . SER B 1 371 ? -19.938 -35.438 2.391 1 54 371 SER B N 1
ATOM 6065 C CA . SER B 1 371 ? -20.031 -34.781 3.678 1 54 371 SER B CA 1
ATOM 6066 C C . SER B 1 371 ? -20.75 -35.656 4.707 1 54 371 SER B C 1
ATOM 6068 O O . SER B 1 371 ? -20.359 -35.688 5.875 1 54 371 SER B O 1
ATOM 6070 N N . LEU B 1 372 ? -21.734 -36.375 4.223 1 47.94 372 LEU B N 1
ATOM 6071 C CA . LEU B 1 372 ? -22.438 -37.281 5.133 1 47.94 372 LEU B CA 1
ATOM 6072 C C . LEU B 1 372 ? -21.516 -38.438 5.562 1 47.94 372 LEU B C 1
ATOM 6074 O O . LEU B 1 372 ? -21.547 -38.844 6.727 1 47.94 372 LEU B O 1
ATOM 6078 N N . MET B 1 373 ? -20.766 -38.781 4.707 1 43.88 373 MET B N 1
ATOM 6079 C CA . MET B 1 373 ? -19.844 -39.844 5.062 1 43.88 373 MET B CA 1
ATOM 6080 C C . MET B 1 373 ? -18.703 -39.344 5.918 1 43.88 373 MET B C 1
ATOM 6082 O O . MET B 1 373 ? -18.281 -40 6.863 1 43.88 373 MET B O 1
ATOM 6086 N N . GLN B 1 374 ? -18.172 -38.188 5.531 1 49.53 374 GLN B N 1
ATOM 6087 C CA . GLN B 1 374 ? -17.078 -37.594 6.297 1 49.53 374 GLN B CA 1
ATOM 6088 C C . GLN B 1 374 ? -17.562 -37.094 7.66 1 49.53 374 GLN B C 1
ATOM 6090 O O . GLN B 1 374 ? -16.844 -37.188 8.656 1 49.53 374 GLN B O 1
ATOM 6095 N N . ARG B 1 375 ? -18.672 -36.531 7.75 1 48.19 375 ARG B N 1
ATOM 6096 C CA . ARG B 1 375 ? -19.297 -36.219 9.031 1 48.19 375 ARG B CA 1
ATOM 6097 C C . ARG B 1 375 ? -19.547 -37.469 9.844 1 48.19 375 ARG B C 1
ATOM 6099 O O . ARG B 1 375 ? -19.422 -37.469 11.07 1 48.19 375 ARG B O 1
ATOM 6106 N N . GLY B 1 376 ? -19.922 -38.438 9.141 1 44.84 376 GLY B N 1
ATOM 6107 C CA . GLY B 1 376 ? -20.016 -39.719 9.859 1 44.84 376 GLY B CA 1
ATOM 6108 C C . GLY B 1 376 ? -18.688 -40.188 10.422 1 44.84 376 GLY B C 1
ATOM 6109 O O . GLY B 1 376 ? -18.609 -40.656 11.555 1 44.84 376 GLY B O 1
ATOM 6110 N N . LEU B 1 377 ? -17.688 -39.844 9.695 1 42.31 377 LEU B N 1
ATOM 6111 C CA . LEU B 1 377 ? -16.375 -40.25 10.211 1 42.31 377 LEU B CA 1
ATOM 6112 C C . LEU B 1 377 ? -15.883 -39.25 11.258 1 42.31 377 LEU B C 1
ATOM 6114 O O . LEU B 1 377 ? -15.219 -39.625 12.219 1 42.31 377 LEU B O 1
ATOM 6118 N N . GLU B 1 378 ? -16.062 -37.938 11.117 1 42.78 378 GLU B N 1
ATOM 6119 C CA . GLU B 1 378 ? -15.688 -36.969 12.125 1 42.78 378 GLU B CA 1
ATOM 6120 C C . GLU B 1 378 ? -16.484 -37.156 13.414 1 42.78 378 GLU B C 1
ATOM 6122 O O . GLU B 1 378 ? -15.969 -36.938 14.516 1 42.78 378 GLU B O 1
ATOM 6127 N N . VAL B 1 379 ? -17.703 -37.5 13.359 1 39.41 379 VAL B N 1
ATOM 6128 C CA . VAL B 1 379 ? -18.438 -37.906 14.555 1 39.41 379 VAL B CA 1
ATOM 6129 C C . VAL B 1 379 ? -17.812 -39.156 15.172 1 39.41 379 VAL B C 1
ATOM 6131 O O . VAL B 1 379 ? -17.688 -39.25 16.391 1 39.41 379 VAL B O 1
ATOM 6134 N N . VAL B 1 380 ? -17.219 -39.938 14.344 1 40.91 380 VAL B N 1
ATOM 6135 C CA . VAL B 1 380 ? -16.562 -41.125 14.914 1 40.91 380 VAL B CA 1
ATOM 6136 C C . VAL B 1 380 ? -15.203 -40.719 15.469 1 40.91 380 VAL B C 1
ATOM 6138 O O . VAL B 1 380 ? -14.805 -41.219 16.531 1 40.91 380 VAL B O 1
ATOM 6141 N N . SER B 1 381 ? -14.539 -39.812 14.844 1 39.41 381 SER B N 1
ATOM 6142 C CA . SER B 1 381 ? -13.211 -39.438 15.32 1 39.41 381 SER B CA 1
ATOM 6143 C C . SER B 1 381 ? -13.297 -38.469 16.516 1 39.41 381 SER B C 1
ATOM 6145 O O . SER B 1 381 ? -12.375 -38.406 17.312 1 39.41 381 SER B O 1
ATOM 6147 N N . LYS B 1 382 ? -14.203 -37.625 16.703 1 38.59 382 LYS B N 1
ATOM 6148 C CA . LYS B 1 382 ? -14.406 -36.875 17.938 1 38.59 382 LYS B CA 1
ATOM 6149 C C . LYS B 1 382 ? -14.586 -37.812 19.125 1 38.59 382 LYS B C 1
ATOM 6151 O O . LYS B 1 382 ? -14.234 -37.469 20.25 1 38.59 382 LYS B O 1
ATOM 6156 N N . PHE B 1 383 ? -15.109 -38.969 18.875 1 34.16 383 PHE B N 1
ATOM 6157 C CA . PHE B 1 383 ? -15.18 -39.875 20.016 1 34.16 383 PHE B CA 1
ATOM 6158 C C . PHE B 1 383 ? -13.789 -40.312 20.438 1 34.16 383 PHE B C 1
ATOM 6160 O O . PHE B 1 383 ? -13.539 -40.531 21.625 1 34.16 383 PHE B O 1
ATOM 6167 N N . PHE B 1 384 ? -12.828 -40.406 19.531 1 30.69 384 PHE B N 1
ATOM 6168 C CA . PHE B 1 384 ? -11.539 -40.875 20.016 1 30.69 384 PHE B CA 1
ATOM 6169 C C . PHE B 1 384 ? -10.672 -39.719 20.469 1 30.69 384 PHE B C 1
ATOM 6171 O O . PHE B 1 384 ? -9.609 -39.906 21.062 1 30.69 384 PHE B O 1
ATOM 6178 N N . LYS B 1 385 ? -10.898 -38.469 20.062 1 35.09 385 LYS B N 1
ATOM 6179 C CA . LYS B 1 385 ? -9.992 -37.406 20.531 1 35.09 385 LYS B CA 1
ATOM 6180 C C . LYS B 1 385 ? -10.258 -37.062 22 1 35.09 385 LYS B C 1
ATOM 6182 O O . LYS B 1 385 ? -9.555 -36.25 22.578 1 35.09 385 LYS B O 1
ATOM 6187 N N . GLN B 1 386 ? -11.266 -37.406 22.641 1 27.16 386 GLN B N 1
ATOM 6188 C CA . GLN B 1 386 ? -11.289 -37.219 24.094 1 27.16 386 GLN B CA 1
ATOM 6189 C C . GLN B 1 386 ? -10.156 -38 24.766 1 27.16 386 GLN B C 1
ATOM 6191 O O . GLN B 1 386 ? -9.875 -37.781 25.938 1 27.16 386 GLN B O 1
ATOM 6196 N N . GLN B 1 387 ? -9.648 -39.094 24.266 1 24.08 387 GLN B N 1
ATOM 6197 C CA . GLN B 1 387 ? -8.68 -39.812 25.062 1 24.08 387 GLN B CA 1
ATOM 6198 C C . GLN B 1 387 ? -7.254 -39.344 24.766 1 24.08 387 GLN B C 1
ATOM 6200 O O . GLN B 1 387 ? -6.328 -39.656 25.516 1 24.08 387 GLN B O 1
ATOM 6205 N N . ILE B 1 388 ? -6.762 -38.906 23.609 1 20.73 388 ILE B N 1
ATOM 6206 C CA . ILE B 1 388 ? -5.344 -38.562 23.562 1 20.73 388 ILE B CA 1
ATOM 6207 C C . ILE B 1 388 ? -5.164 -37.062 23.828 1 20.73 388 ILE B C 1
ATOM 6209 O O . ILE B 1 388 ? -5.887 -36.219 23.281 1 20.73 388 ILE B O 1
#

pLDDT: mean 83.52, std 18.32, range [20.73, 98.81]

Sequence (776 aa):
MNYKGILESTIGIPFSSGNAIRVLKNGKEIFPAMLDAISGARHEIDFLTFVYWKGDIAGRFARLLGKKAKEGVGVRVILDCFGAAFMPRELVEHMEKCGVEVEWIRPVKRWKIWKSDNRTHRKVLICDGNIAFTGGVGIAEEWEGDARNPSEWRETHFRVEGPAVRGLQSAFLENWIETGHQLHEGLPWQEDDGEVRLPDEQSIKEIPIQVVRTSASVLWSDIMILYRTLVGMAQESIRITTAYFNPNEAMVTLLCEAAERGVEVHIMIPGEHIDKRVANIAGGDRFQPLLKAGVNLWFYQKTMLHAKSIVIDDYVSCIGSANFNHRSMLKDDEVNMIALSAELAELLVNHFQEDLTYCDKIKQDQWEQRSLMQRGLEVVSKFFKQQIMNYKGILESTIGIPFSSGNAIRVLKNGKEIFPAMLDAISGARHEIDFLTFVYWKGDIAGRFARLLGKKAKEGVGVRVILDCFGAAFMPRELVEHMEKCGVEVEWIRPVKRWKIWKSDNRTHRKVLICDGNIAFTGGVGIAEEWEGDARNPSEWRETHFRVEGPAVRGLQSAFLENWIETGHQLHEGLPWQEDDGEVRLPDEQSIKEIPIQVVRTSASVLWSDIMILYRTLVGMAQESIRITTAYFNPNEAMVTLLCEAAERGVEVHIMIPGEHIDKRVANIAGGDRFQPLLKAGVNLWFYQKTMLHAKSIVIDDYVSCIGSANFNHRSMLKDDEVNMIALSAELAELLVNHFQEDLTYCDKIKQDQWEQRSLMQRGLEVVSKFFKQQI

InterPro domains:
  IPR001736 Phospholipase D/Transphosphatidylase [PS50035] (116-143)
  IPR001736 Phospholipase D/Transphosphatidylase [PS50035] (301-328)
  IPR001736 Phospholipase D/Transphosphatidylase [SM00155] (116-143)
  IPR001736 Phospholipase D/Transphosphatidylase [SM00155] (301-328)
  IPR025202 Cardiolipin synthase-like, phospholipase D-like domain [PF13091] (35-138)
  IPR025202 Cardiolipin synthase-like, phospholipase D-like domain [PF13091] (230-355)

Nearest PDB structures (foldseek):
  3hsi-assembly1_C-2  TM=7.407E-01  e=6.932E-19  Haemophilus influenzae
  3hsi-assembly2_B-2  TM=6.982E-01  e=3.532E-18  Haemophilus influenzae
  8yr5-assembly1_F  TM=7.008E-01  e=7.207E-17  Escherichia coli str. K-12 substr. MG1655
  8yr5-assembly1_K  TM=7.087E-01  e=1.240E-16  Escherichia coli str. K-12 substr. MG1655
  8yr5-assembly1_I  TM=6.951E-01  e=2.009E-16  Escherichia coli str. K-12 substr. MG1655

Radius of gyration: 27.33 Å; Cα contacts (8 Å, |Δi|>4): 1804; chains: 2; bounding box: 64×76×76 Å